Protein AF-0000000079452316 (afdb_homodimer)

Organism: NCBI:txid69355

Solvent-accessible surface area (backbone atoms only — not comparable to full-atom values): 29568 Å² total; per-residue (Å²): 126,94,66,82,71,74,74,91,50,66,74,77,73,22,55,52,73,37,62,80,67,64,16,23,42,30,39,33,41,34,32,38,56,53,39,75,91,68,74,59,81,66,35,79,22,39,64,39,35,49,53,47,48,47,53,54,40,43,54,32,42,26,52,72,47,76,44,72,44,46,38,52,70,55,47,54,50,49,49,49,49,54,42,66,35,76,68,41,56,58,28,47,27,40,34,41,35,41,39,36,41,26,47,84,76,58,22,33,42,38,21,73,44,71,44,58,52,52,69,75,52,55,49,57,34,52,89,62,9,63,58,45,52,95,29,45,34,38,35,44,34,43,21,38,27,62,58,72,70,74,64,78,84,73,75,81,80,71,79,70,88,82,73,91,75,86,72,71,76,76,65,77,72,74,67,49,71,68,56,76,78,46,74,22,32,33,40,38,39,34,47,15,48,64,29,72,64,60,62,36,64,85,59,4,38,54,65,57,39,42,47,44,50,49,46,72,75,37,17,77,81,36,34,54,70,60,48,50,24,48,40,30,26,38,49,53,51,53,51,59,73,64,49,84,49,74,77,65,54,80,32,60,52,53,44,34,37,36,34,23,34,41,42,48,44,38,63,37,58,55,79,86,121,127,95,67,81,72,74,73,92,51,66,70,77,75,22,55,52,73,39,65,83,63,68,16,24,42,30,41,35,42,34,35,38,57,55,39,74,92,68,74,60,81,66,36,80,21,39,64,38,35,49,52,48,49,46,53,54,41,43,56,33,41,26,51,71,48,75,44,73,44,46,38,53,69,55,48,54,50,49,50,50,50,52,40,66,34,78,69,43,54,59,29,48,29,41,35,41,35,41,38,35,41,25,46,84,75,58,24,34,41,38,20,73,44,70,44,58,53,52,68,75,50,56,49,56,33,52,90,62,9,62,57,46,50,92,28,46,34,40,35,43,34,42,22,40,28,62,59,72,72,74,65,79,81,74,74,79,81,70,80,70,87,81,73,90,77,87,76,70,79,77,66,77,72,74,67,50,70,67,58,78,77,46,76,22,32,35,39,40,37,33,47,14,48,66,27,71,64,60,62,36,62,86,57,5,37,53,64,58,40,43,46,42,51,48,46,72,73,38,18,78,80,38,34,54,71,59,49,50,24,48,37,29,26,39,49,53,52,53,51,58,73,62,48,83,49,75,78,67,53,79,34,61,52,51,44,33,36,36,33,22,35,41,43,49,44,39,62,37,58,54,77,84,119

pLDDT: mean 75.3, std 23.92, range [20.75, 98.69]

Sequence (546 aa):
PWEPKIPEKLESYFTTEVGTKARGWAIVFYHEQFDANLHLPPRKEAQKDVENLTRVLKDRGFLVKAFKDFKYERIKEKLHEIAHSPELADHDCLIVCFLSHGREGGRLYAQDDYFEESRLWVPFYGDECRDLAGKPKLFFIQACRGACFDEGVIGKIFIDGDDSPDHHGKKADDDEYHLPTHANILVAHTTYEGHVAFKNVDMGSYFIYTLCQVLEKHSETLDVMRMLTIVAGVMAEGFKSRSLDPRKHKKKQMPTIRSTLIREVYLKPKPQTPWEPKIPEKLESYFTTEVGTKARGWAIVFYHEQFDANLHLPPRKEAQKDVENLTRVLKDRGFLVKAFKDFKYERIKEKLHEIAHSPELADHDCLIVCFLSHGREGGRLYAQDDYFEESRLWVPFYGDECRDLAGKPKLFFIQACRGACFDEGVIGKIFIDGDDSPDHHGKKADDDEYHLPTHANILVAHTTYEGHVAFKNVDMGSYFIYTLCQVLEKHSETLDVMRMLTIVAGVMAEGFKSRSLDPRKHKKKQMPTIRSTLIREVYLKPKPQT

Nearest PDB structures (foldseek):
  3r7b-assembly1_A  TM=7.936E-01  e=2.598E-10  Homo sapiens
  2p2c-assembly1_A  TM=7.998E-01  e=3.545E-10  Homo sapiens
  3r6g-assembly2_C  TM=8.153E-01  e=6.203E-10  Homo sapiens
  3r5j-assembly1_A  TM=7.921E-01  e=4.014E-10  Homo sapiens
  3r6g-assembly3_A  TM=8.075E-01  e=5.463E-09  Homo sapiens

Radius of gyration: 23.69 Å; Cα contacts (8 Å, |Δi|>4): 1081; chains: 2; bounding box: 62×62×72 Å

Structure (mmCIF, N/CA/C/O backbone):
data_AF-0000000079452316-model_v1
#
loop_
_entity.id
_entity.type
_entity.pdbx_description
1 polymer Caspase
#
loop_
_atom_site.group_PDB
_atom_site.id
_atom_site.type_symbol
_atom_site.label_atom_id
_atom_site.label_alt_id
_atom_site.label_comp_id
_atom_site.label_asym_id
_atom_site.label_entity_id
_atom_site.label_seq_id
_atom_site.pdbx_PDB_ins_code
_atom_site.Cartn_x
_atom_site.Cartn_y
_atom_site.Cartn_z
_atom_site.occupancy
_atom_site.B_iso_or_equiv
_atom_site.auth_seq_id
_atom_site.auth_comp_id
_atom_site.auth_asym_id
_atom_site.auth_atom_id
_atom_site.pdbx_PDB_model_num
ATOM 1 N N . PRO A 1 1 ? 27.281 -14.992 -9.078 1 43.88 1 PRO A N 1
ATOM 2 C CA . PRO A 1 1 ? 25.891 -14.602 -9.297 1 43.88 1 PRO A CA 1
ATOM 3 C C . PRO A 1 1 ? 25.297 -13.836 -8.117 1 43.88 1 PRO A C 1
ATOM 5 O O . PRO A 1 1 ? 25.625 -14.125 -6.961 1 43.88 1 PRO A O 1
ATOM 8 N N . TRP A 1 2 ? 24.969 -12.711 -8.383 1 52.75 2 TRP A N 1
ATOM 9 C CA . TRP A 1 2 ? 24.484 -11.883 -7.277 1 52.75 2 TRP A CA 1
ATOM 10 C C . TRP A 1 2 ? 23.266 -12.508 -6.621 1 52.75 2 TRP A C 1
ATOM 12 O O . TRP A 1 2 ? 22.391 -13.055 -7.305 1 52.75 2 TRP A O 1
ATOM 22 N N . GLU A 1 3 ? 23.453 -12.891 -5.332 1 67.62 3 GLU A N 1
ATOM 23 C CA . GLU A 1 3 ? 22.328 -13.367 -4.527 1 67.62 3 GLU A CA 1
ATOM 24 C C . GLU A 1 3 ? 21.891 -12.305 -3.523 1 67.62 3 GLU A C 1
ATOM 26 O O . GLU A 1 3 ? 22.719 -11.633 -2.912 1 67.62 3 GLU A O 1
ATOM 31 N N . PRO A 1 4 ? 20.609 -12.094 -3.523 1 72.12 4 PRO A N 1
ATOM 32 C CA . PRO A 1 4 ? 20.141 -11.156 -2.504 1 72.12 4 PRO A CA 1
ATOM 33 C C . PRO A 1 4 ? 20.516 -11.586 -1.086 1 72.12 4 PRO A C 1
ATOM 35 O O . PRO A 1 4 ? 20.484 -12.781 -0.775 1 72.12 4 PRO A O 1
ATOM 38 N N . LYS A 1 5 ? 21.062 -10.617 -0.395 1 70.75 5 LYS A N 1
ATOM 39 C CA . LYS A 1 5 ? 21.344 -10.875 1.014 1 70.75 5 LYS A CA 1
ATOM 40 C C . LYS A 1 5 ? 20.109 -10.633 1.88 1 70.75 5 LYS A C 1
ATOM 42 O O . LYS A 1 5 ? 19.688 -9.492 2.07 1 70.75 5 LYS A O 1
ATOM 47 N N . ILE A 1 6 ? 19.578 -11.781 2.285 1 75.06 6 ILE A N 1
ATOM 48 C CA . ILE A 1 6 ? 18.391 -11.672 3.141 1 75.06 6 ILE A CA 1
ATOM 49 C C . ILE A 1 6 ? 18.828 -11.547 4.598 1 75.06 6 ILE A C 1
ATOM 51 O O . ILE A 1 6 ? 19.547 -12.406 5.117 1 75.06 6 ILE A O 1
ATOM 55 N N . PRO A 1 7 ? 18.5 -10.43 5.23 1 70.19 7 PRO A N 1
ATOM 56 C CA . PRO A 1 7 ? 18.922 -10.258 6.621 1 70.19 7 PRO A CA 1
ATOM 57 C C . PRO A 1 7 ? 18.359 -11.336 7.547 1 70.19 7 PRO A C 1
ATOM 59 O O . PRO A 1 7 ? 17.234 -11.812 7.348 1 70.19 7 PRO A O 1
ATOM 62 N N . GLU A 1 8 ? 19.266 -11.875 8.422 1 67.88 8 GLU A N 1
ATOM 63 C CA . GLU A 1 8 ? 18.828 -12.867 9.406 1 67.88 8 GLU A CA 1
ATOM 64 C C . GLU A 1 8 ? 17.844 -12.258 10.406 1 67.88 8 GLU A C 1
ATOM 66 O O . GLU A 1 8 ? 16.844 -12.898 10.766 1 67.88 8 GLU A O 1
ATOM 71 N N . LYS A 1 9 ? 18.297 -10.953 10.938 1 60.81 9 LYS A N 1
ATOM 72 C CA . LYS A 1 9 ? 17.422 -10.25 11.867 1 60.81 9 LYS A CA 1
ATOM 73 C C . LYS A 1 9 ? 16.922 -8.938 11.266 1 60.81 9 LYS A C 1
ATOM 75 O O . LYS A 1 9 ? 17.672 -8.211 10.625 1 60.81 9 LYS A O 1
ATOM 80 N N . LEU A 1 10 ? 15.602 -8.82 11.406 1 57.06 10 LEU A N 1
ATOM 81 C CA . LEU A 1 10 ? 14.961 -7.613 10.906 1 57.06 10 LEU A CA 1
ATOM 82 C C . LEU A 1 10 ? 15.641 -6.363 11.461 1 57.06 10 LEU A C 1
ATOM 84 O O . LEU A 1 10 ? 15.758 -5.355 10.758 1 57.06 10 LEU A O 1
ATOM 88 N N . GLU A 1 11 ? 15.922 -6.398 12.805 1 53.91 11 GLU A N 1
ATOM 89 C CA . GLU A 1 11 ? 16.453 -5.25 13.531 1 53.91 11 GLU A CA 1
ATOM 90 C C . GLU A 1 11 ? 17.719 -4.715 12.875 1 53.91 11 GLU A C 1
ATOM 92 O O . GLU A 1 11 ? 18 -3.52 12.953 1 53.91 11 GLU A O 1
ATOM 97 N N . SER A 1 12 ? 18.469 -5.543 12.438 1 47.66 12 SER A N 1
ATOM 98 C CA . SER A 1 12 ? 19.766 -5.105 11.906 1 47.66 12 SER A CA 1
ATOM 99 C C . SER A 1 12 ? 19.578 -4.289 10.633 1 47.66 12 SER A C 1
ATOM 101 O O . SER A 1 12 ? 20.438 -3.469 10.289 1 47.66 12 SER A O 1
ATOM 103 N N . TYR A 1 13 ? 18.75 -4.434 9.914 1 48.81 13 TYR A N 1
ATOM 104 C CA . TYR A 1 13 ? 18.719 -3.787 8.609 1 48.81 13 TYR A CA 1
ATOM 105 C C . TYR A 1 13 ? 17.625 -2.734 8.547 1 48.81 13 TYR A C 1
ATOM 107 O O . TYR A 1 13 ? 17.797 -1.675 7.941 1 48.81 13 TYR A O 1
ATOM 115 N N . PHE A 1 14 ? 16.5 -2.971 9.203 1 51.28 14 PHE A N 1
ATOM 116 C CA . PHE A 1 14 ? 15.344 -2.287 8.641 1 51.28 14 PHE A CA 1
ATOM 117 C C . PHE A 1 14 ? 14.742 -1.315 9.648 1 51.28 14 PHE A C 1
ATOM 119 O O . PHE A 1 14 ? 13.695 -0.716 9.391 1 51.28 14 PHE A O 1
ATOM 126 N N . THR A 1 15 ? 15.398 -1.241 10.828 1 47.91 15 THR A N 1
ATOM 127 C CA . THR A 1 15 ? 14.664 -0.358 11.719 1 47.91 15 THR A CA 1
ATOM 128 C C . THR A 1 15 ? 15.234 1.055 11.688 1 47.91 15 THR A C 1
ATOM 130 O O . THR A 1 15 ? 16.438 1.244 11.875 1 47.91 15 THR A O 1
ATOM 133 N N . THR A 1 16 ? 14.906 1.905 10.766 1 46.06 16 THR A N 1
ATOM 134 C CA . THR A 1 16 ? 15.289 3.299 10.961 1 46.06 16 THR A CA 1
ATOM 135 C C . THR A 1 16 ? 14.648 3.863 12.234 1 46.06 16 THR A C 1
ATOM 137 O O . THR A 1 16 ? 13.422 3.877 12.359 1 46.06 16 THR A O 1
ATOM 140 N N . GLU A 1 17 ? 15.445 3.82 13.367 1 46.16 17 GLU A N 1
ATOM 141 C CA . GLU A 1 17 ? 14.977 4.547 14.547 1 46.16 17 GLU A CA 1
ATOM 142 C C . GLU A 1 17 ? 14.938 6.051 14.289 1 46.16 17 GLU A C 1
ATOM 144 O O . GLU A 1 17 ? 15.953 6.656 13.945 1 46.16 17 GLU A O 1
ATOM 149 N N . VAL A 1 18 ? 13.898 6.676 13.852 1 45.03 18 VAL A N 1
ATOM 150 C CA . VAL A 1 18 ? 13.766 8.117 13.664 1 45.03 18 VAL A CA 1
ATOM 151 C C . VAL A 1 18 ? 14.18 8.844 14.938 1 45.03 18 VAL A C 1
ATOM 153 O O . VAL A 1 18 ? 14.422 10.055 14.922 1 45.03 18 VAL A O 1
ATOM 156 N N . GLY A 1 19 ? 14.586 8.391 16.094 1 43.94 19 GLY A N 1
ATOM 157 C CA . GLY A 1 19 ? 14.539 9.109 17.359 1 43.94 19 GLY A CA 1
ATOM 158 C C . GLY A 1 19 ? 15.828 9.859 17.656 1 43.94 19 GLY A C 1
ATOM 159 O O . GLY A 1 19 ? 15.977 10.438 18.734 1 43.94 19 GLY A O 1
ATOM 160 N N . THR A 1 20 ? 16.906 9.703 17.078 1 45.47 20 THR A N 1
ATOM 161 C CA . THR A 1 20 ? 17.969 10.289 17.891 1 45.47 20 THR A CA 1
ATOM 162 C C . THR A 1 20 ? 17.844 11.812 17.938 1 45.47 20 THR A C 1
ATOM 164 O O . THR A 1 20 ? 18 12.422 19 1 45.47 20 THR A O 1
ATOM 167 N N . LYS A 1 21 ? 18.203 12.672 16.891 1 49.66 21 LYS A N 1
ATOM 168 C CA . LYS A 1 21 ? 18.172 14.133 16.953 1 49.66 21 LYS A CA 1
ATOM 169 C C . LYS A 1 21 ? 16.766 14.656 16.625 1 49.66 21 LYS A C 1
ATOM 171 O O . LYS A 1 21 ? 15.812 13.883 16.562 1 49.66 21 LYS A O 1
ATOM 176 N N . ALA A 1 22 ? 16.578 15.883 15.969 1 53.03 22 ALA A N 1
ATOM 177 C CA . ALA A 1 22 ? 15.266 16.406 15.602 1 53.03 22 ALA A CA 1
ATOM 178 C C . ALA A 1 22 ? 14.5 15.398 14.75 1 53.03 22 ALA A C 1
ATOM 180 O O . ALA A 1 22 ? 14.984 14.969 13.703 1 53.03 22 ALA A O 1
ATOM 181 N N . ARG A 1 23 ? 13.508 14.469 15.289 1 69.25 23 ARG A N 1
ATOM 182 C CA . ARG A 1 23 ? 12.898 13.258 14.758 1 69.25 23 ARG A CA 1
ATOM 183 C C . ARG A 1 23 ? 12.281 13.508 13.383 1 69.25 23 ARG A C 1
ATOM 185 O O . ARG A 1 23 ? 12.602 12.82 12.414 1 69.25 23 ARG A O 1
ATOM 192 N N . GLY A 1 24 ? 11.258 14.328 13.273 1 85.88 24 GLY A N 1
ATOM 193 C CA . GLY A 1 24 ? 10.602 14.477 11.984 1 85.88 24 GLY A CA 1
ATOM 194 C C . GLY A 1 24 ? 9.828 15.773 11.859 1 85.88 24 GLY A C 1
ATOM 195 O O . GLY A 1 24 ? 9.75 16.547 12.812 1 85.88 24 GLY A O 1
ATOM 196 N N . TRP A 1 25 ? 9.672 16.281 10.742 1 93 25 TRP A N 1
ATOM 197 C CA . TRP A 1 25 ? 8.828 17.422 10.391 1 93 25 TRP A CA 1
ATOM 198 C C . TRP A 1 25 ? 7.449 16.953 9.922 1 93 25 TRP A C 1
ATOM 200 O O . TRP A 1 25 ? 7.34 16.078 9.078 1 93 25 TRP A O 1
ATOM 210 N N . ALA A 1 26 ? 6.379 17.484 10.672 1 96.81 26 ALA A N 1
ATOM 211 C CA . ALA A 1 26 ? 5.008 17.141 10.312 1 96.81 26 ALA A CA 1
ATOM 212 C C . ALA A 1 26 ? 4.242 18.375 9.828 1 96.81 26 ALA A C 1
ATOM 214 O O . ALA A 1 26 ? 4.129 19.359 10.547 1 96.81 26 ALA A O 1
ATOM 215 N N . ILE A 1 27 ? 3.73 18.281 8.594 1 97.88 27 ILE A N 1
ATOM 216 C CA . ILE A 1 27 ? 2.961 19.359 7.977 1 97.88 27 ILE A CA 1
ATOM 217 C C . ILE A 1 27 ? 1.497 18.938 7.855 1 97.88 27 ILE A C 1
ATOM 219 O O . ILE A 1 27 ? 1.189 17.891 7.273 1 97.88 27 ILE A O 1
ATOM 223 N N . VAL A 1 28 ? 0.598 19.781 8.438 1 98.56 28 VAL A N 1
ATOM 224 C CA . VAL A 1 28 ? -0.824 19.469 8.375 1 98.56 28 VAL A CA 1
ATOM 225 C C . VAL A 1 28 ? -1.569 20.547 7.598 1 98.56 28 VAL A C 1
ATOM 227 O O . VAL A 1 28 ? -1.646 21.688 8.031 1 98.56 28 VAL A O 1
ATOM 230 N N . PHE A 1 29 ? -2.043 20.172 6.398 1 98.62 29 PHE A N 1
ATOM 231 C CA . PHE A 1 29 ? -3.023 21 5.711 1 98.62 29 PHE A CA 1
ATOM 232 C C . PHE A 1 29 ? -4.441 20.578 6.074 1 98.62 29 PHE A C 1
ATOM 234 O O . PHE A 1 29 ? -4.805 19.422 5.934 1 98.62 29 PHE A O 1
ATOM 241 N N . TYR A 1 30 ? -5.219 21.516 6.582 1 97.62 30 TYR A N 1
ATOM 242 C CA . TYR A 1 30 ? -6.594 21.156 6.918 1 97.62 30 TYR A CA 1
ATOM 243 C C . TYR A 1 30 ? -7.566 22.234 6.457 1 97.62 30 TYR A C 1
ATOM 245 O O . TYR A 1 30 ? -7.273 23.438 6.562 1 97.62 30 TYR A O 1
ATOM 253 N N . HIS A 1 31 ? -8.609 21.781 5.879 1 97 31 HIS A N 1
ATOM 254 C CA . HIS A 1 31 ? -9.586 22.688 5.285 1 97 31 HIS A CA 1
ATOM 255 C C . HIS A 1 31 ? -10.938 22.578 5.977 1 97 31 HIS A C 1
ATOM 257 O O . HIS A 1 31 ? -11.492 21.469 6.086 1 97 31 HIS A O 1
ATOM 263 N N . GLU A 1 32 ? -11.398 23.609 6.492 1 95.31 32 GLU A N 1
ATOM 264 C CA . GLU A 1 32 ? -12.711 23.703 7.129 1 95.31 32 GLU A CA 1
ATOM 265 C C . GLU A 1 32 ? -13.703 24.438 6.238 1 95.31 32 GLU A C 1
ATOM 267 O O . GLU A 1 32 ? -14.867 24.047 6.141 1 95.31 32 GLU A O 1
ATOM 272 N N . GLN A 1 33 ? -13.25 25.469 5.656 1 96.75 33 GLN A N 1
ATOM 273 C CA . GLN A 1 33 ? -14.078 26.281 4.773 1 96.75 33 GLN A CA 1
ATOM 274 C C . GLN A 1 33 ? -13.578 26.234 3.336 1 96.75 33 GLN A C 1
ATOM 276 O O . GLN A 1 33 ? -12.375 26.109 3.098 1 96.75 33 GLN A O 1
ATOM 281 N N . PHE A 1 34 ? -14.516 26.344 2.402 1 96.5 34 PHE A N 1
ATOM 282 C CA . PHE A 1 34 ? -14.211 26.25 0.979 1 96.5 34 PHE A CA 1
ATOM 283 C C . PHE A 1 34 ? -14.859 27.406 0.217 1 96.5 34 PHE A C 1
ATOM 285 O O . PHE A 1 34 ? -15.836 28 0.681 1 96.5 34 PHE A O 1
ATOM 292 N N . ASP A 1 35 ? -14.227 27.688 -0.894 1 97.12 35 ASP A N 1
ATOM 293 C CA . ASP A 1 35 ? -14.828 28.688 -1.782 1 97.12 35 ASP A CA 1
ATOM 294 C C . ASP A 1 35 ? -16.266 28.312 -2.123 1 97.12 35 ASP A C 1
ATOM 296 O O . ASP A 1 35 ? -16.562 27.141 -2.414 1 97.12 35 ASP A O 1
ATOM 300 N N . ALA A 1 36 ? -17.141 29.297 -2.137 1 94.25 36 ALA A N 1
ATOM 301 C CA . ALA A 1 36 ? -18.578 29.094 -2.355 1 94.25 36 ALA A CA 1
ATOM 302 C C . ALA A 1 36 ? -18.828 28.438 -3.713 1 94.25 36 ALA A C 1
ATOM 304 O O . ALA A 1 36 ? -19.781 27.672 -3.867 1 94.25 36 ALA A O 1
ATOM 305 N N . ASN A 1 37 ? -18.016 28.672 -4.652 1 94.31 37 ASN A N 1
ATOM 306 C CA . ASN A 1 37 ? -18.188 28.156 -6.008 1 94.31 37 ASN A CA 1
ATOM 307 C C . ASN A 1 37 ? -18.031 26.641 -6.051 1 94.31 37 ASN A C 1
ATOM 309 O O . ASN A 1 37 ? -18.469 26 -7.012 1 94.31 37 ASN A O 1
ATOM 313 N N . LEU A 1 38 ? -17.422 26.109 -5.008 1 92.25 38 LEU A N 1
ATOM 314 C CA . LEU A 1 38 ? -17.172 24.672 -4.996 1 92.25 38 LEU A CA 1
ATOM 315 C C . LEU A 1 38 ? -18.375 23.906 -4.426 1 92.25 38 LEU A C 1
ATOM 317 O O . LEU A 1 38 ? -18.469 22.688 -4.57 1 92.25 38 LEU A O 1
ATOM 321 N N . HIS A 1 39 ? -19.266 24.578 -3.729 1 91.44 39 HIS A N 1
ATOM 322 C CA . HIS A 1 39 ? -20.484 24 -3.16 1 91.44 39 HIS A CA 1
ATOM 323 C C . HIS A 1 39 ? -20.156 22.797 -2.271 1 91.44 39 HIS A C 1
ATOM 325 O O . HIS A 1 39 ? -20.812 21.766 -2.355 1 91.44 39 HIS A O 1
ATOM 331 N N . LEU A 1 40 ? -19.094 22.938 -1.512 1 89.69 40 LEU A N 1
ATOM 332 C CA . LEU A 1 40 ? -18.703 21.891 -0.573 1 89.69 40 LEU A CA 1
ATOM 333 C C . LEU A 1 40 ? -19.125 22.25 0.848 1 89.69 40 LEU A C 1
ATOM 335 O O . LEU A 1 40 ? -19.031 23.406 1.248 1 89.69 40 LEU A O 1
ATOM 339 N N . PRO A 1 41 ? -19.625 21.266 1.549 1 88.06 41 PRO A N 1
ATOM 340 C CA . PRO A 1 41 ? -19.938 21.531 2.951 1 88.06 41 PRO A CA 1
ATOM 341 C C . PRO A 1 41 ? -18.703 21.797 3.799 1 88.06 41 PRO A C 1
ATOM 343 O O . PRO A 1 41 ? -17.625 21.266 3.518 1 88.06 41 PRO A O 1
ATOM 346 N N . PRO A 1 42 ? -18.875 22.688 4.828 1 91.56 42 PRO A N 1
ATOM 347 C CA . PRO A 1 42 ? -17.75 22.891 5.75 1 91.56 42 PRO A CA 1
ATOM 348 C C . PRO A 1 42 ? -17.406 21.625 6.539 1 91.56 42 PRO A C 1
ATOM 350 O O . PRO A 1 42 ? -18.281 20.781 6.758 1 91.56 42 PRO A O 1
ATOM 353 N N . ARG A 1 43 ? -16.188 21.484 6.875 1 90.12 43 ARG A N 1
ATOM 3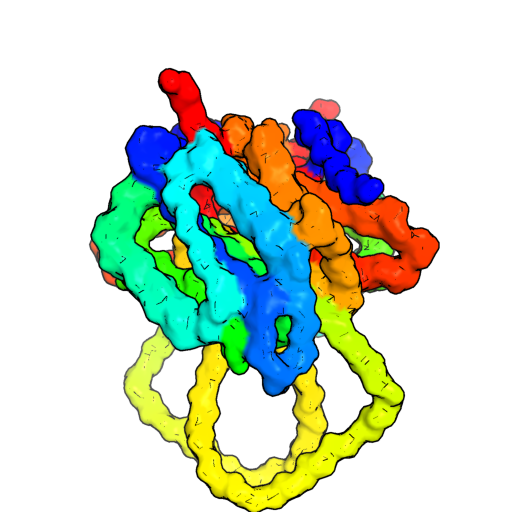54 C CA . ARG A 1 43 ? -15.711 20.375 7.707 1 90.12 43 ARG A CA 1
ATOM 355 C C . ARG A 1 43 ? -15.508 20.828 9.148 1 90.12 43 ARG A C 1
ATOM 357 O O . ARG A 1 43 ? -14.398 21.203 9.539 1 90.12 43 ARG A O 1
ATOM 364 N N . LYS A 1 44 ? -16.484 20.703 9.945 1 87.62 44 LYS A N 1
ATOM 365 C CA . LYS A 1 44 ? -16.469 21.219 11.312 1 87.62 44 LYS A CA 1
ATOM 366 C C . LYS A 1 44 ? -15.547 20.422 12.211 1 87.62 44 LYS A C 1
ATOM 368 O O . LYS A 1 44 ? -15.133 20.891 13.273 1 87.62 44 LYS A O 1
ATOM 373 N N . GLU A 1 45 ? -15.211 19.203 11.789 1 87.06 45 GLU A N 1
ATOM 374 C CA . GLU A 1 45 ? -14.367 18.312 12.578 1 87.06 45 GLU A CA 1
ATOM 375 C C . GLU A 1 45 ? -12.891 18.594 12.336 1 87.06 45 GLU A C 1
ATOM 377 O O . GLU A 1 45 ? -12.023 18.078 13.047 1 87.06 45 GLU A O 1
ATOM 382 N N . ALA A 1 46 ? -12.531 19.484 11.391 1 91.06 46 ALA A N 1
ATOM 383 C CA . ALA A 1 46 ? -11.156 19.672 10.922 1 91.06 46 ALA A CA 1
ATOM 384 C C . ALA A 1 46 ? -10.258 20.141 12.062 1 91.06 46 ALA A C 1
ATOM 386 O O . ALA A 1 46 ? -9.117 19.688 12.188 1 91.06 46 ALA A O 1
ATOM 387 N N . GLN A 1 47 ? -10.805 21.031 12.844 1 94.06 47 GLN A N 1
ATOM 388 C CA . GLN A 1 47 ? -10.008 21.562 13.938 1 94.06 47 GLN A CA 1
ATOM 389 C C . GLN A 1 47 ? -9.648 20.484 14.945 1 94.06 47 GLN A C 1
ATOM 391 O O . GLN A 1 47 ? -8.531 20.453 15.469 1 94.06 47 GLN A O 1
ATOM 396 N N . LYS A 1 48 ? -10.586 19.672 15.25 1 94.06 48 LYS A N 1
ATOM 397 C CA . LYS A 1 48 ? -10.328 18.578 16.188 1 94.06 48 LYS A CA 1
ATOM 398 C C . LYS A 1 48 ? -9.297 17.594 15.625 1 94.06 48 LYS A C 1
ATOM 400 O O . LYS A 1 48 ? -8.461 17.078 16.359 1 94.06 48 LYS A O 1
ATOM 405 N N . ASP A 1 49 ? -9.32 17.344 14.352 1 94.5 49 ASP A N 1
ATOM 406 C CA . ASP A 1 49 ? -8.328 16.5 13.695 1 94.5 49 ASP A CA 1
ATOM 407 C C . ASP A 1 49 ? -6.918 17.047 13.891 1 94.5 49 ASP A C 1
ATOM 409 O O . ASP A 1 49 ? -5.996 16.312 14.234 1 94.5 49 ASP A O 1
ATOM 413 N N . VAL A 1 50 ? -6.805 18.328 13.734 1 97.06 50 VAL A N 1
ATOM 414 C CA . VAL A 1 50 ? -5.496 18.953 13.852 1 97.06 50 VAL A CA 1
ATOM 415 C C . VAL A 1 50 ? -5.012 18.875 15.297 1 97.06 50 VAL A C 1
ATOM 417 O O . VAL A 1 50 ? -3.828 18.641 15.547 1 97.06 50 VAL A O 1
ATOM 420 N N . GLU A 1 51 ? -5.883 19.109 16.156 1 97.12 51 GLU A N 1
ATOM 421 C CA . GLU A 1 51 ? -5.531 19.016 17.578 1 97.12 51 GLU A CA 1
ATOM 422 C C . GLU A 1 51 ? -5.031 17.625 17.938 1 97.12 51 GLU A C 1
ATOM 424 O O . GLU A 1 51 ? -4.008 17.469 18.609 1 97.12 51 GLU A O 1
ATOM 429 N N . ASN A 1 52 ? -5.727 16.672 17.469 1 96.12 52 ASN A N 1
ATOM 430 C CA . ASN A 1 52 ? -5.336 15.289 17.719 1 96.12 52 ASN A CA 1
ATOM 431 C C . ASN A 1 52 ? -3.963 14.984 17.125 1 96.12 52 ASN A C 1
ATOM 433 O O . ASN A 1 52 ? -3.092 14.445 17.812 1 96.12 52 ASN A O 1
ATOM 437 N N . LEU A 1 53 ? -3.777 15.352 15.914 1 97.81 53 LEU A N 1
ATOM 438 C CA . LEU A 1 53 ? -2.521 15.086 15.227 1 97.81 53 LEU A CA 1
ATOM 439 C C . LEU A 1 53 ? -1.365 15.82 15.898 1 97.81 53 LEU A C 1
ATOM 441 O O . LEU A 1 53 ? -0.298 15.242 16.109 1 97.81 53 LEU A O 1
ATOM 445 N N . THR A 1 54 ? -1.633 17.062 16.203 1 97.5 54 THR A N 1
ATOM 446 C CA . THR A 1 54 ? -0.591 17.875 16.828 1 97.5 54 THR A CA 1
ATOM 447 C C . THR A 1 54 ? -0.149 17.266 18.156 1 97.5 54 THR A C 1
ATOM 449 O O . THR A 1 54 ? 1.049 17.125 18.406 1 97.5 54 THR A O 1
ATOM 452 N N . ARG A 1 55 ? -1.057 16.859 18.906 1 96.19 55 ARG A N 1
ATOM 453 C CA . ARG A 1 55 ? -0.757 16.266 20.203 1 96.19 55 ARG A CA 1
ATOM 454 C C . ARG A 1 55 ? 0.08 15 20.047 1 96.19 55 ARG A C 1
ATOM 456 O O . ARG A 1 55 ? 1.153 14.883 20.641 1 96.19 55 ARG A O 1
ATOM 463 N N . VAL A 1 56 ? -0.323 14.141 19.25 1 95.69 56 VAL A N 1
ATOM 464 C CA . VAL A 1 56 ? 0.292 12.82 19.141 1 95.69 56 VAL A CA 1
ATOM 465 C C . VAL A 1 56 ? 1.662 12.938 18.484 1 95.69 56 VAL A C 1
ATOM 467 O O . VAL A 1 56 ? 2.621 12.281 18.906 1 95.69 56 VAL A O 1
ATOM 470 N N . LEU A 1 57 ? 1.812 13.742 17.469 1 95.62 57 LEU A N 1
ATOM 471 C CA . LEU A 1 57 ? 3.062 13.844 16.734 1 95.62 57 LEU A CA 1
ATOM 472 C C . LEU A 1 57 ? 4.102 14.633 17.516 1 95.62 57 LEU A C 1
ATOM 474 O O . LEU A 1 57 ? 5.293 14.32 17.469 1 95.62 57 LEU A O 1
ATOM 478 N N . LYS A 1 58 ? 3.658 15.664 18.25 1 94.75 58 LYS A N 1
ATOM 479 C CA . LYS A 1 58 ? 4.594 16.375 19.125 1 94.75 58 LYS A CA 1
ATOM 480 C C . LYS A 1 58 ? 5.148 15.453 20.203 1 94.75 58 LYS A C 1
ATOM 482 O O . LYS A 1 58 ? 6.344 15.5 20.516 1 94.75 58 LYS A O 1
ATOM 487 N N . ASP A 1 59 ? 4.27 14.641 20.688 1 91.94 59 ASP A N 1
ATOM 488 C CA . ASP A 1 59 ? 4.684 13.664 21.703 1 91.94 59 ASP A CA 1
ATOM 489 C C . ASP A 1 59 ? 5.75 12.727 21.156 1 91.94 59 ASP A C 1
ATOM 491 O O . ASP A 1 59 ? 6.5 12.117 21.922 1 91.94 59 ASP A O 1
ATOM 495 N N . ARG A 1 60 ? 5.855 12.664 19.891 1 91.19 60 ARG A N 1
ATOM 496 C CA . ARG A 1 60 ? 6.801 11.758 19.25 1 91.19 60 ARG A CA 1
ATOM 497 C C . ARG A 1 60 ? 7.969 12.531 18.641 1 91.19 60 ARG A C 1
ATOM 499 O O . ARG A 1 60 ? 8.719 11.992 17.828 1 91.19 60 ARG A O 1
ATOM 506 N N . GLY A 1 61 ? 8.047 13.781 18.953 1 89.81 61 GLY A N 1
ATOM 507 C CA . GLY A 1 61 ? 9.234 14.555 18.641 1 89.81 61 GLY A CA 1
ATOM 508 C C . GLY A 1 61 ? 9.148 15.273 17.297 1 89.81 61 GLY A C 1
ATOM 509 O O . GLY A 1 61 ? 10.148 15.797 16.812 1 89.81 61 GLY A O 1
ATOM 510 N N . PHE A 1 62 ? 7.953 15.336 16.719 1 93.56 62 PHE A N 1
ATOM 511 C CA . PHE A 1 62 ? 7.82 16.031 15.445 1 93.56 62 PHE A CA 1
ATOM 512 C C . PHE A 1 62 ? 7.609 17.531 15.664 1 93.56 62 PHE A C 1
ATOM 514 O O . PHE A 1 62 ? 6.922 17.938 16.594 1 93.56 62 PHE A O 1
ATOM 521 N N . LEU A 1 63 ? 8.305 18.281 14.82 1 93.94 63 LEU A N 1
ATOM 522 C CA . LEU A 1 63 ? 7.895 19.672 14.648 1 93.94 63 LEU A CA 1
ATOM 523 C C . LEU A 1 63 ? 6.637 19.766 13.789 1 93.94 63 LEU A C 1
ATOM 525 O O . LEU A 1 63 ? 6.672 19.453 12.594 1 93.94 63 LEU A O 1
ATOM 529 N N . VAL A 1 64 ? 5.512 20.219 14.445 1 96.75 64 VAL A N 1
ATOM 530 C CA . VAL A 1 64 ? 4.23 20.203 13.758 1 96.75 64 VAL A CA 1
ATOM 531 C C . VAL A 1 64 ? 3.844 21.609 13.32 1 96.75 64 VAL A C 1
ATOM 533 O O . VAL A 1 64 ? 3.859 22.531 14.133 1 96.75 64 VAL A O 1
ATOM 536 N N . LYS A 1 65 ? 3.574 21.797 12.047 1 97.19 65 LYS A N 1
ATOM 537 C CA . LYS A 1 65 ? 3.021 23.031 11.5 1 97.19 65 LYS A CA 1
ATOM 538 C C . LYS A 1 65 ? 1.7 22.766 10.781 1 97.19 65 LYS A C 1
ATOM 540 O O . LYS A 1 65 ? 1.608 21.875 9.945 1 97.19 65 LYS A O 1
ATOM 545 N N . ALA A 1 66 ? 0.724 23.547 11.164 1 98.38 66 ALA A N 1
ATOM 546 C CA . ALA A 1 66 ? -0.603 23.375 10.578 1 98.38 66 ALA A CA 1
ATOM 547 C C . ALA A 1 66 ? -0.999 24.609 9.758 1 98.38 66 ALA A C 1
ATOM 549 O O . ALA A 1 66 ? -0.714 25.734 10.148 1 98.38 66 ALA A O 1
ATOM 550 N N . PHE A 1 67 ? -1.635 24.375 8.641 1 98.62 67 PHE A N 1
ATOM 551 C CA . PHE A 1 67 ? -2.057 25.438 7.738 1 98.62 67 PHE A CA 1
ATOM 552 C C . PHE A 1 67 ? -3.539 25.297 7.402 1 98.62 67 PHE A C 1
ATOM 554 O O . PHE A 1 67 ? -3.961 24.312 6.809 1 98.62 67 PHE A O 1
ATOM 561 N N . LYS A 1 68 ? -4.289 26.266 7.766 1 98.44 68 LYS A N 1
ATOM 562 C CA . LYS A 1 68 ? -5.746 26.234 7.66 1 98.44 68 LYS A CA 1
ATOM 563 C C . LYS A 1 68 ? -6.215 26.859 6.344 1 98.44 68 LYS A C 1
ATOM 565 O O . LYS A 1 68 ? -5.812 27.969 5.996 1 98.44 68 LYS A O 1
ATOM 570 N N . ASP A 1 69 ? -7.004 26.188 5.574 1 98.44 69 ASP A N 1
ATOM 571 C CA . ASP A 1 69 ? -7.793 26.688 4.453 1 98.44 69 ASP A CA 1
ATOM 572 C C . ASP A 1 69 ? -6.902 27.344 3.41 1 98.44 69 ASP A C 1
ATOM 574 O O . ASP A 1 69 ? -7.195 28.453 2.953 1 98.44 69 ASP A O 1
ATOM 578 N N . PHE A 1 70 ? -5.758 26.688 3.102 1 98.69 70 PHE A N 1
ATOM 579 C CA . PHE A 1 70 ? -4.867 27.188 2.062 1 98.69 70 PHE A CA 1
ATOM 580 C C . PHE A 1 70 ? -5.477 26.969 0.681 1 98.69 70 PHE A C 1
ATOM 582 O O . PHE A 1 70 ? -6.062 25.922 0.409 1 98.69 70 PHE A O 1
ATOM 589 N N . LYS A 1 71 ? -5.371 28.031 -0.15 1 98.56 71 LYS A N 1
ATOM 590 C CA . LYS A 1 71 ? -5.648 27.859 -1.573 1 98.56 71 LYS A CA 1
ATOM 591 C C . LYS A 1 71 ? -4.598 26.969 -2.236 1 98.56 71 LYS A C 1
ATOM 593 O O . LYS A 1 71 ? -3.527 26.734 -1.67 1 98.56 71 LYS A O 1
ATOM 598 N N . TYR A 1 72 ? -4.934 26.484 -3.385 1 98.12 72 TYR A N 1
ATOM 599 C CA . TYR A 1 72 ? -4.059 25.5 -4.031 1 98.12 72 TYR A CA 1
ATOM 600 C C . TYR A 1 72 ? -2.674 26.094 -4.273 1 98.12 72 TYR A C 1
ATOM 602 O O . TYR A 1 72 ? -1.662 25.438 -3.998 1 98.12 72 TYR A O 1
ATOM 610 N N . GLU A 1 73 ? -2.602 27.312 -4.762 1 98.19 73 GLU A N 1
ATOM 611 C CA . GLU A 1 73 ? -1.311 27.922 -5.059 1 98.19 73 GLU A CA 1
ATOM 612 C C . GLU A 1 73 ? -0.454 28.047 -3.801 1 98.19 73 GLU A C 1
ATOM 614 O O . GLU A 1 73 ? 0.764 27.859 -3.854 1 98.19 73 GLU A O 1
ATOM 619 N N . ARG A 1 74 ? -1.023 28.328 -2.711 1 98.5 74 ARG A N 1
ATOM 620 C CA . ARG A 1 74 ? -0.286 28.469 -1.457 1 98.5 74 ARG A CA 1
ATOM 621 C C . ARG A 1 74 ? 0.204 27.109 -0.97 1 98.5 74 ARG A C 1
ATOM 623 O O . ARG A 1 74 ? 1.289 27 -0.394 1 98.5 74 ARG A O 1
ATOM 630 N N . ILE A 1 75 ? -0.614 26.047 -1.146 1 98.5 75 ILE A N 1
ATOM 631 C CA . ILE A 1 75 ? -0.188 24.688 -0.821 1 98.5 75 ILE A CA 1
ATOM 632 C C . ILE A 1 75 ? 1.061 24.328 -1.626 1 98.5 75 ILE A C 1
ATOM 634 O O . ILE A 1 75 ? 2.053 23.859 -1.067 1 98.5 75 ILE A O 1
ATOM 638 N N . LYS A 1 76 ? 0.963 24.625 -2.896 1 97.44 76 LYS A N 1
ATOM 639 C CA . LYS A 1 76 ? 2.082 24.328 -3.789 1 97.44 76 LYS A CA 1
ATOM 640 C C . LYS A 1 76 ? 3.346 25.062 -3.336 1 97.44 76 LYS A C 1
ATOM 642 O O . LYS A 1 76 ? 4.422 24.469 -3.268 1 97.44 76 LYS A O 1
ATOM 647 N N . GLU A 1 77 ? 3.186 26.297 -3.031 1 97.75 77 GLU A N 1
ATOM 648 C CA . GLU A 1 77 ? 4.309 27.125 -2.582 1 97.75 77 GLU A CA 1
ATOM 649 C C . GLU A 1 77 ? 4.895 26.578 -1.28 1 97.75 77 GLU A C 1
ATOM 651 O O . GLU A 1 77 ? 6.117 26.5 -1.133 1 97.75 77 GLU A O 1
ATOM 656 N N . LYS A 1 78 ? 4.023 26.25 -0.398 1 97.75 78 LYS A N 1
ATOM 657 C CA . LYS A 1 78 ? 4.477 25.781 0.908 1 97.75 78 LYS A CA 1
ATOM 658 C C . LYS A 1 78 ? 5.211 24.453 0.787 1 97.75 78 LYS A C 1
ATOM 660 O O . LYS A 1 78 ? 6.25 24.25 1.418 1 97.75 78 LYS A O 1
ATOM 665 N N . LEU A 1 79 ? 4.703 23.547 0.003 1 96.75 79 LEU A N 1
ATOM 666 C CA . LEU A 1 79 ? 5.367 22.266 -0.229 1 96.75 79 LEU A CA 1
ATOM 667 C C . LEU A 1 79 ? 6.742 22.484 -0.851 1 96.75 79 LEU A C 1
ATOM 669 O O . LEU A 1 79 ? 7.707 21.812 -0.469 1 96.75 79 LEU A O 1
ATOM 673 N N . HIS A 1 80 ? 6.809 23.391 -1.751 1 94.69 80 HIS A N 1
ATOM 674 C CA . HIS A 1 80 ? 8.086 23.719 -2.375 1 94.69 80 HIS A CA 1
ATOM 675 C C . HIS A 1 80 ? 9.07 24.297 -1.357 1 94.69 80 HIS A C 1
ATOM 677 O O . HIS A 1 80 ? 10.242 23.922 -1.345 1 94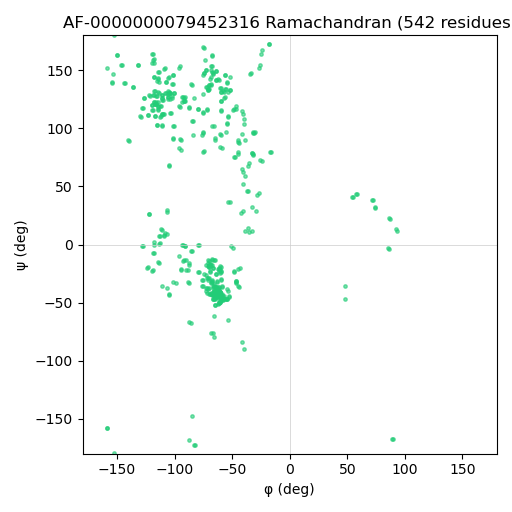.69 80 HIS A O 1
ATOM 683 N N . GLU A 1 81 ? 8.547 25.188 -0.564 1 95.19 81 GLU A N 1
ATOM 684 C CA . GLU A 1 81 ? 9.367 25.766 0.495 1 95.19 81 GLU A CA 1
ATOM 685 C C . GLU A 1 81 ? 9.922 24.703 1.424 1 95.19 81 GLU A C 1
ATOM 687 O O . GLU A 1 81 ? 11.102 24.719 1.77 1 95.19 81 GLU A O 1
ATOM 692 N N . ILE A 1 82 ? 9.117 23.797 1.791 1 93.94 82 ILE A N 1
ATOM 693 C CA . ILE A 1 82 ? 9.516 22.734 2.713 1 93.94 82 ILE A CA 1
ATOM 694 C C . ILE A 1 82 ? 10.555 21.828 2.047 1 93.94 82 ILE A C 1
ATOM 696 O O . ILE A 1 82 ? 11.594 21.516 2.641 1 93.94 82 ILE A O 1
ATOM 700 N N . ALA A 1 83 ? 10.281 21.422 0.811 1 92.56 83 ALA A N 1
ATOM 701 C CA . ALA A 1 83 ? 11.156 20.516 0.081 1 92.56 83 ALA A CA 1
ATOM 702 C C . ALA A 1 83 ? 12.555 21.109 -0.079 1 92.56 83 ALA A C 1
ATOM 704 O O . ALA A 1 83 ? 13.539 20.375 -0.218 1 92.56 83 ALA A O 1
ATOM 705 N N . HIS A 1 84 ? 12.633 22.438 0.013 1 91.69 84 HIS A N 1
ATOM 706 C CA . HIS A 1 84 ? 13.906 23.094 -0.218 1 91.69 84 HIS A CA 1
ATOM 707 C C . HIS A 1 84 ? 14.43 23.75 1.06 1 91.69 84 HIS A C 1
ATOM 709 O O . HIS A 1 84 ? 15.406 24.5 1.025 1 91.69 84 HIS A O 1
ATOM 715 N N . SER A 1 85 ? 13.75 23.484 2.1 1 91.19 85 SER A N 1
ATOM 716 C CA . SER A 1 85 ? 14.188 24.047 3.373 1 91.19 85 SER A CA 1
ATOM 717 C C . SER A 1 85 ? 15.469 23.375 3.857 1 91.19 85 SER A C 1
ATOM 719 O O . SER A 1 85 ? 15.562 22.141 3.9 1 91.19 85 SER A O 1
ATOM 721 N N . PRO A 1 86 ? 16.406 24.125 4.277 1 86.38 86 PRO A N 1
ATOM 722 C CA . PRO A 1 86 ? 17.641 23.547 4.824 1 86.38 86 PRO A CA 1
ATOM 723 C C . PRO A 1 86 ? 17.406 22.797 6.137 1 86.38 86 PRO A C 1
ATOM 725 O O . PRO A 1 86 ? 18.188 21.922 6.504 1 86.38 86 PRO A O 1
ATOM 728 N N . GLU A 1 87 ? 16.297 23.125 6.758 1 85.44 87 GLU A N 1
ATOM 729 C CA . GLU A 1 87 ? 15.969 22.484 8.023 1 85.44 87 GLU A CA 1
ATOM 730 C C . GLU A 1 87 ? 15.602 21.016 7.82 1 85.44 87 GLU A C 1
ATOM 732 O O . GLU A 1 87 ? 15.664 20.219 8.758 1 85.44 87 GLU A O 1
ATOM 737 N N . LEU A 1 88 ? 15.273 20.688 6.641 1 87.12 88 LEU A N 1
ATOM 738 C CA . LEU A 1 88 ? 14.773 19.344 6.344 1 87.12 88 LEU A CA 1
ATOM 739 C C . LEU A 1 88 ? 15.867 18.297 6.523 1 87.12 88 LEU A C 1
ATOM 741 O O . LEU A 1 88 ? 15.586 17.156 6.906 1 87.12 88 LEU A O 1
ATOM 745 N N . ALA A 1 89 ? 17.062 18.75 6.25 1 83.69 89 ALA A N 1
ATOM 746 C CA . ALA A 1 89 ? 18.188 17.844 6.328 1 83.69 89 ALA A CA 1
ATOM 747 C C . ALA A 1 89 ? 18.359 17.297 7.742 1 83.69 89 ALA A C 1
ATOM 749 O O . ALA A 1 89 ? 18.828 16.172 7.926 1 83.69 89 ALA A O 1
ATOM 750 N N . ASP A 1 90 ? 17.844 18.031 8.664 1 84.88 90 ASP A N 1
ATOM 751 C CA . ASP A 1 90 ? 18.031 17.656 10.062 1 84.88 90 ASP A CA 1
ATOM 752 C C . ASP A 1 90 ? 16.891 16.766 10.547 1 84.88 90 ASP A C 1
ATOM 754 O O . ASP A 1 90 ? 16.875 16.328 11.695 1 84.88 90 ASP A O 1
ATOM 758 N N . HIS A 1 91 ? 15.992 16.531 9.688 1 87.06 91 HIS A N 1
ATOM 759 C CA . HIS A 1 91 ? 14.852 15.719 10.07 1 87.06 91 HIS A CA 1
ATOM 760 C C . HIS A 1 91 ? 14.922 14.336 9.43 1 87.06 91 HIS A C 1
ATOM 762 O O . HIS A 1 91 ? 15.266 14.211 8.25 1 87.06 91 HIS A O 1
ATOM 768 N N . ASP A 1 92 ? 14.555 13.312 10.188 1 87.5 92 ASP A N 1
ATOM 769 C CA . ASP A 1 92 ? 14.711 11.922 9.766 1 87.5 92 ASP A CA 1
ATOM 770 C C . ASP A 1 92 ? 13.461 11.422 9.055 1 87.5 92 ASP A C 1
ATOM 772 O O . ASP A 1 92 ? 13.484 10.375 8.406 1 87.5 92 ASP A O 1
ATOM 776 N N . CYS A 1 93 ? 12.43 12.188 9.188 1 92.31 93 CYS A N 1
ATOM 777 C CA . CYS A 1 93 ? 11.148 11.758 8.633 1 92.31 93 CYS A CA 1
ATOM 778 C C . CYS A 1 93 ? 10.266 12.961 8.32 1 92.31 93 CYS A C 1
ATOM 780 O O . CYS A 1 93 ? 10.266 13.945 9.055 1 92.31 93 CYS A O 1
ATOM 782 N N . LEU A 1 94 ? 9.609 12.883 7.223 1 94.88 94 LEU A N 1
ATOM 783 C CA . LEU A 1 94 ? 8.602 13.867 6.875 1 94.88 94 LEU A CA 1
ATOM 784 C C . LEU A 1 94 ? 7.203 13.258 6.914 1 94.88 94 LEU A C 1
ATOM 786 O O . LEU A 1 94 ? 6.977 12.18 6.367 1 94.88 94 LEU A O 1
ATOM 790 N N . ILE A 1 95 ? 6.32 13.93 7.633 1 97 95 ILE A N 1
ATOM 791 C CA . ILE A 1 95 ? 4.906 13.57 7.602 1 97 95 ILE A CA 1
ATOM 792 C C . ILE A 1 95 ? 4.094 14.719 7.008 1 97 95 ILE A C 1
ATOM 794 O O . ILE A 1 95 ? 4.281 15.875 7.383 1 97 95 ILE A O 1
ATOM 798 N N . VAL A 1 96 ? 3.273 14.445 6.012 1 97.88 96 VAL A N 1
ATOM 799 C CA . VAL A 1 96 ? 2.312 15.414 5.492 1 97.88 96 VAL A CA 1
ATOM 800 C C . VAL A 1 96 ? 0.894 14.867 5.652 1 97.88 96 VAL A C 1
ATOM 802 O O . VAL A 1 96 ? 0.577 13.781 5.156 1 97.88 96 VAL A O 1
ATOM 805 N N . CYS A 1 97 ? 0.065 15.594 6.41 1 98.06 97 CYS A N 1
ATOM 806 C CA . CYS A 1 97 ? -1.356 15.289 6.531 1 98.06 97 CYS A CA 1
ATOM 807 C C . CYS A 1 97 ? -2.193 16.266 5.715 1 98.06 97 CYS A C 1
ATOM 809 O O . CYS A 1 97 ? -1.968 17.484 5.762 1 98.06 97 CYS A O 1
ATOM 811 N N . PHE A 1 98 ? -3.072 15.703 4.934 1 97.25 98 PHE A N 1
ATOM 812 C CA . PHE A 1 98 ? -3.99 16.531 4.148 1 97.25 98 PHE A CA 1
ATOM 813 C C . PHE A 1 98 ? -5.438 16.172 4.461 1 97.25 98 PHE A C 1
ATOM 815 O O . PHE A 1 98 ? -5.898 15.078 4.117 1 97.25 98 PHE A O 1
ATOM 822 N N . LEU A 1 99 ? -6.129 17.109 5.102 1 95.56 99 LEU A N 1
ATOM 823 C CA . LEU A 1 99 ? -7.484 16.891 5.598 1 95.56 99 LEU A CA 1
ATOM 824 C C . LEU A 1 99 ? -8.484 17.781 4.883 1 95.56 99 LEU A C 1
ATOM 826 O O . LEU A 1 99 ? -8.547 18.984 5.156 1 95.56 99 LEU A O 1
ATOM 830 N N . SER A 1 100 ? -9.234 17.188 3.934 1 94.12 100 SER A N 1
ATOM 831 C CA . SER A 1 100 ? -10.156 17.984 3.119 1 94.12 100 SER A CA 1
ATOM 832 C C . SER A 1 100 ? -11.234 17.094 2.506 1 94.12 100 SER A C 1
ATOM 834 O O . SER A 1 100 ? -11.672 16.125 3.119 1 94.12 100 SER A O 1
ATOM 836 N N . HIS A 1 101 ? -11.852 17.578 1.403 1 89.88 101 HIS A N 1
ATOM 837 C CA . HIS A 1 101 ? -12.727 16.797 0.542 1 89.88 101 HIS A CA 1
ATOM 838 C C . HIS A 1 101 ? -11.969 16.234 -0.656 1 89.88 101 HIS A C 1
ATOM 840 O O . HIS A 1 101 ? -10.914 16.734 -1.021 1 89.88 101 HIS A O 1
ATOM 846 N N . GLY A 1 102 ? -12.523 15.172 -1.09 1 87.25 102 GLY A N 1
ATOM 847 C CA . GLY A 1 102 ? -11.945 14.547 -2.27 1 87.25 102 GLY A CA 1
ATOM 848 C C . GLY A 1 102 ? -12.914 14.469 -3.436 1 87.25 102 GLY A C 1
ATOM 849 O O . GLY A 1 102 ? -14.125 14.617 -3.254 1 87.25 102 GLY A O 1
ATOM 850 N N . ARG A 1 103 ? -12.312 14.383 -4.574 1 78.88 103 ARG A N 1
ATOM 851 C CA . ARG A 1 103 ? -13.055 14.172 -5.816 1 78.88 103 ARG A CA 1
ATOM 852 C C . ARG A 1 103 ? -12.625 12.875 -6.496 1 78.88 103 ARG A C 1
ATOM 854 O O . ARG A 1 103 ? -11.641 12.25 -6.094 1 78.88 103 ARG A O 1
ATOM 861 N N . GLU A 1 104 ? -13.43 12.469 -7.383 1 72.38 104 GLU A N 1
ATOM 862 C CA . GLU A 1 104 ? -13.094 11.266 -8.133 1 72.38 104 GLU A CA 1
ATOM 863 C C . GLU A 1 104 ? -11.742 11.398 -8.82 1 72.38 104 GLU A C 1
ATOM 865 O O . GLU A 1 104 ? -11.336 12.508 -9.195 1 72.38 104 GLU A O 1
ATOM 870 N N . GLY A 1 105 ? -11.031 10.305 -8.914 1 69.19 105 GLY A N 1
ATOM 871 C CA . GLY A 1 105 ? -9.781 10.289 -9.656 1 69.19 105 GLY A CA 1
ATOM 872 C C . GLY A 1 105 ? -8.586 10.711 -8.82 1 69.19 105 GLY A C 1
ATOM 873 O O . GLY A 1 105 ? -7.637 11.305 -9.344 1 69.19 105 GLY A O 1
ATOM 874 N N . GLY A 1 106 ? -8.68 10.609 -7.5 1 77.44 106 GLY A N 1
ATOM 875 C CA . GLY A 1 106 ? -7.539 10.93 -6.664 1 77.44 106 GLY A CA 1
ATOM 876 C C . GLY A 1 106 ? -7.273 12.422 -6.559 1 77.44 106 GLY A C 1
ATOM 877 O O . GLY A 1 106 ? -6.121 12.852 -6.527 1 77.44 106 GLY A O 1
ATOM 878 N N . ARG A 1 107 ? -8.328 13.133 -6.617 1 87.69 107 ARG A N 1
ATOM 879 C CA . ARG A 1 107 ? -8.188 14.578 -6.512 1 87.69 107 ARG A CA 1
ATOM 880 C C . ARG A 1 107 ? -8.648 15.078 -5.145 1 87.69 107 ARG A C 1
ATOM 882 O O . ARG A 1 107 ? -9.602 14.539 -4.57 1 87.69 107 ARG A O 1
ATOM 889 N N . LEU A 1 108 ? -7.93 16.078 -4.68 1 93.31 108 LEU A N 1
ATOM 890 C CA . LEU A 1 108 ? -8.18 16.688 -3.373 1 93.31 108 LEU A CA 1
ATOM 891 C C . LEU A 1 108 ? -8.57 18.156 -3.514 1 93.31 108 LEU A C 1
ATOM 893 O O . LEU A 1 108 ? -8.047 18.859 -4.379 1 93.31 108 LEU A O 1
ATOM 897 N N . TYR A 1 109 ? -9.445 18.547 -2.664 1 94 109 TYR A N 1
ATOM 898 C CA . TYR A 1 109 ? -9.867 19.938 -2.719 1 94 109 TYR A CA 1
ATOM 899 C C . TYR A 1 109 ? -9.008 20.797 -1.803 1 94 109 TYR A C 1
ATOM 901 O O . TYR A 1 109 ? -8.828 20.484 -0.626 1 94 109 TYR A O 1
ATOM 909 N N . ALA A 1 110 ? -8.461 21.844 -2.412 1 97.75 110 ALA A N 1
ATOM 910 C CA . ALA A 1 110 ? -8.008 22.984 -1.627 1 97.75 110 ALA A CA 1
ATOM 911 C C . ALA A 1 110 ? -9.164 23.922 -1.312 1 97.75 110 ALA A C 1
ATOM 913 O O . ALA A 1 110 ? -10.328 23.547 -1.462 1 97.75 110 ALA A O 1
ATOM 914 N N . GLN A 1 111 ? -8.875 25 -0.772 1 98 111 GLN A N 1
ATOM 915 C CA . GLN A 1 111 ? -9.938 25.938 -0.417 1 98 111 GLN A CA 1
ATOM 916 C C . GLN A 1 111 ? -10.672 26.438 -1.659 1 98 111 GLN A C 1
ATOM 918 O O . GLN A 1 111 ? -11.883 26.656 -1.623 1 98 111 GLN A O 1
ATOM 923 N N . ASP A 1 112 ? -9.992 26.547 -2.812 1 97.81 112 ASP A N 1
ATOM 924 C CA . ASP A 1 112 ? -10.547 27.25 -3.969 1 97.81 112 ASP A CA 1
ATOM 925 C C . ASP A 1 112 ? -10.672 26.312 -5.168 1 97.81 112 ASP A C 1
ATOM 927 O O . ASP A 1 112 ? -11.367 26.641 -6.137 1 97.81 112 ASP A O 1
ATOM 931 N N . ASP A 1 113 ? -9.914 25.266 -5.172 1 96.38 113 ASP A N 1
ATOM 932 C CA . ASP A 1 113 ? -9.82 24.391 -6.34 1 96.38 113 ASP A CA 1
ATOM 933 C C . ASP A 1 113 ? -9.469 22.969 -5.93 1 96.38 113 ASP A C 1
ATOM 935 O O . ASP A 1 113 ? -9.422 22.656 -4.738 1 96.38 113 ASP A O 1
ATOM 939 N N . TYR A 1 114 ? -9.375 22.141 -6.969 1 93.88 114 TYR A N 1
ATOM 940 C CA . TYR A 1 114 ? -8.914 20.781 -6.703 1 93.88 114 TYR A CA 1
ATOM 941 C C . TYR A 1 114 ? -7.613 20.5 -7.438 1 93.88 114 TYR A C 1
ATOM 943 O O . TYR A 1 114 ? -7.207 21.25 -8.32 1 93.88 114 TYR A O 1
ATOM 951 N N . PHE A 1 115 ? -6.879 19.516 -6.996 1 93.75 115 PHE A N 1
ATOM 952 C CA . PHE A 1 115 ? -5.609 19.125 -7.586 1 93.75 115 PHE A CA 1
ATOM 953 C C . PHE A 1 115 ? -5.363 17.625 -7.398 1 93.75 115 PHE A C 1
ATOM 955 O O . PHE A 1 115 ? -6.02 16.984 -6.578 1 93.75 115 PHE A O 1
ATOM 962 N N . GLU A 1 116 ? -4.453 17.078 -8.156 1 90.19 116 GLU A N 1
ATOM 963 C CA . GLU A 1 116 ? -4.086 15.672 -8.031 1 90.19 116 GLU A CA 1
ATOM 964 C C . GLU A 1 116 ? -3.324 15.414 -6.734 1 90.19 116 GLU A C 1
ATOM 966 O O . GLU A 1 116 ? -2.387 16.141 -6.402 1 90.19 116 GLU A O 1
ATOM 971 N N . GLU A 1 117 ? -3.656 14.344 -6.086 1 91.38 117 GLU A N 1
ATOM 972 C CA . GLU A 1 117 ? -3.057 14.07 -4.781 1 91.38 117 GLU A CA 1
ATOM 973 C C . GLU A 1 117 ? -1.551 13.859 -4.902 1 91.38 117 GLU A C 1
ATOM 975 O O . GLU A 1 117 ? -0.806 14.102 -3.951 1 91.38 117 GLU A O 1
ATOM 980 N N . SER A 1 118 ? -1.085 13.43 -6.086 1 89.19 118 SER A N 1
ATOM 981 C CA . SER A 1 118 ? 0.339 13.188 -6.289 1 89.19 118 SER A CA 1
ATOM 982 C C . SER A 1 118 ? 1.155 14.453 -6.086 1 89.19 118 SER A C 1
ATOM 984 O O . SER A 1 118 ? 2.355 14.391 -5.812 1 89.19 118 SER A O 1
ATOM 986 N N . ARG A 1 119 ? 0.542 15.602 -6.18 1 92.88 119 ARG A N 1
ATOM 987 C CA . ARG A 1 119 ? 1.229 16.875 -6 1 92.88 119 ARG A CA 1
ATOM 988 C C . ARG A 1 119 ? 1.688 17.047 -4.555 1 92.88 119 ARG A C 1
ATOM 990 O O . ARG A 1 119 ? 2.531 17.906 -4.266 1 92.88 119 ARG A O 1
ATOM 997 N N . LEU A 1 120 ? 1.202 16.234 -3.703 1 94.69 120 LEU A N 1
ATOM 998 C CA . LEU A 1 120 ? 1.61 16.297 -2.303 1 94.69 120 LEU A CA 1
ATOM 999 C C . LEU A 1 120 ? 3.002 15.703 -2.113 1 94.69 120 LEU A C 1
ATOM 1001 O O . LEU A 1 120 ? 3.738 16.109 -1.214 1 94.69 120 LEU A O 1
ATOM 1005 N N . TRP A 1 121 ? 3.348 14.711 -2.963 1 92.94 121 TRP A N 1
ATOM 1006 C CA . TRP A 1 121 ? 4.605 14.031 -2.66 1 92.94 121 TRP A CA 1
ATOM 1007 C C . TRP A 1 121 ? 5.605 14.211 -3.799 1 92.94 121 TRP A C 1
ATOM 1009 O O . TRP A 1 121 ? 6.801 13.953 -3.629 1 92.94 121 TRP A O 1
ATOM 1019 N N . VAL A 1 122 ? 5.223 14.773 -4.895 1 89.12 122 VAL A N 1
ATOM 1020 C CA . VAL A 1 122 ? 6.109 14.953 -6.039 1 89.12 122 VAL A CA 1
ATOM 1021 C C . VAL A 1 122 ? 7.273 15.867 -5.656 1 89.12 122 VAL A C 1
ATOM 1023 O O . VAL A 1 122 ? 8.422 15.602 -6.016 1 89.12 122 VAL A O 1
ATOM 1026 N N . PRO A 1 123 ? 7.098 16.906 -4.887 1 91.19 123 PRO A N 1
ATOM 1027 C CA . PRO A 1 123 ? 8.211 17.781 -4.508 1 91.19 123 PRO A CA 1
ATOM 1028 C C . PRO A 1 123 ? 9.258 17.078 -3.648 1 91.19 123 PRO A C 1
ATOM 1030 O O . PRO A 1 123 ? 10.359 17.594 -3.465 1 91.19 123 PRO A O 1
ATOM 1033 N N . PHE A 1 124 ? 8.938 15.922 -3.135 1 90.56 124 PHE A N 1
ATOM 1034 C CA . PHE A 1 124 ? 9.828 15.273 -2.178 1 90.56 124 PHE A CA 1
ATOM 1035 C C . PHE A 1 124 ? 10.484 14.047 -2.799 1 90.56 124 PHE A C 1
ATOM 1037 O O . PHE A 1 124 ? 11.078 13.227 -2.092 1 90.56 124 PHE A O 1
ATOM 1044 N N . TYR A 1 125 ? 10.242 13.922 -4.105 1 81.75 125 TYR A N 1
ATOM 1045 C CA . TYR A 1 125 ? 10.969 12.859 -4.785 1 81.75 125 TYR A CA 1
ATOM 1046 C C . TYR A 1 125 ? 12.477 13.094 -4.711 1 81.75 125 TYR A C 1
ATOM 1048 O O . TYR A 1 125 ? 12.93 14.234 -4.605 1 81.75 125 TYR A O 1
ATOM 1056 N N . GLY A 1 126 ? 13.312 12.062 -4.543 1 67.62 126 GLY A N 1
ATOM 1057 C CA . GLY A 1 126 ? 14.742 12.078 -4.289 1 67.62 126 GLY A CA 1
ATOM 1058 C C . GLY A 1 126 ? 15.492 13.062 -5.172 1 67.62 126 GLY A C 1
ATOM 1059 O O . GLY A 1 126 ? 16.359 13.805 -4.691 1 67.62 126 GLY A O 1
ATOM 1060 N N . ASP A 1 127 ? 15.055 13.188 -6.344 1 66.12 127 ASP A N 1
ATOM 1061 C CA . ASP A 1 127 ? 15.773 14.102 -7.219 1 66.12 127 ASP A CA 1
ATOM 1062 C C . ASP A 1 127 ? 15.383 15.555 -6.934 1 66.12 127 ASP A C 1
ATOM 1064 O O . ASP A 1 127 ? 16.188 16.469 -7.129 1 66.12 127 ASP A O 1
ATOM 1068 N N . GLU A 1 128 ? 14.234 15.695 -6.391 1 72.88 128 GLU A N 1
ATOM 1069 C CA . GLU A 1 128 ? 13.719 17.047 -6.125 1 72.88 128 GLU A CA 1
ATOM 1070 C C . GLU A 1 128 ? 14.031 17.484 -4.699 1 72.88 128 GLU A C 1
ATOM 1072 O O . GLU A 1 128 ? 13.992 18.672 -4.387 1 72.88 128 GLU A O 1
ATOM 1077 N N . CYS A 1 129 ? 14.273 16.438 -3.891 1 79.5 129 CYS A N 1
ATOM 1078 C CA . CYS A 1 129 ? 14.539 16.734 -2.484 1 79.5 129 CYS A CA 1
ATOM 1079 C C . CYS A 1 129 ? 15.648 15.836 -1.942 1 79.5 129 CYS A C 1
ATOM 1081 O O . CYS A 1 129 ? 15.375 14.805 -1.324 1 79.5 129 CYS A O 1
ATOM 1083 N N . ARG A 1 130 ? 16.844 16.219 -2.031 1 78.81 130 ARG A N 1
ATOM 1084 C CA . ARG A 1 130 ? 18.031 15.43 -1.705 1 78.81 130 ARG A CA 1
ATOM 1085 C C . ARG A 1 130 ? 18.156 15.227 -0.199 1 78.81 130 ARG A C 1
ATOM 1087 O O . ARG A 1 130 ? 18.641 14.188 0.255 1 78.81 130 ARG A O 1
ATOM 1094 N N . ASP A 1 131 ? 17.625 16.203 0.475 1 82.19 131 ASP A N 1
ATOM 1095 C CA . ASP A 1 131 ? 17.781 16.172 1.926 1 82.19 131 ASP A CA 1
ATOM 1096 C C . ASP A 1 131 ? 16.969 15.039 2.541 1 82.19 131 ASP A C 1
ATOM 1098 O O . ASP A 1 131 ? 17.234 14.609 3.666 1 82.19 131 ASP A O 1
ATOM 1102 N N . LEU A 1 132 ? 16.016 14.531 1.775 1 84 132 LEU A N 1
ATOM 1103 C CA . LEU A 1 132 ? 15.18 13.453 2.293 1 84 132 LEU A CA 1
ATOM 1104 C C . LEU A 1 132 ? 15.469 12.141 1.559 1 84 132 LEU A C 1
ATOM 1106 O O . LEU A 1 132 ? 14.742 11.164 1.724 1 84 132 LEU A O 1
ATOM 1110 N N . ALA A 1 133 ? 16.547 12.195 0.843 1 79 133 ALA A N 1
ATOM 1111 C CA . ALA A 1 133 ? 16.922 10.953 0.166 1 79 133 ALA A CA 1
ATOM 1112 C C . ALA A 1 133 ? 17.156 9.828 1.172 1 79 133 ALA A C 1
ATOM 1114 O O . ALA A 1 133 ? 17.891 10.016 2.154 1 79 133 ALA A O 1
ATOM 1115 N N . GLY A 1 134 ? 16.453 8.781 0.998 1 81.38 134 GLY A N 1
ATOM 1116 C CA . GLY A 1 134 ? 16.609 7.617 1.856 1 81.38 134 GLY A CA 1
ATOM 1117 C C . GLY A 1 134 ? 15.797 7.699 3.131 1 81.38 134 GLY A C 1
ATOM 1118 O O . GLY A 1 134 ? 15.773 6.754 3.922 1 81.38 134 GLY A O 1
ATOM 1119 N N . LYS A 1 135 ? 15.156 8.844 3.254 1 88.62 135 LYS A N 1
ATOM 1120 C CA . LYS A 1 135 ? 14.359 9.047 4.465 1 88.62 135 LYS A CA 1
ATOM 1121 C C . LYS A 1 135 ? 12.875 8.836 4.188 1 88.62 135 LYS A C 1
ATOM 1123 O O . LYS A 1 135 ? 12.391 9.156 3.1 1 88.62 135 LYS A O 1
ATOM 1128 N N . PRO A 1 136 ? 12.148 8.297 5.215 1 92.75 136 PRO A N 1
ATOM 1129 C CA . PRO A 1 136 ? 10.727 8.023 4.992 1 92.75 136 PRO A CA 1
ATOM 1130 C C . PRO A 1 136 ? 9.891 9.297 4.906 1 92.75 136 PRO A C 1
ATOM 1132 O O . PRO A 1 136 ? 10.125 10.25 5.66 1 92.75 136 PRO A O 1
ATOM 1135 N N . LYS A 1 137 ? 9.078 9.359 3.959 1 94.31 137 LYS A N 1
ATOM 1136 C CA . LYS A 1 137 ? 8.039 10.367 3.791 1 94.31 137 LYS A CA 1
ATOM 1137 C C . LYS A 1 137 ? 6.652 9.75 3.883 1 94.31 137 LYS A C 1
ATOM 1139 O O . LYS A 1 137 ? 6.277 8.922 3.049 1 94.31 137 LYS A O 1
ATOM 1144 N N . LEU A 1 138 ? 5.879 10.141 4.895 1 96.38 138 LEU A N 1
ATOM 1145 C CA . LEU A 1 138 ? 4.574 9.555 5.184 1 96.38 138 LEU A CA 1
ATOM 1146 C C . LEU A 1 138 ? 3.455 10.555 4.898 1 96.38 138 LEU A C 1
ATOM 1148 O O . LEU A 1 138 ? 3.484 11.688 5.391 1 96.38 138 LEU A O 1
ATOM 1152 N N . PHE A 1 139 ? 2.492 10.133 4.078 1 96.56 139 PHE A N 1
ATOM 1153 C CA . PHE A 1 139 ? 1.359 10.977 3.729 1 96.56 139 PHE A CA 1
ATOM 1154 C C . PHE A 1 139 ? 0.054 10.383 4.234 1 96.56 139 PHE A C 1
ATOM 1156 O O . PHE A 1 139 ? -0.281 9.242 3.902 1 96.56 139 PHE A O 1
ATOM 1163 N N . PHE A 1 140 ? -0.656 11.094 5.059 1 96.56 140 PHE A N 1
ATOM 1164 C CA . PHE A 1 140 ? -1.972 10.703 5.551 1 96.56 140 PHE A CA 1
ATOM 1165 C C . PHE A 1 140 ? -3.055 11.617 4.984 1 96.56 140 PHE A C 1
ATOM 1167 O O . PHE A 1 140 ? -3.102 12.805 5.301 1 96.56 140 PHE A O 1
ATOM 1174 N N . ILE A 1 141 ? -3.867 11.008 4.156 1 93.88 141 ILE A N 1
ATOM 1175 C CA . ILE A 1 141 ? -4.863 11.789 3.438 1 93.88 141 ILE A CA 1
ATOM 1176 C C . ILE A 1 141 ? -6.266 11.391 3.896 1 93.88 141 ILE A C 1
ATOM 1178 O O . ILE A 1 141 ? -6.629 10.211 3.838 1 93.88 141 ILE A O 1
ATOM 1182 N N . GLN A 1 142 ? -6.93 12.312 4.418 1 89.31 142 GLN A N 1
ATOM 1183 C CA . GLN A 1 142 ? -8.352 12.172 4.73 1 89.31 142 GLN A CA 1
ATOM 1184 C C . GLN A 1 142 ? -9.203 13.062 3.824 1 89.31 142 GLN A C 1
ATOM 1186 O O . GLN A 1 142 ? -9.18 14.289 3.947 1 89.31 142 GLN A O 1
ATOM 1191 N N . ALA A 1 143 ? -9.805 12.43 2.848 1 84.62 143 ALA A N 1
ATOM 1192 C CA . ALA A 1 143 ? -10.625 13.195 1.914 1 84.62 143 ALA A CA 1
ATOM 1193 C C . ALA A 1 143 ? -12.008 12.555 1.758 1 84.62 143 ALA A C 1
ATOM 1195 O O . ALA A 1 143 ? -12.117 11.391 1.377 1 84.62 143 ALA A O 1
ATOM 1196 N N . CYS A 1 144 ? -12.969 13.148 2.229 1 66.75 144 CYS A N 1
ATOM 1197 C CA . CYS A 1 144 ? -14.344 12.68 2.107 1 66.75 144 CYS A CA 1
ATOM 1198 C C . CYS A 1 144 ? -14.922 13.023 0.739 1 66.75 144 CYS A C 1
ATOM 1200 O O . CYS A 1 144 ? -14.781 14.156 0.268 1 66.75 144 CYS A O 1
ATOM 1202 N N . ARG A 1 145 ? -15.297 12.016 -0.152 1 58.19 145 ARG A N 1
ATOM 1203 C CA . ARG A 1 145 ? -15.938 12.297 -1.436 1 58.19 145 ARG A CA 1
ATOM 1204 C C . ARG A 1 145 ? -17.406 12.68 -1.249 1 58.19 145 ARG A C 1
ATOM 1206 O O . ARG A 1 145 ? -18.094 12.094 -0.42 1 58.19 145 ARG A O 1
ATOM 1213 N N . GLY A 1 146 ? -17.688 13.969 -1.226 1 47 146 GLY A N 1
ATOM 1214 C CA . GLY A 1 146 ? -19.047 14.43 -0.998 1 47 146 GLY A CA 1
ATOM 1215 C C . GLY A 1 146 ? -20.094 13.43 -1.438 1 47 146 GLY A C 1
ATOM 1216 O O . GLY A 1 146 ? -19.797 12.508 -2.209 1 47 146 GLY A O 1
ATOM 1217 N N . ALA A 1 147 ? -21.25 13.453 -0.806 1 38.62 147 ALA A N 1
ATOM 1218 C CA . ALA A 1 147 ? -22.5 12.82 -1.2 1 38.62 147 ALA A CA 1
ATOM 1219 C C . ALA A 1 147 ? -22.734 12.945 -2.705 1 38.62 147 ALA A C 1
ATOM 1221 O O . ALA A 1 147 ? -22.453 13.984 -3.297 1 38.62 147 ALA A O 1
ATOM 1222 N N . CYS A 1 148 ? -22.719 11.969 -3.506 1 34.66 148 CYS A N 1
ATOM 1223 C CA . CYS A 1 148 ? -23.641 12.164 -4.621 1 34.66 148 CYS A CA 1
ATOM 1224 C C . CYS A 1 148 ? -24.859 12.969 -4.188 1 34.66 148 CYS A C 1
ATOM 1226 O O . CYS A 1 148 ? -25.656 12.516 -3.355 1 34.66 148 CYS A O 1
ATOM 1228 N N . PHE A 1 149 ? -24.891 14.219 -4.023 1 31.64 149 PHE A N 1
ATOM 1229 C CA . PHE A 1 149 ? -26.203 14.852 -4.086 1 31.64 149 PHE A CA 1
ATOM 1230 C C . PHE A 1 149 ? -27.125 14.102 -5.051 1 31.64 149 PHE A C 1
ATOM 1232 O O . PHE A 1 149 ? -26.797 13.945 -6.227 1 31.64 149 PHE A O 1
ATOM 1239 N N . ASP A 1 150 ? -27.875 13.305 -4.656 1 29.22 150 ASP A N 1
ATOM 1240 C CA . ASP A 1 150 ? -29.094 12.938 -5.379 1 29.22 150 ASP A CA 1
ATOM 1241 C C . ASP A 1 150 ? -29.75 14.164 -6.016 1 29.22 150 ASP A C 1
ATOM 1243 O O . ASP A 1 150 ? -30.422 14.938 -5.34 1 29.22 150 ASP A O 1
ATOM 1247 N N . GLU A 1 151 ? -29.438 15.078 -6.863 1 28.89 151 GLU A N 1
ATOM 1248 C CA . GLU A 1 151 ? -30.531 15.531 -7.723 1 28.89 151 GLU A CA 1
ATOM 1249 C C . GLU A 1 151 ? -31.5 14.398 -8.039 1 28.89 151 GLU A C 1
ATOM 1251 O O . GLU A 1 151 ? -31.141 13.219 -7.934 1 28.89 151 GLU A O 1
ATOM 1256 N N . GLY A 1 152 ? -33.031 14.609 -8.258 1 24.97 152 GLY A N 1
ATOM 1257 C CA . GLY A 1 152 ? -33.781 13.891 -9.273 1 24.97 152 GLY A CA 1
ATOM 1258 C C . GLY A 1 152 ? -32.875 13.289 -10.352 1 24.97 152 GLY A C 1
ATOM 1259 O O . GLY A 1 152 ? -31.719 13.648 -10.469 1 24.97 152 GLY A O 1
ATOM 1260 N N . VAL A 1 153 ? -33.531 12.445 -11.273 1 23.91 153 VAL A N 1
ATOM 1261 C CA . VAL A 1 153 ? -33.281 12.055 -12.656 1 23.91 153 VAL A CA 1
ATOM 1262 C C . VAL A 1 153 ? -32.719 13.25 -13.438 1 23.91 153 VAL A C 1
ATOM 1264 O O . VAL A 1 153 ? -33.5 14.047 -13.992 1 23.91 153 VAL A O 1
ATOM 1267 N N . ILE A 1 154 ? -32.281 14.289 -13 1 23.55 154 ILE A N 1
ATOM 1268 C CA . ILE A 1 154 ? -32.094 15.18 -14.141 1 23.55 154 ILE A CA 1
ATOM 1269 C C . ILE A 1 154 ? -31.391 14.438 -15.273 1 23.55 154 ILE A C 1
ATOM 1271 O O . ILE A 1 154 ? -30.375 13.781 -15.047 1 23.55 154 ILE A O 1
ATOM 1275 N N . GLY A 1 155 ? -32.125 14.258 -16.516 1 22.03 155 GLY A N 1
ATOM 1276 C CA . GLY A 1 155 ? -31.797 13.961 -17.891 1 22.03 155 GLY A CA 1
ATOM 1277 C C . GLY A 1 155 ? -30.375 14.367 -18.266 1 22.03 155 GLY A C 1
ATOM 1278 O O . GLY A 1 155 ? -29.75 15.164 -17.562 1 22.03 155 GLY A O 1
ATOM 1279 N N . LYS A 1 156 ? -29.938 13.797 -19.406 1 24.03 156 LYS A N 1
ATOM 1280 C CA . LYS A 1 156 ? -28.859 13.906 -20.375 1 24.03 156 LYS A CA 1
ATOM 1281 C C . LYS A 1 156 ? -28.531 15.375 -20.672 1 24.03 156 LYS A C 1
ATOM 1283 O O . LYS A 1 156 ? -29.078 15.961 -21.594 1 24.03 156 LYS A O 1
ATOM 1288 N N . ILE A 1 157 ? -28.703 16.391 -19.781 1 20.92 157 ILE A N 1
ATOM 1289 C CA . ILE A 1 157 ? -28.469 17.594 -20.578 1 20.92 157 ILE A CA 1
ATOM 1290 C C . ILE A 1 157 ? -27.078 17.562 -21.188 1 20.92 157 ILE A C 1
ATOM 1292 O O . ILE A 1 157 ? -26.078 17.578 -20.469 1 20.92 157 ILE A O 1
ATOM 1296 N N . PHE A 1 158 ? -26.953 16.812 -22.422 1 21.98 158 PHE A N 1
ATOM 1297 C CA . PHE A 1 158 ? -26.125 16.984 -23.594 1 21.98 158 PHE A CA 1
ATOM 1298 C C . PHE A 1 158 ? -25.953 18.453 -23.922 1 21.98 158 PHE A C 1
ATOM 1300 O O . PHE A 1 158 ? -26.828 19.078 -24.516 1 21.98 158 PHE A O 1
ATOM 1307 N N . ILE A 1 159 ? -25.672 19.344 -23.062 1 21.44 159 ILE A N 1
ATOM 1308 C CA . ILE A 1 159 ? -25.484 20.609 -23.766 1 21.44 159 ILE A CA 1
ATOM 1309 C C . ILE A 1 159 ? -24.438 20.453 -24.859 1 21.44 159 ILE A C 1
ATOM 1311 O O . ILE A 1 159 ? -23.297 20.062 -24.578 1 21.44 159 ILE A O 1
ATOM 1315 N N . ASP A 1 160 ? -24.891 20.359 -26.25 1 22.14 160 ASP A N 1
ATOM 1316 C CA . ASP A 1 160 ? -24.422 20.484 -27.625 1 22.14 160 ASP A CA 1
ATOM 1317 C C . ASP A 1 160 ? -23.516 21.703 -27.797 1 22.14 160 ASP A C 1
ATOM 1319 O O . ASP A 1 160 ? -23.219 22.094 -28.922 1 22.14 160 ASP A O 1
ATOM 1323 N N . GLY A 1 161 ? -23.484 22.75 -26.969 1 22.33 161 GLY A N 1
ATOM 1324 C CA . GLY A 1 161 ? -23.031 23.906 -27.719 1 22.33 161 GLY A CA 1
ATOM 1325 C C . GLY A 1 161 ? -21.734 23.656 -28.469 1 22.33 161 GLY A C 1
ATOM 1326 O O . GLY A 1 161 ? -20.922 22.812 -28.062 1 22.33 161 GLY A O 1
ATOM 1327 N N . ASP A 1 162 ? -21.688 24.078 -29.859 1 21.97 162 ASP A N 1
ATOM 1328 C CA . ASP A 1 162 ? -20.953 24.141 -31.109 1 21.97 162 ASP A CA 1
ATOM 1329 C C . ASP A 1 162 ? -19.469 24.438 -30.859 1 21.97 162 ASP A C 1
ATOM 1331 O O . ASP A 1 162 ? -18.594 23.734 -31.359 1 21.97 162 ASP A O 1
ATOM 1335 N N . ASP A 1 163 ? -19.078 25.797 -30.828 1 21.86 163 ASP A N 1
ATOM 1336 C CA . ASP A 1 163 ? -18.141 26.422 -31.766 1 21.86 163 ASP A CA 1
ATOM 1337 C C . ASP A 1 163 ? -16.703 26.266 -31.281 1 21.86 163 ASP A C 1
ATOM 1339 O O . ASP A 1 163 ? -15.758 26.344 -32.062 1 21.86 163 ASP A O 1
ATOM 1343 N N . SER A 1 164 ? -16.234 26.922 -30.094 1 22.59 164 SER A N 1
ATOM 1344 C CA . SER A 1 164 ? -14.977 27.594 -30.375 1 22.59 164 SER A CA 1
ATOM 1345 C C . SER A 1 164 ? -13.82 26.609 -30.469 1 22.59 164 SER A C 1
ATOM 1347 O O . SER A 1 164 ? -13.859 25.547 -29.844 1 22.59 164 SER A O 1
ATOM 1349 N N . PRO A 1 165 ? -12.719 26.812 -31.375 1 24.45 165 PRO A N 1
ATOM 1350 C CA . PRO A 1 165 ? -11.602 26.219 -32.125 1 24.45 165 PRO A CA 1
ATOM 1351 C C . PRO A 1 165 ? -10.562 25.594 -31.188 1 24.45 165 PRO A C 1
ATOM 1353 O O . PRO A 1 165 ? -9.922 24.609 -31.547 1 24.45 165 PRO A O 1
ATOM 1356 N N . ASP A 1 166 ? -10.055 26.328 -30.141 1 25.09 166 ASP A N 1
ATOM 1357 C CA . ASP A 1 166 ? -8.602 26.219 -30.062 1 25.09 166 ASP A CA 1
ATOM 1358 C C . ASP A 1 166 ? -8.195 24.859 -29.469 1 25.09 166 ASP A C 1
ATOM 1360 O O . ASP A 1 166 ? -8.656 24.484 -28.406 1 25.09 166 ASP A O 1
ATOM 1364 N N . HIS A 1 167 ? -7.895 23.781 -30.25 1 25.33 167 HIS A N 1
ATOM 1365 C CA . HIS A 1 167 ? -7.195 22.5 -30.266 1 25.33 167 HIS A CA 1
ATOM 1366 C C . HIS A 1 167 ? -6 22.516 -29.312 1 25.33 167 HIS A C 1
ATOM 1368 O O . HIS A 1 167 ? -4.93 22 -29.641 1 25.33 167 HIS A O 1
ATOM 1374 N N . HIS A 1 168 ? -6.035 23.297 -28.25 1 25.41 168 HIS A N 1
ATOM 1375 C CA . HIS A 1 168 ? -4.738 23.172 -27.609 1 25.41 168 HIS A CA 1
ATOM 1376 C C . HIS A 1 168 ? -4.406 21.703 -27.328 1 25.41 168 HIS A C 1
ATOM 1378 O O . HIS A 1 168 ? -5.309 20.875 -27.188 1 25.41 168 HIS A O 1
ATOM 1384 N N . GLY A 1 169 ? -3.219 21.25 -27.688 1 26.27 169 GLY A N 1
ATOM 1385 C CA . GLY A 1 169 ? -2.463 20 -27.641 1 26.27 169 GLY A CA 1
ATOM 1386 C C . GLY A 1 169 ? -2.662 19.234 -26.359 1 26.27 169 GLY A C 1
ATOM 1387 O O . GLY A 1 169 ? -2.535 19.797 -25.266 1 26.27 169 GLY A O 1
ATOM 1388 N N . LYS A 1 170 ? -3.643 18.375 -26.328 1 26.86 170 LYS A N 1
ATOM 1389 C CA . LYS A 1 170 ? -3.924 17.406 -25.281 1 26.86 170 LYS A CA 1
ATOM 1390 C C . LYS A 1 170 ? -2.641 16.75 -24.781 1 26.86 170 LYS A C 1
ATOM 1392 O O . LYS A 1 170 ? -2.021 15.953 -25.484 1 26.86 170 LYS A O 1
ATOM 1397 N N . LYS A 1 171 ? -1.812 17.562 -24.188 1 26.66 171 LYS A N 1
ATOM 1398 C CA . LYS A 1 171 ? -0.728 16.891 -23.484 1 26.66 171 LYS A CA 1
ATOM 1399 C C . LYS A 1 171 ? -1.229 15.641 -22.781 1 26.66 171 LYS A C 1
ATOM 1401 O O . LYS A 1 171 ? -2.316 15.641 -22.203 1 26.66 171 LYS A O 1
ATOM 1406 N N . ALA A 1 172 ? -0.949 14.562 -23.328 1 28.94 172 ALA A N 1
ATOM 1407 C CA . ALA A 1 172 ? -1.054 13.227 -22.75 1 28.94 172 ALA A CA 1
ATOM 1408 C C . ALA A 1 172 ? -0.983 13.289 -21.219 1 28.94 172 ALA A C 1
ATOM 1410 O O . ALA A 1 172 ? 0.035 13.695 -20.656 1 28.94 172 ALA A O 1
ATOM 1411 N N . ASP A 1 173 ? -2.008 13.781 -20.562 1 29.84 173 ASP A N 1
ATOM 1412 C CA . ASP A 1 173 ? -2.164 13.68 -19.125 1 29.84 173 ASP A CA 1
ATOM 1413 C C . ASP A 1 173 ? -1.622 12.344 -18.609 1 29.84 173 ASP A C 1
ATOM 1415 O O . ASP A 1 173 ? -2.117 11.281 -18.984 1 29.84 173 ASP A O 1
ATOM 1419 N N . ASP A 1 174 ? -0.329 12.141 -18.625 1 31.83 174 ASP A N 1
ATOM 1420 C CA . ASP A 1 174 ? 0.33 11.055 -17.922 1 31.83 174 ASP A CA 1
ATOM 1421 C C . ASP A 1 174 ? -0.484 10.617 -16.703 1 31.83 174 ASP A C 1
ATOM 1423 O O . ASP A 1 174 ? -0.38 11.219 -15.633 1 31.83 174 ASP A O 1
ATOM 1427 N N . ASP A 1 175 ? -1.668 10.484 -16.844 1 33.56 175 ASP A N 1
ATOM 1428 C CA . ASP A 1 175 ? -2.516 9.844 -15.836 1 33.56 175 ASP A CA 1
ATOM 1429 C C . ASP A 1 175 ? -1.766 8.734 -15.102 1 33.56 175 ASP A C 1
ATOM 1431 O O . ASP A 1 175 ? -2.09 7.555 -15.258 1 33.56 175 ASP A O 1
ATOM 1435 N N . GLU A 1 176 ? -0.44 8.68 -15.297 1 36.78 176 GLU A N 1
ATOM 1436 C CA . GLU A 1 176 ? 0.369 7.738 -14.523 1 36.78 176 GLU A CA 1
ATOM 1437 C C . GLU A 1 176 ? -0.223 7.516 -13.133 1 36.78 176 GLU A C 1
ATOM 1439 O O . GLU A 1 176 ? -0.461 8.477 -12.391 1 36.78 176 GLU A O 1
ATOM 1444 N N . TYR A 1 177 ? -1.196 6.77 -13.102 1 40.84 177 TYR A N 1
ATOM 1445 C CA . TYR A 1 177 ? -1.504 6.27 -11.766 1 40.84 177 TYR A CA 1
ATOM 1446 C C . TYR A 1 177 ? -0.32 6.465 -10.828 1 40.84 177 TYR A C 1
ATOM 1448 O O . TYR A 1 177 ? 0.758 5.91 -11.055 1 40.84 177 TYR A O 1
ATOM 1456 N N . HIS A 1 178 ? -0.157 7.699 -10.328 1 52.78 178 HIS A N 1
ATOM 1457 C CA . HIS A 1 178 ? 0.864 8.438 -9.594 1 52.78 178 HIS A CA 1
ATOM 1458 C C . HIS A 1 178 ? 1.305 7.668 -8.352 1 52.78 178 HIS A C 1
ATOM 1460 O O . HIS A 1 178 ? 0.826 7.938 -7.246 1 52.78 178 HIS A O 1
ATOM 1466 N N . LEU A 1 179 ? 1.35 6.359 -8.562 1 56.44 179 LEU A N 1
ATOM 1467 C CA . LEU A 1 179 ? 2.021 5.664 -7.473 1 56.44 179 LEU A CA 1
ATOM 1468 C C . LEU A 1 179 ? 3.428 6.215 -7.262 1 56.44 179 LEU A C 1
ATOM 1470 O O . LEU A 1 179 ? 4.082 6.637 -8.219 1 56.44 179 LEU A O 1
ATOM 1474 N N . PRO A 1 180 ? 3.623 6.418 -6.016 1 55.12 180 PRO A N 1
ATOM 1475 C CA . PRO A 1 180 ? 5.02 6.781 -5.766 1 55.12 180 PRO A CA 1
ATOM 1476 C C . PRO A 1 180 ? 6.004 5.828 -6.445 1 55.12 180 PRO A C 1
ATOM 1478 O O . PRO A 1 180 ? 5.816 4.609 -6.406 1 55.12 180 PRO A O 1
ATOM 1481 N N . THR A 1 181 ? 6.781 6.289 -7.344 1 62 181 THR A N 1
ATOM 1482 C CA . THR A 1 181 ? 7.785 5.5 -8.047 1 62 181 THR A CA 1
ATOM 1483 C C . THR A 1 181 ? 9.141 5.598 -7.355 1 62 181 THR A C 1
ATOM 1485 O O . THR A 1 181 ? 10.078 4.891 -7.715 1 62 181 THR A O 1
ATOM 1488 N N . HIS A 1 182 ? 9.094 6.383 -6.266 1 73.5 182 HIS A N 1
ATOM 1489 C CA . HIS A 1 182 ? 10.328 6.578 -5.523 1 73.5 182 HIS A CA 1
ATOM 1490 C C . HIS A 1 182 ? 10.289 5.852 -4.184 1 73.5 182 HIS A C 1
ATOM 1492 O O . HIS A 1 182 ? 9.219 5.629 -3.625 1 73.5 182 HIS A O 1
ATOM 1498 N N . ALA A 1 183 ? 11.43 5.504 -3.803 1 77.62 183 ALA A N 1
ATOM 1499 C CA . ALA A 1 183 ? 11.523 4.742 -2.559 1 77.62 183 ALA A CA 1
ATOM 1500 C C . ALA A 1 183 ? 11.141 5.602 -1.358 1 77.62 183 ALA A C 1
ATOM 1502 O O . ALA A 1 183 ? 11.227 6.832 -1.414 1 77.62 183 ALA A O 1
ATOM 1503 N N . ASN A 1 184 ? 10.656 4.984 -0.284 1 89.81 184 ASN A N 1
ATOM 1504 C CA . ASN A 1 184 ? 10.461 5.527 1.055 1 89.81 184 ASN A CA 1
ATOM 1505 C C . ASN A 1 184 ? 9.297 6.516 1.092 1 89.81 184 ASN A C 1
ATOM 1507 O O . ASN A 1 184 ? 9.375 7.551 1.751 1 89.81 184 ASN A O 1
ATOM 1511 N N . ILE A 1 185 ? 8.305 6.172 0.355 1 92 185 ILE A N 1
ATOM 1512 C CA . ILE A 1 185 ? 7.047 6.91 0.404 1 92 185 ILE A CA 1
ATOM 1513 C C . ILE A 1 185 ? 5.926 5.992 0.893 1 92 185 ILE A C 1
ATOM 1515 O O . ILE A 1 185 ? 5.828 4.84 0.465 1 92 185 ILE A O 1
ATOM 1519 N N . LEU A 1 186 ? 5.172 6.469 1.822 1 95.12 186 LEU A N 1
ATOM 1520 C CA . LEU A 1 186 ? 3.953 5.801 2.262 1 95.12 186 LEU A CA 1
ATOM 1521 C C . LEU A 1 186 ? 2.76 6.75 2.211 1 95.12 186 LEU A C 1
ATOM 1523 O O . LEU A 1 186 ? 2.83 7.867 2.719 1 95.12 186 LEU A O 1
ATOM 1527 N N . VAL A 1 187 ? 1.709 6.301 1.498 1 93.81 187 VAL A N 1
ATOM 1528 C CA . VAL A 1 187 ? 0.474 7.074 1.42 1 93.81 187 VAL A CA 1
ATOM 1529 C C . VAL A 1 187 ? -0.682 6.266 2 1 93.81 187 VAL A C 1
ATOM 1531 O O . VAL A 1 187 ? -0.981 5.168 1.52 1 93.81 187 VAL A O 1
ATOM 1534 N N . ALA 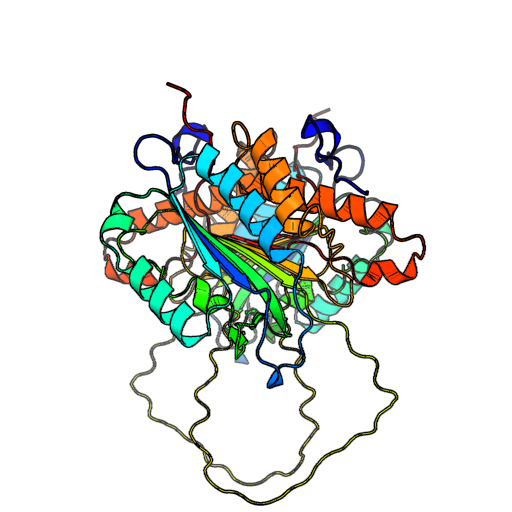A 1 188 ? -1.236 6.738 3.057 1 94.12 188 ALA A N 1
ATOM 1535 C CA . ALA A 1 188 ? -2.496 6.203 3.568 1 94.12 188 ALA A CA 1
ATOM 1536 C C . ALA A 1 188 ? -3.66 7.137 3.24 1 94.12 188 ALA A C 1
ATOM 1538 O O . ALA A 1 188 ? -3.695 8.281 3.699 1 94.12 188 ALA A O 1
ATOM 1539 N N . HIS A 1 189 ? -4.523 6.633 2.381 1 88.88 189 HIS A N 1
ATOM 1540 C CA . HIS A 1 189 ? -5.617 7.445 1.86 1 88.88 189 HIS A CA 1
ATOM 1541 C C . HIS A 1 189 ? -6.973 6.867 2.258 1 88.88 189 HIS A C 1
ATOM 1543 O O . HIS A 1 189 ? -7.254 5.699 1.987 1 88.88 189 HIS A O 1
ATOM 1549 N N . THR A 1 190 ? -7.723 7.652 2.906 1 81.56 190 THR A N 1
ATOM 1550 C CA . THR A 1 190 ? -9.086 7.234 3.223 1 81.56 190 THR A CA 1
ATOM 1551 C C . THR A 1 190 ? -10.102 8.086 2.463 1 81.56 190 THR A C 1
ATOM 1553 O O . THR A 1 190 ? -9.992 9.312 2.434 1 81.56 190 THR A O 1
ATOM 1556 N N . THR A 1 191 ? -10.758 7.355 1.463 1 61.91 191 THR A N 1
ATOM 1557 C CA . THR A 1 191 ? -11.852 8.047 0.785 1 61.91 191 THR A CA 1
ATOM 1558 C C . THR A 1 191 ? -13.203 7.559 1.304 1 61.91 191 THR A C 1
ATOM 1560 O O . THR A 1 191 ? -13.344 6.395 1.678 1 61.91 191 THR A O 1
ATOM 1563 N N . TYR A 1 192 ? -14.039 8.438 1.706 1 50.19 192 TYR A N 1
ATOM 1564 C CA . TYR A 1 192 ? -15.406 8.094 2.076 1 50.19 192 TYR A CA 1
ATOM 1565 C C . TYR A 1 192 ? -16.359 8.312 0.91 1 50.19 192 TYR A C 1
ATOM 1567 O O . TYR A 1 192 ? -16.391 9.398 0.317 1 50.19 192 TYR A O 1
ATOM 1575 N N . GLU A 1 193 ? -16.531 7.148 0.065 1 46.47 193 GLU A N 1
ATOM 1576 C CA . GLU A 1 193 ? -17.594 7.359 -0.921 1 46.47 193 GLU A CA 1
ATOM 1577 C C . GLU A 1 193 ? -18.969 7.43 -0.257 1 46.47 193 GLU A C 1
ATOM 1579 O O . GLU A 1 193 ? -19.359 6.5 0.449 1 46.47 193 GLU A O 1
ATOM 1584 N N . GLY A 1 194 ? -19.828 8.273 -0.793 1 43 194 GLY A N 1
ATOM 1585 C CA . GLY A 1 194 ? -21.203 8.414 -0.324 1 43 194 GLY A CA 1
ATOM 1586 C C . GLY A 1 194 ? -21.297 8.555 1.183 1 43 194 GLY A C 1
ATOM 1587 O O . GLY A 1 194 ? -22.359 8.93 1.705 1 43 194 GLY A O 1
ATOM 1588 N N . HIS A 1 195 ? -20.484 7.555 1.743 1 42.09 195 HIS A N 1
ATOM 1589 C CA . HIS A 1 195 ? -20.719 7.258 3.15 1 42.09 195 HIS A CA 1
ATOM 1590 C C . HIS A 1 195 ? -20.141 8.344 4.051 1 42.09 195 HIS A C 1
ATOM 1592 O O . HIS A 1 195 ? -19.172 9.016 3.678 1 42.09 195 HIS A O 1
ATOM 1598 N N . VAL A 1 196 ? -20.922 8.75 4.848 1 41.78 196 VAL A N 1
ATOM 1599 C CA . VAL A 1 196 ? -20.797 9.703 5.941 1 41.78 196 VAL A CA 1
ATOM 1600 C C . VAL A 1 196 ? -19.516 9.414 6.73 1 41.78 196 VAL A C 1
ATOM 1602 O O . VAL A 1 196 ? -19.359 8.328 7.293 1 41.78 196 VAL A O 1
ATOM 1605 N N . ALA A 1 197 ? -18.375 9.906 6.066 1 50.56 197 ALA A N 1
ATOM 1606 C CA . ALA A 1 197 ? -17.312 9.938 7.07 1 50.56 197 ALA A CA 1
ATOM 1607 C C . ALA A 1 197 ? -17.875 10.188 8.461 1 50.56 197 ALA A C 1
ATOM 1609 O O . ALA A 1 197 ? -18.625 11.141 8.672 1 50.56 197 ALA A O 1
ATOM 1610 N N . PHE A 1 198 ? -18.094 9.109 9.258 1 51.81 198 PHE A N 1
ATOM 1611 C CA . PHE A 1 198 ? -18.5 9.344 10.633 1 51.81 198 PHE A CA 1
ATOM 1612 C C . PHE A 1 198 ? -17.656 10.438 11.273 1 51.81 198 PHE A C 1
ATOM 1614 O O . PHE A 1 198 ? -16.438 10.359 11.266 1 51.81 198 PHE A O 1
ATOM 1621 N N . LYS A 1 199 ? -18.109 11.586 11.102 1 54.53 199 LYS A N 1
ATOM 1622 C CA . LYS A 1 199 ? -17.5 12.734 11.773 1 54.53 199 LYS A CA 1
ATOM 1623 C C . LYS A 1 199 ? -18.25 13.078 13.055 1 54.53 199 LYS A C 1
ATOM 1625 O O . LYS A 1 199 ? -19.469 12.922 13.133 1 54.53 199 LYS A O 1
ATOM 1630 N N . ASN A 1 200 ? -17.391 12.945 14.047 1 63.91 200 ASN A N 1
ATOM 1631 C CA . ASN A 1 200 ? -17.875 13.484 15.32 1 63.91 200 ASN A CA 1
ATOM 1632 C C . ASN A 1 200 ? -17.109 14.75 15.711 1 63.91 200 ASN A C 1
ATOM 1634 O O . ASN A 1 200 ? -15.898 14.711 15.883 1 63.91 200 ASN A O 1
ATOM 1638 N N . VAL A 1 201 ? -17.812 15.82 15.68 1 68.19 201 VAL A N 1
ATOM 1639 C CA . VAL A 1 201 ? -17.188 17.109 15.953 1 68.19 201 VAL A CA 1
ATOM 1640 C C . VAL A 1 201 ? -16.344 17.031 17.219 1 68.19 201 VAL A C 1
ATOM 1642 O O . VAL A 1 201 ? -15.305 17.672 17.328 1 68.19 201 VAL A O 1
ATOM 1645 N N . ASP A 1 202 ? -16.672 16.125 17.984 1 74.81 202 ASP A N 1
ATOM 1646 C CA . ASP A 1 202 ? -15.953 16.047 19.25 1 74.81 202 ASP A CA 1
ATOM 1647 C C . ASP A 1 202 ? -14.711 15.164 19.125 1 74.81 202 ASP A C 1
ATOM 1649 O O . ASP A 1 202 ? -13.727 15.375 19.828 1 74.81 202 ASP A O 1
ATOM 1653 N N . MET A 1 203 ? -14.758 14.375 18.188 1 81.38 203 MET A N 1
ATOM 1654 C CA . MET A 1 203 ? -13.656 13.422 18.094 1 81.38 203 MET A CA 1
ATOM 1655 C C . MET A 1 203 ? -12.812 13.688 16.844 1 81.38 203 MET A C 1
ATOM 1657 O O . MET A 1 203 ? -11.656 13.266 16.766 1 81.38 203 MET A O 1
ATOM 1661 N N . GLY A 1 204 ? -13.398 14.438 15.977 1 86.44 204 GLY A N 1
ATOM 1662 C CA . GLY A 1 204 ? -12.75 14.586 14.68 1 86.44 204 GLY A CA 1
ATOM 1663 C C . GLY A 1 204 ? -13.18 13.531 13.672 1 86.44 204 GLY A C 1
ATOM 1664 O O . GLY A 1 204 ? -14.258 12.938 13.812 1 86.44 204 GLY A O 1
ATOM 1665 N N . SER A 1 205 ? -12.5 13.422 12.617 1 84.31 205 SER A N 1
ATOM 1666 C CA . SER A 1 205 ? -12.797 12.391 11.625 1 84.31 205 SER A CA 1
ATOM 1667 C C . SER A 1 205 ? -12.383 11.008 12.117 1 84.31 205 SER A C 1
ATOM 1669 O O . SER A 1 205 ? -11.406 10.875 12.852 1 84.31 205 SER A O 1
ATOM 1671 N N . TYR A 1 206 ? -13.078 10.055 11.664 1 83.88 206 TYR A N 1
ATOM 1672 C CA . TYR A 1 206 ? -12.891 8.695 12.156 1 83.88 206 TYR A CA 1
ATOM 1673 C C . TYR A 1 206 ? -11.484 8.195 11.852 1 83.88 206 TYR A C 1
ATOM 1675 O O . TYR A 1 206 ? -10.844 7.578 12.711 1 83.88 206 TYR A O 1
ATOM 1683 N N . PHE A 1 207 ? -11 8.461 10.727 1 88.25 207 PHE A N 1
ATOM 1684 C CA . PHE A 1 207 ? -9.672 7.996 10.336 1 88.25 207 PHE A CA 1
ATOM 1685 C C . PHE A 1 207 ? -8.594 8.633 11.195 1 88.25 207 PHE A C 1
ATOM 1687 O O . PHE A 1 207 ? -7.766 7.934 11.781 1 88.25 207 PHE A O 1
ATOM 1694 N N . ILE A 1 208 ? -8.609 9.953 11.305 1 92.44 208 ILE A N 1
ATOM 1695 C CA . ILE A 1 208 ? -7.574 10.664 12.039 1 92.44 208 ILE A CA 1
ATOM 1696 C C . ILE A 1 208 ? -7.652 10.305 13.523 1 92.44 208 ILE A C 1
ATOM 1698 O O . ILE A 1 208 ? -6.625 10.102 14.172 1 92.44 208 ILE A O 1
ATOM 1702 N N . TYR A 1 209 ? -8.883 10.211 14 1 90.75 209 TYR A N 1
ATOM 1703 C CA . TYR A 1 209 ? -9.047 9.82 15.398 1 90.75 209 TYR A CA 1
ATOM 1704 C C . TYR A 1 209 ? -8.453 8.445 15.656 1 90.75 209 TYR A C 1
ATOM 1706 O O . TYR A 1 209 ? -7.672 8.266 16.594 1 90.75 209 TYR A O 1
ATOM 1714 N N . THR A 1 210 ? -8.812 7.512 14.82 1 90.75 210 THR A N 1
ATOM 1715 C CA . THR A 1 210 ? -8.336 6.141 14.977 1 90.75 210 THR A CA 1
ATOM 1716 C C . THR A 1 210 ? -6.82 6.074 14.82 1 90.75 210 THR A C 1
ATOM 1718 O O . THR A 1 210 ? -6.141 5.402 15.594 1 90.75 210 THR A O 1
ATOM 1721 N N . LEU A 1 211 ? -6.301 6.754 13.828 1 94.25 211 LEU A N 1
ATOM 1722 C CA . LEU A 1 211 ? -4.859 6.809 13.602 1 94.25 211 LEU A CA 1
ATOM 1723 C C . LEU A 1 211 ? -4.133 7.305 14.844 1 94.25 211 LEU A C 1
ATOM 1725 O O . LEU A 1 211 ? -3.166 6.684 15.297 1 94.25 211 LEU A O 1
ATOM 1729 N N . CYS A 1 212 ? -4.602 8.375 15.445 1 94.75 212 CYS A N 1
ATOM 1730 C CA . CYS A 1 212 ? -3.959 8.961 16.609 1 94.75 212 CYS A CA 1
ATOM 1731 C C . CYS A 1 212 ? -4.02 8.023 17.812 1 94.75 212 CYS A C 1
ATOM 1733 O O . CYS A 1 212 ? -3.043 7.875 18.547 1 94.75 212 CYS A O 1
ATOM 1735 N N . GLN A 1 213 ? -5.16 7.309 17.922 1 92.94 213 GLN A N 1
ATOM 1736 C CA . GLN A 1 213 ? -5.289 6.363 19.031 1 92.94 213 GLN A CA 1
ATOM 1737 C C . GLN A 1 213 ? -4.316 5.199 18.875 1 92.94 213 GLN A C 1
ATOM 1739 O O . GLN A 1 213 ? -3.674 4.785 19.844 1 92.94 213 GLN A O 1
ATOM 1744 N N . VAL A 1 214 ? -4.223 4.719 17.703 1 93.62 214 VAL A N 1
ATOM 1745 C CA . VAL A 1 214 ? -3.338 3.588 17.438 1 93.62 214 VAL A CA 1
ATOM 1746 C C . VAL A 1 214 ? -1.883 4.016 17.641 1 93.62 214 VAL A C 1
ATOM 1748 O O . VAL A 1 214 ? -1.087 3.277 18.219 1 93.62 214 VAL A O 1
ATOM 1751 N N . LEU A 1 215 ? -1.523 5.199 17.188 1 93.19 215 LEU A N 1
ATOM 1752 C CA . LEU A 1 215 ? -0.176 5.719 17.391 1 93.19 215 LEU A CA 1
ATOM 1753 C C . LEU A 1 215 ? 0.148 5.832 18.875 1 93.19 215 LEU A C 1
ATOM 1755 O O . LEU A 1 215 ? 1.219 5.41 19.312 1 93.19 215 LEU A O 1
ATOM 1759 N N . GLU A 1 216 ? -0.766 6.32 19.578 1 92.38 216 GLU A N 1
ATOM 1760 C CA . GLU A 1 216 ? -0.557 6.52 21.016 1 92.38 216 GLU A CA 1
ATOM 1761 C C . GLU A 1 216 ? -0.344 5.191 21.734 1 92.38 216 GLU A C 1
ATOM 1763 O O . GLU A 1 216 ? 0.508 5.086 22.625 1 92.38 216 GLU A O 1
ATOM 1768 N N . LYS A 1 217 ? -1.022 4.258 21.281 1 90.88 217 LYS A N 1
ATOM 1769 C CA . LYS A 1 217 ? -1.027 2.99 22 1 90.88 217 LYS A CA 1
ATOM 1770 C C . LYS A 1 217 ? 0.117 2.092 21.547 1 90.88 217 LYS A C 1
ATOM 1772 O O . LYS A 1 217 ? 0.685 1.343 22.344 1 90.88 217 LYS A O 1
ATOM 1777 N N . HIS A 1 218 ? 0.499 2.188 20.234 1 90.62 218 HIS A N 1
ATOM 1778 C CA . HIS A 1 218 ? 1.274 1.07 19.703 1 90.62 218 HIS A CA 1
ATOM 1779 C C . HIS A 1 218 ? 2.561 1.558 19.047 1 90.62 218 HIS A C 1
ATOM 1781 O O . HIS A 1 218 ? 3.414 0.75 18.672 1 90.62 218 HIS A O 1
ATOM 1787 N N . SER A 1 219 ? 2.869 2.805 18.969 1 89.19 219 SER A N 1
ATOM 1788 C CA . SER A 1 219 ? 3.975 3.301 18.156 1 89.19 219 SER A CA 1
ATOM 1789 C C . SER A 1 219 ? 5.32 2.91 18.75 1 89.19 219 SER A C 1
ATOM 1791 O O . SER A 1 219 ? 6.344 2.932 18.062 1 89.19 219 SER A O 1
ATOM 1793 N N . GLU A 1 220 ? 5.355 2.547 19.969 1 86.62 220 GLU A N 1
ATOM 1794 C CA . GLU A 1 220 ? 6.598 2.148 20.625 1 86.62 220 GLU A CA 1
ATOM 1795 C C . GLU A 1 220 ? 7.059 0.776 20.141 1 86.62 220 GLU A C 1
ATOM 1797 O O . GLU A 1 220 ? 8.258 0.494 20.109 1 86.62 220 GLU A O 1
ATOM 1802 N N . THR A 1 221 ? 6.102 -0.02 19.703 1 87.38 221 THR A N 1
ATOM 1803 C CA . THR A 1 221 ? 6.469 -1.411 19.453 1 87.38 221 THR A CA 1
ATOM 1804 C C . THR A 1 221 ? 6.156 -1.81 18.016 1 87.38 221 THR A C 1
ATOM 1806 O O . THR A 1 221 ? 6.695 -2.795 17.516 1 87.38 221 THR A O 1
ATOM 1809 N N . LEU A 1 222 ? 5.297 -1.06 17.391 1 89.69 222 LEU A N 1
ATOM 1810 C CA . LEU A 1 222 ? 4.891 -1.45 16.047 1 89.69 222 LEU A CA 1
ATOM 1811 C C . LEU A 1 222 ? 5.359 -0.426 15.023 1 89.69 222 LEU A C 1
ATOM 1813 O O . LEU A 1 222 ? 5.352 0.778 15.289 1 89.69 222 LEU A O 1
ATOM 1817 N N . ASP A 1 223 ? 5.75 -0.953 13.836 1 90.62 223 ASP A N 1
ATOM 1818 C CA . ASP A 1 223 ? 6.066 -0.043 12.734 1 90.62 223 ASP A CA 1
ATOM 1819 C C . ASP A 1 223 ? 4.797 0.545 12.125 1 90.62 223 ASP A C 1
ATOM 1821 O O . ASP A 1 223 ? 3.691 0.067 12.398 1 90.62 223 ASP A O 1
ATOM 1825 N N . VAL A 1 224 ? 4.953 1.529 11.289 1 93.25 224 VAL A N 1
ATOM 1826 C CA . VAL A 1 224 ? 3.836 2.318 10.781 1 93.25 224 VAL A CA 1
ATOM 1827 C C . VAL A 1 224 ? 2.932 1.438 9.922 1 93.25 224 VAL A C 1
ATOM 1829 O O . VAL A 1 224 ? 1.707 1.589 9.938 1 93.25 224 VAL A O 1
ATOM 1832 N N . MET A 1 225 ? 3.502 0.482 9.164 1 92.75 225 MET A N 1
ATOM 1833 C CA . MET A 1 225 ? 2.697 -0.373 8.297 1 92.75 225 MET A CA 1
ATOM 1834 C C . MET A 1 225 ? 1.767 -1.26 9.117 1 92.75 225 MET A C 1
ATOM 1836 O O . MET A 1 225 ? 0.591 -1.412 8.781 1 92.75 225 MET A O 1
ATOM 1840 N N . ARG A 1 226 ? 2.252 -1.794 10.117 1 91.25 226 ARG A N 1
ATOM 1841 C CA . ARG A 1 226 ? 1.438 -2.623 11 1 91.25 226 ARG A CA 1
ATOM 1842 C C . ARG A 1 226 ? 0.357 -1.796 11.688 1 91.25 226 ARG A C 1
ATOM 1844 O O . ARG A 1 226 ? -0.792 -2.23 11.789 1 91.25 226 ARG A O 1
ATOM 1851 N N . MET A 1 227 ? 0.709 -0.65 12.094 1 92.88 227 MET A N 1
ATOM 1852 C CA . MET A 1 227 ? -0.269 0.215 12.75 1 92.88 227 MET A CA 1
ATOM 1853 C C . MET A 1 227 ? -1.393 0.587 11.789 1 92.88 227 MET A C 1
ATOM 1855 O O . MET A 1 227 ? -2.559 0.646 12.188 1 92.88 227 MET A O 1
ATOM 1859 N N . LEU A 1 228 ? -1.03 0.823 10.578 1 94.06 228 LEU A N 1
ATOM 1860 C CA . LEU A 1 228 ? -2.051 1.195 9.602 1 94.06 228 LEU A CA 1
ATOM 1861 C C . LEU A 1 228 ? -2.982 0.024 9.312 1 94.06 228 LEU A C 1
ATOM 1863 O O . LEU A 1 228 ? -4.176 0.22 9.062 1 94.06 228 LEU A O 1
ATOM 1867 N N . THR A 1 229 ? -2.48 -1.203 9.352 1 92 229 THR A N 1
ATOM 1868 C CA . THR A 1 229 ? -3.344 -2.373 9.242 1 92 229 THR A CA 1
ATOM 1869 C C . THR A 1 229 ? -4.34 -2.424 10.398 1 92 229 THR A C 1
ATOM 1871 O O . THR A 1 229 ? -5.52 -2.721 10.195 1 92 229 THR A O 1
ATOM 1874 N N . ILE A 1 230 ? -3.879 -2.082 11.57 1 90.94 230 ILE A N 1
ATOM 1875 C CA . ILE A 1 230 ? -4.742 -2.033 12.75 1 90.94 230 ILE A CA 1
ATOM 1876 C C . ILE A 1 230 ? -5.793 -0.938 12.57 1 90.94 230 ILE A C 1
ATOM 1878 O O . ILE A 1 230 ? -6.969 -1.146 12.867 1 90.94 230 ILE A O 1
ATOM 1882 N N . VAL A 1 231 ? -5.367 0.224 12.125 1 91.81 231 VAL A N 1
ATOM 1883 C CA . VAL A 1 231 ? -6.293 1.324 11.875 1 91.81 231 VAL A CA 1
ATOM 1884 C C . VAL A 1 231 ? -7.398 0.865 10.93 1 91.81 231 VAL A C 1
ATOM 1886 O O . VAL A 1 231 ? -8.586 1.078 11.203 1 91.81 231 VAL A O 1
ATOM 1889 N N . ALA A 1 232 ? -7.016 0.196 9.859 1 88.56 232 ALA A N 1
ATOM 1890 C CA . ALA A 1 232 ? -7.984 -0.314 8.891 1 88.56 232 ALA A CA 1
ATOM 1891 C C . ALA A 1 232 ? -8.938 -1.309 9.547 1 88.56 232 ALA A C 1
ATOM 1893 O O . ALA A 1 232 ? -10.148 -1.275 9.289 1 88.56 232 ALA A O 1
ATOM 1894 N N . GLY A 1 233 ? -8.422 -2.145 10.383 1 86.31 233 GLY A N 1
ATOM 1895 C CA . GLY A 1 233 ? -9.234 -3.125 11.086 1 86.31 233 GLY A CA 1
ATOM 1896 C C . GLY A 1 233 ? -10.234 -2.496 12.039 1 86.31 233 GLY A C 1
ATOM 1897 O O . GLY A 1 233 ? -11.398 -2.896 12.078 1 86.31 233 GLY A O 1
ATOM 1898 N N . VAL A 1 234 ? -9.758 -1.531 12.781 1 86.19 234 VAL A N 1
ATOM 1899 C CA . VAL A 1 234 ? -10.609 -0.831 13.734 1 86.19 234 VAL A CA 1
ATOM 1900 C C . VAL A 1 234 ? -11.734 -0.113 12.992 1 86.19 234 VAL A C 1
ATOM 1902 O O . VAL A 1 234 ? -12.898 -0.178 13.406 1 86.19 234 VAL A O 1
ATOM 1905 N N . MET A 1 235 ? -11.414 0.514 11.961 1 84 235 MET A N 1
ATOM 1906 C CA . MET A 1 235 ? -12.414 1.24 11.188 1 84 235 MET A CA 1
ATOM 1907 C C . MET A 1 235 ? -13.422 0.281 10.57 1 84 235 MET A C 1
ATOM 1909 O O . MET A 1 235 ? -14.625 0.554 10.57 1 84 235 MET A O 1
ATOM 1913 N N . ALA A 1 236 ? -12.953 -0.825 10.047 1 79.94 236 ALA A N 1
ATOM 1914 C CA . ALA A 1 236 ? -13.836 -1.82 9.453 1 79.94 236 ALA A CA 1
ATOM 1915 C C . ALA A 1 236 ? -14.828 -2.359 10.477 1 79.94 236 ALA A C 1
ATOM 1917 O O . ALA A 1 236 ? -16.016 -2.527 10.172 1 79.94 236 ALA A O 1
ATOM 1918 N N . GLU A 1 237 ? -14.359 -2.588 11.641 1 76.94 237 GLU A N 1
ATOM 1919 C CA . GLU A 1 237 ? -15.211 -3.094 12.711 1 76.94 237 GLU A CA 1
ATOM 1920 C C . GLU A 1 237 ? -16.203 -2.033 13.18 1 76.94 237 GLU A C 1
ATOM 1922 O O . GLU A 1 237 ? -17.344 -2.35 13.523 1 76.94 237 GLU A O 1
ATOM 1927 N N . GLY A 1 238 ? -15.734 -0.853 13.305 1 71.94 238 GLY A N 1
ATOM 1928 C CA . GLY A 1 238 ? -16.609 0.243 13.695 1 71.94 238 GLY A CA 1
ATOM 1929 C C . GLY A 1 238 ? -17.766 0.46 12.742 1 71.94 238 GLY A C 1
ATOM 1930 O O . GLY A 1 238 ? -18.891 0.741 13.172 1 71.94 238 GLY A O 1
ATOM 1931 N N . PHE A 1 239 ? -17.547 0.283 11.531 1 66.38 239 PHE A N 1
ATOM 1932 C CA . PHE A 1 239 ? -18.594 0.462 10.516 1 66.38 239 PHE A CA 1
ATOM 1933 C C . PHE A 1 239 ? -19.609 -0.668 10.586 1 66.38 239 PHE A C 1
ATOM 1935 O O . PHE A 1 239 ? -20.797 -0.45 10.359 1 66.38 239 PHE A O 1
ATOM 1942 N N . LYS A 1 240 ? -19.172 -1.837 10.844 1 63.41 240 LYS A N 1
ATOM 1943 C CA . LYS A 1 240 ? -20.078 -2.977 10.969 1 63.41 240 LYS A CA 1
ATOM 1944 C C . LYS A 1 240 ? -21.062 -2.781 12.117 1 63.41 240 LYS A C 1
ATOM 1946 O O . LYS A 1 240 ? -22.234 -3.141 12.008 1 63.41 240 LYS A O 1
ATOM 1951 N N . SER A 1 241 ? -20.578 -2.314 13.125 1 55.25 241 SER A N 1
ATOM 1952 C CA . SER A 1 241 ? -21.391 -2.18 14.336 1 55.25 241 SER A CA 1
ATOM 1953 C C . SER A 1 241 ? -22.453 -1.108 14.164 1 55.25 241 SER A C 1
ATOM 1955 O O . SER A 1 241 ? -23.484 -1.144 14.844 1 55.25 241 SER A O 1
ATOM 1957 N N . ARG A 1 242 ? -22.297 -0.222 13.352 1 53.78 242 ARG A N 1
ATOM 1958 C CA . ARG A 1 242 ? -23.219 0.907 13.289 1 53.78 242 ARG A CA 1
ATOM 1959 C C . ARG A 1 242 ? -24.25 0.717 12.18 1 53.78 242 ARG A C 1
ATOM 1961 O O . ARG A 1 242 ? -25.266 1.413 12.141 1 53.78 242 ARG A O 1
ATOM 1968 N N . SER A 1 243 ? -23.859 0.052 11.07 1 51.22 243 SER A N 1
ATOM 1969 C CA . SER A 1 243 ? -24.828 -0.01 9.977 1 51.22 243 SER A CA 1
ATOM 1970 C C . SER A 1 243 ? -25.938 -1.012 10.273 1 51.22 243 SER A C 1
ATOM 1972 O O . SER A 1 243 ? -25.703 -2.223 10.281 1 51.22 243 SER A O 1
ATOM 1974 N N . LEU A 1 244 ? -26.844 -0.584 11.047 1 46.03 244 LEU A N 1
ATOM 1975 C CA . LEU A 1 244 ? -28.078 -1.333 11.195 1 46.03 244 LEU A CA 1
ATOM 1976 C C . LEU A 1 244 ? -28.625 -1.752 9.836 1 46.03 244 LEU A C 1
ATOM 1978 O O . LEU A 1 244 ? -29.516 -2.602 9.758 1 46.03 244 LEU A O 1
ATOM 1982 N N . ASP A 1 245 ? -28.422 -0.998 8.781 1 44.19 245 ASP A N 1
ATOM 1983 C CA . ASP A 1 245 ? -28.938 -1.346 7.461 1 44.19 245 ASP A CA 1
ATOM 1984 C C . ASP A 1 245 ? -27.844 -1.961 6.59 1 44.19 245 ASP A C 1
ATOM 1986 O O . ASP A 1 245 ? -26.859 -1.294 6.254 1 44.19 245 ASP A O 1
ATOM 1990 N N . PRO A 1 246 ? -27.859 -3.238 6.457 1 44.66 246 PRO A N 1
ATOM 1991 C CA . PRO A 1 246 ? -26.844 -4.012 5.734 1 44.66 246 PRO A CA 1
ATOM 1992 C C . PRO A 1 246 ? -26.5 -3.41 4.379 1 44.66 246 PRO A C 1
ATOM 1994 O O . PRO A 1 246 ? -25.406 -3.643 3.857 1 44.66 246 PRO A O 1
ATOM 1997 N N . ARG A 1 247 ? -27.422 -2.797 3.77 1 42.62 247 ARG A N 1
ATOM 1998 C CA . ARG A 1 247 ? -27.297 -2.273 2.414 1 42.62 247 ARG A CA 1
ATOM 1999 C C . ARG A 1 247 ? -26.359 -1.073 2.377 1 42.62 247 ARG A C 1
ATOM 2001 O O . ARG A 1 247 ? -25.906 -0.669 1.305 1 42.62 247 ARG A O 1
ATOM 2008 N N . LYS A 1 248 ? -26.344 -0.42 3.396 1 44.62 248 LYS A N 1
ATOM 2009 C CA . LYS A 1 248 ? -25.531 0.794 3.486 1 44.62 248 LYS A CA 1
ATOM 2010 C C . LYS A 1 248 ? -24.062 0.463 3.723 1 44.62 248 LYS A C 1
ATOM 2012 O O . LYS A 1 248 ? -23.25 1.361 3.928 1 44.62 248 LYS A O 1
ATOM 2017 N N . HIS A 1 249 ? -23.844 -0.752 3.807 1 45 249 HIS A N 1
ATOM 2018 C CA . HIS A 1 249 ? -22.516 -1.313 4.008 1 45 249 HIS A CA 1
ATOM 2019 C C . HIS A 1 249 ? -21.594 -0.97 2.846 1 45 249 HIS A C 1
ATOM 2021 O O . HIS A 1 249 ? -20.359 -1.003 2.992 1 45 249 HIS A O 1
ATOM 2027 N N . LYS A 1 250 ? -22.25 -0.661 1.754 1 44.72 250 LYS A N 1
ATOM 2028 C CA . LYS A 1 250 ? -21.516 -0.628 0.49 1 44.72 250 LYS A CA 1
ATOM 2029 C C . LYS A 1 250 ? -20.578 0.57 0.431 1 44.72 250 LYS A C 1
ATOM 2031 O O . LYS A 1 250 ? -19.734 0.661 -0.466 1 44.72 250 LYS A O 1
ATOM 2036 N N . LYS A 1 251 ? -20.875 1.478 1.446 1 46.66 251 LYS A N 1
ATOM 2037 C CA . LYS A 1 251 ? -20.094 2.699 1.256 1 46.66 251 LYS A CA 1
ATOM 2038 C C . LYS A 1 251 ? -18.969 2.799 2.281 1 46.66 251 LYS A C 1
ATOM 2040 O O . LYS A 1 251 ? -18.719 3.873 2.832 1 46.66 251 LYS A O 1
ATOM 2045 N N . LYS A 1 252 ? -18.516 1.527 2.676 1 52.69 252 LYS A N 1
ATOM 2046 C CA . LYS A 1 252 ? -17.562 1.467 3.77 1 52.69 252 LYS A CA 1
ATOM 2047 C C . LYS A 1 252 ? -16.188 1.982 3.326 1 52.69 252 LYS A C 1
ATOM 2049 O O . LYS A 1 252 ? -15.742 1.687 2.217 1 52.69 252 LYS A O 1
ATOM 2054 N N . GLN A 1 253 ? -15.719 3.152 3.959 1 56.59 253 GLN A N 1
ATOM 2055 C CA . GLN A 1 253 ? -14.438 3.832 3.789 1 56.59 253 GLN A CA 1
ATOM 2056 C C . GLN A 1 253 ? -13.281 2.967 4.293 1 56.59 253 GLN A C 1
ATOM 2058 O O . GLN A 1 253 ? -13.258 2.584 5.465 1 56.59 253 GLN A O 1
ATOM 2063 N N . MET A 1 254 ? -12.562 2.338 3.473 1 72.44 254 MET A N 1
ATOM 2064 C CA . MET A 1 254 ? -11.375 1.649 3.957 1 72.44 254 MET A CA 1
ATOM 2065 C C . MET A 1 254 ? -10.109 2.402 3.553 1 72.44 254 MET A C 1
ATOM 2067 O O . MET A 1 254 ? -10.023 2.93 2.443 1 72.44 254 MET A O 1
ATOM 2071 N N . PRO A 1 255 ? -9.258 2.611 4.621 1 83.94 255 PRO A N 1
ATOM 2072 C CA . PRO A 1 255 ? -7.969 3.178 4.219 1 83.94 255 PRO A CA 1
ATOM 2073 C C . PRO A 1 255 ? -7.211 2.291 3.232 1 83.94 255 PRO A C 1
ATOM 2075 O O . PRO A 1 255 ? -7.258 1.062 3.342 1 83.94 255 PRO A O 1
ATOM 2078 N N . THR A 1 256 ? -6.77 2.904 2.201 1 88.19 256 THR A N 1
ATOM 2079 C CA . THR A 1 256 ? -5.855 2.242 1.28 1 88.19 256 THR A CA 1
ATOM 2080 C C . THR A 1 256 ? -4.414 2.674 1.542 1 88.19 256 THR A C 1
ATOM 2082 O O . THR A 1 256 ? -4.133 3.869 1.661 1 88.19 256 THR A O 1
ATOM 2085 N N . ILE A 1 257 ? -3.547 1.687 1.66 1 92.69 257 ILE A N 1
ATOM 2086 C CA . ILE A 1 257 ? -2.137 1.952 1.922 1 92.69 257 ILE A CA 1
ATOM 2087 C C . ILE A 1 257 ? -1.321 1.712 0.654 1 92.69 257 ILE A C 1
ATOM 2089 O O . ILE A 1 257 ? -1.482 0.685 -0.009 1 92.69 257 ILE A O 1
ATOM 2093 N N . ARG A 1 258 ? -0.565 2.711 0.316 1 91.12 258 ARG A N 1
ATOM 2094 C CA . ARG A 1 258 ? 0.445 2.578 -0.73 1 91.12 258 ARG A CA 1
ATOM 2095 C C . ARG A 1 258 ? 1.843 2.836 -0.177 1 91.12 258 ARG A C 1
ATOM 2097 O O . ARG A 1 258 ? 2.088 3.867 0.452 1 91.12 258 ARG A O 1
ATOM 2104 N N . SER A 1 259 ? 2.771 1.87 -0.469 1 93.19 259 SER A N 1
ATOM 2105 C CA . SER A 1 259 ? 4.066 2.021 0.184 1 93.19 259 SER A CA 1
ATOM 2106 C C . SER A 1 259 ? 5.203 1.586 -0.735 1 93.19 259 SER A C 1
ATOM 2108 O O . SER A 1 259 ? 5.09 0.582 -1.441 1 93.19 259 SER A O 1
ATOM 2110 N N . THR A 1 260 ? 6.25 2.359 -0.693 1 90.5 260 THR A N 1
ATOM 2111 C CA . THR A 1 260 ? 7.539 1.998 -1.27 1 90.5 260 THR A CA 1
ATOM 2112 C C . THR A 1 260 ? 8.633 2.035 -0.208 1 90.5 260 THR A C 1
ATOM 2114 O O . THR A 1 260 ? 9.805 2.262 -0.525 1 90.5 260 THR A O 1
ATOM 2117 N N . LEU A 1 261 ? 8.242 1.834 1.052 1 91.62 261 LEU A N 1
ATOM 2118 C CA . LEU A 1 261 ? 9.211 1.814 2.146 1 91.62 261 LEU A CA 1
ATOM 2119 C C . LEU A 1 261 ? 10.188 0.65 1.992 1 91.62 261 LEU A C 1
ATOM 2121 O O . LEU A 1 261 ? 9.781 -0.46 1.64 1 91.62 261 LEU A O 1
ATOM 2125 N N . ILE A 1 262 ? 11.414 0.942 2.328 1 88.56 262 ILE A N 1
ATOM 2126 C CA . ILE A 1 262 ? 12.422 -0.106 2.209 1 88.56 262 ILE A CA 1
ATOM 2127 C C . ILE A 1 262 ? 12.922 -0.502 3.596 1 88.56 262 ILE A C 1
ATOM 2129 O O . ILE A 1 262 ? 13.805 -1.359 3.725 1 88.56 262 ILE A O 1
ATOM 2133 N N . ARG A 1 263 ? 12.336 0.138 4.547 1 89 263 ARG A N 1
ATOM 2134 C CA . ARG A 1 263 ? 12.609 -0.173 5.949 1 89 263 ARG A CA 1
ATOM 2135 C C . ARG A 1 263 ? 11.359 0.022 6.801 1 89 263 ARG A C 1
ATOM 2137 O O . ARG A 1 263 ? 10.469 0.792 6.438 1 89 263 ARG A O 1
ATOM 2144 N N . GLU A 1 264 ? 11.367 -0.737 7.93 1 90.5 264 GLU A N 1
ATOM 2145 C CA . GLU A 1 264 ? 10.305 -0.483 8.898 1 90.5 264 GLU A CA 1
ATOM 2146 C C . GLU A 1 264 ? 10.477 0.885 9.555 1 90.5 264 GLU A C 1
ATOM 2148 O O . GLU A 1 264 ? 11.594 1.288 9.891 1 90.5 264 GLU A O 1
ATOM 2153 N N . VAL A 1 265 ? 9.398 1.588 9.695 1 91.38 265 VAL A N 1
ATOM 2154 C CA . VAL A 1 265 ? 9.43 2.918 10.297 1 91.38 265 VAL A CA 1
ATOM 2155 C C . VAL A 1 265 ? 8.711 2.898 11.641 1 91.38 265 VAL A C 1
ATOM 2157 O O . VAL A 1 265 ? 7.52 2.586 11.711 1 91.38 265 VAL A O 1
ATOM 2160 N N . TYR A 1 266 ? 9.461 3.211 12.664 1 90.19 266 TYR A N 1
ATOM 2161 C CA . TYR A 1 266 ? 8.898 3.307 14.008 1 90.19 266 TYR A CA 1
ATOM 2162 C C . TYR A 1 266 ? 8.812 4.758 14.461 1 90.19 266 TYR A C 1
ATOM 2164 O O . TYR A 1 266 ? 9.789 5.512 14.336 1 90.19 266 TYR A O 1
ATOM 2172 N N . LEU A 1 267 ? 7.652 5.113 14.938 1 90.19 267 LEU A N 1
ATOM 2173 C CA . LEU A 1 267 ? 7.438 6.461 15.461 1 90.19 267 LEU A CA 1
ATOM 2174 C C . LEU A 1 267 ? 7.398 6.449 16.984 1 90.19 267 LEU A C 1
ATOM 2176 O O . LEU A 1 267 ? 6.371 6.77 17.578 1 90.19 267 LEU A O 1
ATOM 2180 N N . LYS A 1 268 ? 8.516 6.18 17.547 1 85.5 268 LYS A N 1
ATOM 2181 C CA . LYS A 1 268 ? 8.594 6.047 19 1 85.5 268 LYS A CA 1
ATOM 2182 C C . LYS A 1 268 ? 8.523 7.41 19.688 1 85.5 268 LYS A C 1
ATOM 2184 O O . LYS A 1 268 ? 9.031 8.398 19.156 1 85.5 268 LYS A O 1
ATOM 2189 N N . PRO A 1 269 ? 7.902 7.371 20.906 1 80.81 269 PRO A N 1
ATOM 2190 C CA . PRO A 1 269 ? 7.883 8.625 21.672 1 80.81 269 PRO A CA 1
ATOM 2191 C C . PRO A 1 269 ? 9.266 9.055 22.141 1 80.81 269 PRO A C 1
ATOM 2193 O O . PRO A 1 269 ? 10.172 8.219 22.25 1 80.81 269 PRO A O 1
ATOM 2196 N N . LYS A 1 270 ? 9.453 10.391 22.234 1 72.94 270 LYS A N 1
ATOM 2197 C CA . LYS A 1 270 ? 10.695 10.898 22.812 1 72.94 270 LYS A CA 1
ATOM 2198 C C . LYS A 1 270 ? 10.914 10.344 24.219 1 72.94 270 LYS A C 1
ATOM 2200 O O . LYS A 1 270 ? 9.977 10.242 25.016 1 72.94 270 LYS A O 1
ATOM 2205 N N . PRO A 1 271 ? 12.188 9.734 24.344 1 63.03 271 PRO A N 1
ATOM 2206 C CA . PRO A 1 271 ? 12.453 9.336 25.734 1 63.03 271 PRO A CA 1
ATOM 2207 C C . PRO A 1 271 ? 12.273 10.477 26.719 1 63.03 271 PRO A C 1
ATOM 2209 O O . PRO A 1 271 ? 12.562 11.633 26.406 1 63.03 271 PRO A O 1
ATOM 2212 N N . GLN A 1 272 ? 11.242 10.461 27.578 1 52.84 272 GLN A N 1
ATOM 2213 C CA . GLN A 1 272 ? 11.125 11.445 28.641 1 52.84 272 GLN A CA 1
ATOM 2214 C C . GLN A 1 272 ? 12.43 11.594 29.422 1 52.84 272 GLN A C 1
ATOM 2216 O O . GLN A 1 272 ? 12.961 10.609 29.938 1 52.84 272 GLN A O 1
ATOM 2221 N N . THR A 1 273 ? 13.367 12.258 28.812 1 43.41 273 THR A N 1
ATOM 2222 C CA . THR A 1 273 ? 14.461 12.57 29.734 1 43.41 273 THR A CA 1
ATOM 2223 C C . THR A 1 273 ? 13.977 13.492 30.844 1 43.41 273 THR A C 1
ATOM 2225 O O . THR A 1 273 ? 13.164 14.391 30.609 1 43.41 273 THR A O 1
ATOM 2228 N N . PRO B 1 1 ? -21.281 8.266 22.359 1 44.28 1 PRO B N 1
ATOM 2229 C CA . PRO B 1 1 ? -20.484 8.555 21.156 1 44.28 1 PRO B CA 1
ATOM 2230 C C . PRO B 1 1 ? -19.562 7.398 20.766 1 44.28 1 PRO B C 1
ATOM 2232 O O . PRO B 1 1 ? -19.062 6.688 21.625 1 44.28 1 PRO B O 1
ATOM 2235 N N . TRP B 1 2 ? -19.797 6.93 19.672 1 52.25 2 TRP B N 1
ATOM 2236 C CA . TRP B 1 2 ? -19.031 5.758 19.266 1 52.25 2 TRP B CA 1
ATOM 2237 C C . TRP B 1 2 ? -17.531 6.059 19.25 1 52.25 2 TRP B C 1
ATOM 2239 O O . TRP B 1 2 ? -17.125 7.148 18.859 1 52.25 2 TRP B O 1
ATOM 2249 N N . GLU B 1 3 ? -16.812 5.34 20.156 1 67.62 3 GLU B N 1
ATOM 2250 C CA . GLU B 1 3 ? -15.359 5.41 20.156 1 67.62 3 GLU B CA 1
ATOM 2251 C C . GLU B 1 3 ? -14.742 4.137 19.578 1 67.62 3 GLU B C 1
ATOM 2253 O O . GLU B 1 3 ? -15.219 3.035 19.859 1 67.62 3 GLU B O 1
ATOM 2258 N N . PRO B 1 4 ? -13.836 4.355 18.703 1 72.06 4 PRO B N 1
ATOM 2259 C CA . PRO B 1 4 ? -13.164 3.16 18.203 1 72.06 4 PRO B CA 1
ATOM 2260 C C . PRO B 1 4 ? -12.508 2.34 19.312 1 72.06 4 PRO B C 1
ATOM 2262 O O . PRO B 1 4 ? -11.969 2.906 20.266 1 72.06 4 PRO B O 1
ATOM 2265 N N . LYS B 1 5 ? -12.789 1.064 19.234 1 70.81 5 LYS B N 1
ATOM 2266 C CA . LYS B 1 5 ? -12.125 0.158 20.172 1 70.81 5 LYS B CA 1
ATOM 2267 C C . LYS B 1 5 ? -10.75 -0.255 19.641 1 70.81 5 LYS B C 1
ATOM 2269 O O . LYS B 1 5 ? -10.656 -1.001 18.656 1 70.81 5 LYS B O 1
ATOM 2274 N N . ILE B 1 6 ? -9.781 0.352 20.297 1 75.19 6 ILE B N 1
ATOM 2275 C CA . ILE B 1 6 ? -8.422 0.014 19.891 1 75.19 6 ILE B CA 1
ATOM 2276 C C . ILE B 1 6 ? -7.945 -1.217 20.656 1 75.19 6 ILE B C 1
ATOM 2278 O O . ILE B 1 6 ? -7.934 -1.221 21.891 1 75.19 6 ILE B O 1
ATOM 2282 N N . PRO B 1 7 ? -7.648 -2.289 19.969 1 70.25 7 PRO B N 1
ATOM 2283 C CA . PRO B 1 7 ? -7.219 -3.504 20.656 1 70.25 7 PRO B CA 1
ATOM 2284 C C . PRO B 1 7 ? -5.945 -3.293 21.484 1 70.25 7 PRO B C 1
ATOM 2286 O O . PRO B 1 7 ? -5.066 -2.525 21.078 1 70.25 7 PRO B O 1
ATOM 2289 N N . GLU B 1 8 ? -5.969 -3.811 22.734 1 67.62 8 GLU B N 1
ATOM 2290 C CA . GLU B 1 8 ? -4.785 -3.732 23.578 1 67.62 8 GLU B CA 1
ATOM 2291 C C . GLU B 1 8 ? -3.637 -4.559 23.016 1 67.62 8 GLU B C 1
ATOM 2293 O O . GLU B 1 8 ? -2.484 -4.125 23.016 1 67.62 8 GLU B O 1
ATOM 2298 N N . LYS B 1 9 ? -4.082 -5.926 22.609 1 60.62 9 LYS B N 1
ATOM 2299 C CA . LYS B 1 9 ? -3.084 -6.805 22 1 60.62 9 LYS B CA 1
ATOM 2300 C C . LYS B 1 9 ? -3.416 -7.098 20.547 1 60.62 9 LYS B C 1
ATOM 2302 O O . LYS B 1 9 ? -4.578 -7.328 20.203 1 60.62 9 LYS B O 1
ATOM 2307 N N . LEU B 1 10 ? -2.365 -6.902 19.766 1 56.81 10 LEU B N 1
ATOM 2308 C CA . LEU B 1 10 ? -2.512 -7.16 18.328 1 56.81 10 LEU B CA 1
ATOM 2309 C C . LEU B 1 10 ? -3.062 -8.562 18.094 1 56.81 10 LEU B C 1
ATOM 2311 O O . LEU B 1 10 ? -3.836 -8.766 17.156 1 56.81 10 LEU B O 1
ATOM 2315 N N . GLU B 1 11 ? -2.508 -9.539 18.844 1 54 11 GLU B N 1
ATOM 2316 C CA . GLU B 1 11 ? -2.824 -10.953 18.656 1 54 11 GLU B CA 1
ATOM 2317 C C . GLU B 1 11 ? -4.332 -11.195 18.719 1 54 11 GLU B C 1
ATOM 2319 O O . GLU B 1 11 ? -4.848 -12.117 18.094 1 54 11 GLU B O 1
ATOM 2324 N N . SER B 1 12 ? -4.922 -10.57 19.547 1 47.38 12 SER B N 1
ATOM 2325 C CA . SER B 1 12 ? -6.344 -10.844 19.75 1 47.38 12 SER B CA 1
ATOM 2326 C C . SER B 1 12 ? -7.156 -10.445 18.516 1 47.38 12 SER B C 1
ATOM 2328 O O . SER B 1 12 ? -8.234 -10.984 18.281 1 47.38 12 SER B O 1
ATOM 2330 N N . TYR B 1 13 ? -6.918 -9.609 17.875 1 48.72 13 TYR B N 1
ATOM 2331 C CA . TYR B 1 13 ? -7.809 -9.117 16.844 1 48.72 13 TYR B CA 1
ATOM 2332 C C . TYR B 1 13 ? -7.293 -9.5 15.453 1 48.72 13 TYR B C 1
ATOM 2334 O O . TYR B 1 13 ? -8.078 -9.844 14.562 1 48.72 13 TYR B O 1
ATOM 2342 N N . PHE B 1 14 ? -5.996 -9.477 15.219 1 50.41 14 PHE B N 1
ATOM 2343 C CA . PHE B 1 14 ? -5.637 -9.211 13.836 1 50.41 14 PHE B CA 1
ATOM 2344 C C . PHE B 1 14 ? -4.883 -10.391 13.234 1 50.41 14 PHE B C 1
ATOM 2346 O O . PHE B 1 14 ? -4.402 -10.312 12.102 1 50.41 14 PHE B O 1
ATOM 2353 N N . THR B 1 15 ? -4.695 -11.43 14.094 1 47.47 15 THR B N 1
ATOM 2354 C CA . THR B 1 15 ? -3.859 -12.414 13.422 1 47.47 15 THR B CA 1
ATOM 2355 C C . THR B 1 15 ? -4.719 -13.484 12.75 1 47.47 15 THR B C 1
ATOM 2357 O O . THR B 1 15 ? -5.57 -14.102 13.391 1 47.47 15 THR B O 1
ATOM 2360 N N . THR B 1 16 ? -5.258 -13.281 11.594 1 45.88 16 THR B N 1
ATOM 2361 C CA . THR B 1 16 ? -5.832 -14.445 10.93 1 45.88 16 THR B CA 1
ATOM 2362 C C . THR B 1 16 ? -4.77 -15.516 10.703 1 45.88 16 THR B C 1
ATOM 2364 O O . THR B 1 16 ? -3.771 -15.273 10.023 1 45.88 16 THR B O 1
ATOM 2367 N N . GLU B 1 17 ? -4.695 -16.484 11.672 1 46.22 17 GLU B N 1
ATOM 2368 C CA . GLU B 1 17 ? -3.84 -17.625 11.398 1 46.22 17 GLU B CA 1
ATOM 2369 C C . GLU B 1 17 ? -4.359 -18.438 10.211 1 46.22 17 GLU B C 1
ATOM 2371 O O . GLU B 1 17 ? -5.496 -18.906 10.227 1 46.22 17 GLU B O 1
ATOM 2376 N N . VAL B 1 18 ? -4.012 -18.219 8.992 1 45.06 18 VAL B N 1
ATOM 2377 C CA . VAL B 1 18 ? -4.383 -19 7.809 1 45.06 18 VAL B CA 1
ATOM 2378 C C . VAL B 1 18 ? -4.129 -20.484 8.062 1 45.06 18 VAL B C 1
ATOM 2380 O O . VAL B 1 18 ? -4.625 -21.328 7.328 1 45.06 18 VAL B O 1
ATOM 2383 N N . GLY B 1 19 ? -3.609 -21.094 9.086 1 43.91 19 GLY B N 1
ATOM 2384 C CA . GLY B 1 19 ? -3.035 -22.422 9.07 1 43.91 19 GLY B CA 1
ATOM 2385 C C . GLY B 1 19 ? -4.008 -23.5 9.523 1 43.91 19 GLY B C 1
ATOM 2386 O O . GLY B 1 19 ? -3.627 -24.672 9.68 1 43.91 19 GLY B O 1
ATOM 2387 N N . THR B 1 20 ? -5.113 -23.359 10.039 1 44.75 20 THR B N 1
ATOM 2388 C CA . THR B 1 20 ? -5.633 -24.625 10.57 1 44.75 20 THR B CA 1
ATOM 2389 C C . THR B 1 20 ? -5.914 -25.609 9.438 1 44.75 20 THR B C 1
ATOM 2391 O O . THR B 1 20 ? -5.559 -26.781 9.539 1 44.75 20 THR B O 1
ATOM 2394 N N . LYS B 1 21 ? -7.012 -25.625 8.609 1 46.84 21 LYS B N 1
ATOM 2395 C CA . LYS B 1 21 ? -7.414 -26.562 7.559 1 46.84 21 LYS B CA 1
ATOM 2396 C C . LYS B 1 21 ? -6.805 -26.172 6.215 1 46.84 21 LYS B C 1
ATOM 2398 O O . LYS B 1 21 ? -6.164 -25.125 6.098 1 46.84 21 LYS B O 1
ATOM 2403 N N . ALA B 1 22 ? -7.188 -26.734 5.008 1 52.28 22 ALA B N 1
ATOM 2404 C CA . ALA B 1 22 ? -6.633 -26.438 3.691 1 52.28 22 ALA B CA 1
ATOM 2405 C C . ALA B 1 22 ? -6.402 -24.938 3.529 1 52.28 22 ALA B C 1
ATOM 2407 O O . ALA B 1 22 ? -7.34 -24.141 3.648 1 52.28 22 ALA B O 1
ATOM 2408 N N . ARG B 1 23 ? -5.152 -24.281 3.771 1 69.19 23 ARG B N 1
ATOM 2409 C CA . ARG B 1 23 ? -4.758 -22.922 4.129 1 69.19 23 ARG B CA 1
ATOM 2410 C C . ARG B 1 23 ? -5.09 -21.938 3.008 1 69.19 23 ARG B C 1
ATOM 2412 O O . ARG B 1 23 ? -5.695 -20.891 3.25 1 69.19 23 ARG B O 1
ATOM 2419 N N . GLY B 1 24 ? -4.551 -22.062 1.858 1 86.12 24 GLY B N 1
ATOM 2420 C CA . GLY B 1 24 ? -4.766 -21.047 0.84 1 86.12 24 GLY B CA 1
ATOM 2421 C C . GLY B 1 24 ? -4.637 -21.578 -0.573 1 86.12 24 GLY B C 1
ATOM 2422 O O . GLY B 1 24 ? -4.246 -22.734 -0.773 1 86.12 24 GLY B O 1
ATOM 2423 N N . TRP B 1 25 ? -5.344 -21.094 -1.514 1 93.19 25 TRP B N 1
ATOM 2424 C CA . TRP B 1 25 ? -5.234 -21.344 -2.947 1 93.19 25 TRP B CA 1
ATOM 2425 C C . TRP B 1 25 ? -4.32 -20.328 -3.611 1 93.19 25 TRP B C 1
ATOM 2427 O O . TRP B 1 25 ? -4.469 -19.109 -3.4 1 93.19 25 TRP B O 1
ATOM 2437 N N . ALA B 1 26 ? -3.244 -20.891 -4.309 1 96.94 26 ALA B N 1
ATOM 2438 C CA . ALA B 1 26 ? -2.311 -20.016 -5.02 1 96.94 26 ALA B CA 1
ATOM 2439 C C . ALA B 1 26 ? -2.365 -20.266 -6.523 1 96.94 26 ALA B C 1
ATOM 2441 O O . ALA B 1 26 ? -2.139 -21.391 -6.98 1 96.94 26 ALA B O 1
ATOM 2442 N N . ILE B 1 27 ? -2.664 -19.203 -7.281 1 97.94 27 ILE B N 1
ATOM 2443 C CA . ILE B 1 27 ? -2.744 -19.25 -8.734 1 97.94 27 ILE B CA 1
ATOM 2444 C C . ILE B 1 27 ? -1.579 -18.469 -9.344 1 97.94 27 ILE B C 1
ATOM 2446 O O . ILE B 1 27 ? -1.383 -17.297 -9.031 1 97.94 27 ILE B O 1
ATOM 2450 N N . VAL B 1 28 ? -0.803 -19.172 -10.211 1 98.56 28 VAL B N 1
ATOM 2451 C CA . VAL B 1 28 ? 0.343 -18.516 -10.836 1 98.56 28 VAL B CA 1
ATOM 2452 C C . VAL B 1 28 ? 0.15 -18.469 -12.352 1 98.56 28 VAL B C 1
ATOM 2454 O O . VAL B 1 28 ? 0.132 -19.5 -13.016 1 98.56 28 VAL B O 1
ATOM 2457 N N . PHE B 1 29 ? -0.065 -17.234 -12.867 1 98.62 29 PHE B N 1
ATOM 2458 C CA . PHE B 1 29 ? 0.043 -17.016 -14.305 1 98.62 29 PHE B CA 1
ATOM 2459 C C . PHE B 1 29 ? 1.457 -16.594 -14.688 1 98.62 29 PHE B C 1
ATOM 2461 O O . PHE B 1 29 ? 1.984 -15.625 -14.133 1 98.62 29 PHE B O 1
ATOM 2468 N N . TYR B 1 30 ? 2.068 -17.328 -15.578 1 97.62 30 TYR B N 1
ATOM 2469 C CA . TYR B 1 30 ? 3.412 -16.938 -15.984 1 97.62 30 TYR B CA 1
ATOM 2470 C C . TYR B 1 30 ? 3.576 -17.047 -17.5 1 97.62 30 TYR B C 1
ATOM 2472 O O . TYR B 1 30 ? 3.068 -17.984 -18.125 1 97.62 30 TYR B O 1
ATOM 2480 N N . HIS B 1 31 ? 4.168 -16.047 -18.031 1 97.06 31 HIS B N 1
ATOM 2481 C CA . HIS B 1 31 ? 4.305 -15.938 -19.469 1 97.06 31 HIS B CA 1
ATOM 2482 C C . HIS B 1 31 ? 5.773 -15.953 -19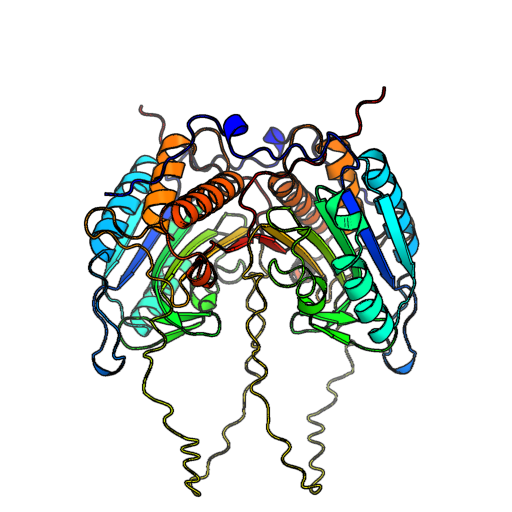.891 1 97.06 31 HIS B C 1
ATOM 2484 O O . HIS B 1 31 ? 6.57 -15.148 -19.406 1 97.06 31 HIS B O 1
ATOM 2490 N N . GLU B 1 32 ? 6.125 -16.859 -20.672 1 95.31 32 GLU B N 1
ATOM 2491 C CA . GLU B 1 32 ? 7.469 -17 -21.234 1 95.31 32 GLU B CA 1
ATOM 2492 C C . GLU B 1 32 ? 7.496 -16.562 -22.688 1 95.31 32 GLU B C 1
ATOM 2494 O O . GLU B 1 32 ? 8.438 -15.898 -23.141 1 95.31 32 GLU B O 1
ATOM 2499 N N . GLN B 1 33 ? 6.52 -16.969 -23.391 1 96.75 33 GLN B N 1
ATOM 2500 C CA . GLN B 1 33 ? 6.406 -16.656 -24.812 1 96.75 33 GLN B CA 1
ATOM 2501 C C . GLN B 1 33 ? 5.207 -15.75 -25.078 1 96.75 33 GLN B C 1
ATOM 2503 O O . GLN B 1 33 ? 4.18 -15.852 -24.406 1 96.75 33 GLN B O 1
ATOM 2508 N N . PHE B 1 34 ? 5.355 -14.898 -26.094 1 96.56 34 PHE B N 1
ATOM 2509 C CA . PHE B 1 34 ? 4.324 -13.93 -26.453 1 96.56 34 PHE B CA 1
ATOM 2510 C C . PHE B 1 34 ? 4.047 -13.969 -27.953 1 96.56 34 PHE B C 1
ATOM 2512 O O . PHE B 1 34 ? 4.895 -14.398 -28.734 1 96.56 34 PHE B O 1
ATOM 2519 N N . ASP B 1 35 ? 2.852 -13.555 -28.25 1 97.06 35 ASP B N 1
ATOM 2520 C CA . ASP B 1 35 ? 2.518 -13.406 -29.672 1 97.06 35 ASP B CA 1
ATOM 2521 C C . ASP B 1 35 ? 3.525 -12.508 -30.375 1 97.06 35 ASP B C 1
ATOM 2523 O O . ASP B 1 35 ? 3.912 -11.461 -29.859 1 97.06 35 ASP B O 1
ATOM 2527 N N . ALA B 1 36 ? 3.887 -12.898 -31.594 1 94.25 36 ALA B N 1
ATOM 2528 C CA . ALA B 1 36 ? 4.906 -12.195 -32.375 1 94.25 36 ALA B CA 1
ATOM 2529 C C . ALA B 1 36 ? 4.5 -10.75 -32.625 1 94.25 36 ALA B C 1
ATOM 2531 O O . ALA B 1 36 ? 5.352 -9.859 -32.688 1 94.25 36 ALA B O 1
ATOM 2532 N N . ASN B 1 37 ? 3.264 -10.484 -32.688 1 94.31 37 ASN B N 1
ATOM 2533 C CA . ASN B 1 37 ? 2.76 -9.148 -33 1 94.31 37 ASN B CA 1
ATOM 2534 C C . ASN B 1 37 ? 3.047 -8.172 -31.875 1 94.31 37 ASN B C 1
ATOM 2536 O O . ASN B 1 37 ? 2.998 -6.953 -32.062 1 94.31 37 ASN B O 1
ATOM 2540 N N . LEU B 1 38 ? 3.342 -8.727 -30.703 1 92.25 38 LEU B N 1
ATOM 2541 C CA . LEU B 1 38 ? 3.566 -7.867 -29.547 1 92.25 38 LEU B CA 1
ATOM 2542 C C . LEU B 1 38 ? 5.023 -7.426 -29.469 1 92.25 38 LEU B C 1
ATOM 2544 O O . LEU B 1 38 ? 5.359 -6.5 -28.734 1 92.25 38 LEU B O 1
ATOM 2548 N N . HIS B 1 39 ? 5.914 -8.078 -30.172 1 91.5 39 HIS B N 1
ATOM 2549 C CA . HIS B 1 39 ? 7.332 -7.746 -30.234 1 91.5 39 HIS B CA 1
ATOM 2550 C C . HIS B 1 39 ? 7.945 -7.68 -28.844 1 91.5 39 HIS B C 1
ATOM 2552 O O . HIS B 1 39 ? 8.703 -6.754 -28.531 1 91.5 39 HIS B O 1
ATOM 2558 N N . LEU B 1 40 ? 7.555 -8.609 -28 1 89.69 40 LEU B N 1
ATOM 2559 C CA . LEU B 1 40 ? 8.102 -8.695 -26.641 1 89.69 40 LEU B CA 1
ATOM 2560 C C . LEU B 1 40 ? 9.148 -9.805 -26.547 1 89.69 40 LEU B C 1
ATOM 2562 O O . LEU B 1 40 ? 8.977 -10.875 -27.141 1 89.69 40 LEU B O 1
ATOM 2566 N N . PRO B 1 41 ? 10.219 -9.508 -25.859 1 88.06 41 PRO B N 1
ATOM 2567 C CA . PRO B 1 41 ? 11.195 -10.578 -25.656 1 88.06 41 PRO B CA 1
ATOM 2568 C C . PRO B 1 41 ? 10.664 -11.703 -24.766 1 88.06 41 PRO B C 1
ATOM 2570 O O . PRO B 1 41 ? 9.844 -11.453 -23.875 1 88.06 41 PRO B O 1
ATOM 2573 N N . PRO B 1 42 ? 11.141 -12.953 -25.062 1 91.56 42 PRO B N 1
ATOM 2574 C CA . PRO B 1 42 ? 10.766 -14.047 -24.156 1 91.56 42 PRO B CA 1
ATOM 2575 C C . PRO B 1 42 ? 11.328 -13.875 -22.75 1 91.56 42 PRO B C 1
ATOM 2577 O O . PRO B 1 42 ? 12.359 -13.227 -22.578 1 91.56 42 PRO B O 1
ATOM 2580 N N . ARG B 1 43 ? 10.633 -14.367 -21.797 1 90.06 43 ARG B N 1
ATOM 2581 C CA . ARG B 1 43 ? 11.07 -14.367 -20.406 1 90.06 43 ARG B CA 1
ATOM 2582 C C . ARG B 1 43 ? 11.617 -15.727 -20 1 90.06 43 ARG B C 1
ATOM 2584 O O . ARG B 1 43 ? 10.891 -16.562 -19.453 1 90.06 43 ARG B O 1
ATOM 2591 N N . LYS B 1 44 ? 12.859 -15.914 -20.141 1 87.56 44 LYS B N 1
ATOM 2592 C CA . LYS B 1 44 ? 13.492 -17.219 -19.938 1 87.56 44 LYS B CA 1
ATOM 2593 C C . LYS B 1 44 ? 13.539 -17.578 -18.453 1 87.56 44 LYS B C 1
ATOM 2595 O O . LYS B 1 44 ? 13.703 -18.75 -18.094 1 87.56 44 LYS B O 1
ATOM 2600 N N . GLU B 1 45 ? 13.375 -16.594 -17.594 1 86.94 45 GLU B N 1
ATOM 2601 C CA . GLU B 1 45 ? 13.445 -16.797 -16.156 1 86.94 45 GLU B CA 1
ATOM 2602 C C . GLU B 1 45 ? 12.102 -17.234 -15.586 1 86.94 45 GLU B C 1
ATOM 2604 O O . GLU B 1 45 ? 12.008 -17.641 -14.422 1 86.94 45 GLU B O 1
ATOM 2609 N N . ALA B 1 46 ? 11.023 -17.281 -16.391 1 91.06 46 ALA B N 1
ATOM 2610 C CA . ALA B 1 46 ? 9.656 -17.469 -15.922 1 91.06 46 ALA B CA 1
ATOM 2611 C C . ALA B 1 46 ? 9.492 -18.828 -15.258 1 91.06 46 ALA B C 1
ATOM 2613 O O . ALA B 1 46 ? 8.828 -18.953 -14.219 1 91.06 46 ALA B O 1
ATOM 2614 N N . GLN B 1 47 ? 10.117 -19.797 -15.867 1 94.12 47 GLN B N 1
ATOM 2615 C CA . GLN B 1 47 ? 9.992 -21.141 -15.328 1 94.12 47 GLN B CA 1
ATOM 2616 C C . GLN B 1 47 ? 10.617 -21.234 -13.938 1 94.12 47 GLN B C 1
ATOM 2618 O O . GLN B 1 47 ? 10.078 -21.906 -13.047 1 94.12 47 GLN B O 1
ATOM 2623 N N . LYS B 1 48 ? 11.734 -20.656 -13.781 1 94 48 LYS B N 1
ATOM 2624 C CA . LYS B 1 48 ? 12.391 -20.672 -12.477 1 94 48 LYS B CA 1
ATOM 2625 C C . LYS B 1 48 ? 11.555 -19.922 -11.43 1 94 48 LYS B C 1
ATOM 2627 O O . LYS B 1 48 ? 11.5 -20.344 -10.273 1 94 48 LYS B O 1
ATOM 2632 N N . ASP B 1 49 ? 10.906 -18.859 -11.797 1 94.44 49 ASP B N 1
ATOM 2633 C CA . ASP B 1 49 ? 10.008 -18.141 -10.906 1 94.44 49 ASP B CA 1
ATOM 2634 C C . ASP B 1 49 ? 8.883 -19.031 -10.398 1 94.44 49 ASP B C 1
ATOM 2636 O O . ASP B 1 49 ? 8.594 -19.062 -9.203 1 94.44 49 ASP B O 1
ATOM 2640 N N . VAL B 1 50 ? 8.352 -19.797 -11.281 1 97.06 50 VAL B N 1
ATOM 2641 C CA . VAL B 1 50 ? 7.242 -20.672 -10.922 1 97.06 50 VAL B CA 1
ATOM 2642 C C . VAL B 1 50 ? 7.73 -21.766 -9.977 1 97.06 50 VAL B C 1
ATOM 2644 O O . VAL B 1 50 ? 7.043 -22.125 -9.023 1 97.06 50 VAL B O 1
ATOM 2647 N N . GLU B 1 51 ? 8.828 -22.266 -10.289 1 97.12 51 GLU B N 1
ATOM 2648 C CA . GLU B 1 51 ? 9.406 -23.297 -9.43 1 97.12 51 GLU B CA 1
ATOM 2649 C C . GLU B 1 51 ? 9.633 -22.781 -8.016 1 97.12 51 GLU B C 1
ATOM 2651 O O . GLU B 1 51 ? 9.289 -23.453 -7.039 1 97.12 51 GLU B O 1
ATOM 2656 N N . ASN B 1 52 ? 10.172 -21.641 -7.945 1 96.06 52 ASN B N 1
ATOM 2657 C CA . ASN B 1 52 ? 10.406 -21.016 -6.645 1 96.06 52 ASN B CA 1
ATOM 2658 C C . ASN B 1 52 ? 9.102 -20.797 -5.883 1 96.06 52 ASN B C 1
ATOM 2660 O O . ASN B 1 52 ? 8.992 -21.172 -4.715 1 96.06 52 ASN B O 1
ATOM 2664 N N . LEU B 1 53 ? 8.156 -20.234 -6.539 1 97.81 53 LEU B N 1
ATOM 2665 C CA . LEU B 1 53 ? 6.867 -19.938 -5.914 1 97.81 53 LEU B CA 1
ATOM 2666 C C . LEU B 1 53 ? 6.168 -21.219 -5.477 1 97.81 53 LEU B C 1
ATOM 2668 O O . LEU B 1 53 ? 5.641 -21.297 -4.367 1 97.81 53 LEU B O 1
ATOM 2672 N N . THR B 1 54 ? 6.199 -22.188 -6.379 1 97.56 54 THR B N 1
ATOM 2673 C CA . THR B 1 54 ? 5.531 -23.438 -6.082 1 97.56 54 THR B CA 1
ATOM 2674 C C . THR B 1 54 ? 6.137 -24.094 -4.844 1 97.56 54 THR B C 1
ATOM 2676 O O . THR B 1 54 ? 5.41 -24.531 -3.943 1 97.56 54 THR B O 1
ATOM 2679 N N . ARG B 1 55 ? 7.387 -24.094 -4.77 1 96.25 55 ARG B N 1
ATOM 2680 C CA . ARG B 1 55 ? 8.078 -24.703 -3.641 1 96.25 55 ARG B CA 1
ATOM 2681 C C . ARG B 1 55 ? 7.715 -24.016 -2.332 1 96.25 55 ARG B C 1
ATOM 2683 O O . ARG B 1 55 ? 7.273 -24.656 -1.382 1 96.25 55 ARG B O 1
ATOM 2690 N N . VAL B 1 56 ? 7.797 -22.766 -2.303 1 95.62 56 VAL B N 1
ATOM 2691 C CA . VAL B 1 56 ? 7.648 -22 -1.065 1 95.62 56 VAL B CA 1
ATOM 2692 C C . VAL B 1 56 ? 6.184 -22 -0.628 1 95.62 56 VAL B C 1
ATOM 2694 O O . VAL B 1 56 ? 5.887 -22.156 0.559 1 95.62 56 VAL B O 1
ATOM 2697 N N . LEU B 1 57 ? 5.258 -21.875 -1.518 1 95.75 57 LEU B N 1
ATOM 2698 C CA . LEU B 1 57 ? 3.844 -21.781 -1.178 1 95.75 57 LEU B CA 1
ATOM 2699 C C . LEU B 1 57 ? 3.281 -23.141 -0.801 1 95.75 57 LEU B C 1
ATOM 2701 O O . LEU B 1 57 ? 2.441 -23.25 0.095 1 95.75 57 LEU B O 1
ATOM 2705 N N . LYS B 1 58 ? 3.762 -24.203 -1.466 1 94.81 58 LYS B N 1
ATOM 2706 C CA . LYS B 1 58 ? 3.35 -25.547 -1.061 1 94.81 58 LYS B CA 1
ATOM 2707 C C . LYS B 1 58 ? 3.816 -25.859 0.358 1 94.81 58 LYS B C 1
ATOM 2709 O O . LYS B 1 58 ? 3.074 -26.453 1.146 1 94.81 58 LYS B O 1
ATOM 2714 N N . ASP B 1 59 ? 5 -25.422 0.617 1 92 59 ASP B N 1
ATOM 2715 C CA . ASP B 1 59 ? 5.551 -25.609 1.955 1 92 59 ASP B CA 1
ATOM 2716 C C . ASP B 1 59 ? 4.688 -24.922 3.008 1 92 59 ASP B C 1
ATOM 2718 O O . ASP B 1 59 ? 4.723 -25.281 4.184 1 92 59 ASP B O 1
ATOM 2722 N N . ARG B 1 60 ? 3.896 -24.016 2.594 1 91.19 60 ARG B N 1
ATOM 2723 C CA . ARG B 1 60 ? 3.059 -23.25 3.506 1 91.19 60 ARG B CA 1
ATOM 2724 C C . ARG B 1 60 ? 1.599 -23.672 3.398 1 91.19 60 ARG B C 1
ATOM 2726 O O . ARG B 1 60 ? 0.708 -22.984 3.898 1 91.19 60 ARG B O 1
ATOM 2733 N N . GLY B 1 61 ? 1.367 -24.734 2.689 1 89.94 61 GLY B N 1
ATOM 2734 C CA . GLY B 1 61 ? 0.059 -25.359 2.705 1 89.94 61 GLY B CA 1
ATOM 2735 C C . GLY B 1 61 ? -0.854 -24.875 1.596 1 89.94 61 GLY B C 1
ATOM 2736 O O . GLY B 1 61 ? -2.051 -25.172 1.594 1 89.94 61 GLY B O 1
ATOM 2737 N N . PHE B 1 62 ? -0.313 -24.156 0.617 1 93.56 62 PHE B N 1
ATOM 2738 C CA . PHE B 1 62 ? -1.151 -23.688 -0.478 1 93.56 62 PHE B CA 1
ATOM 2739 C C . PHE B 1 62 ? -1.292 -24.75 -1.554 1 93.56 62 PHE B C 1
ATOM 2741 O O . PHE B 1 62 ? -0.338 -25.484 -1.842 1 93.56 62 PHE B O 1
ATOM 2748 N N . LEU B 1 63 ? -2.521 -24.859 -2.018 1 94 63 LEU B N 1
ATOM 2749 C CA . LEU B 1 63 ? -2.699 -25.531 -3.299 1 94 63 LEU B CA 1
ATOM 2750 C C . LEU B 1 63 ? -2.27 -24.641 -4.453 1 94 63 LEU B C 1
ATOM 2752 O O . LEU B 1 63 ? -2.904 -23.609 -4.719 1 94 63 LEU B O 1
ATOM 2756 N N . VAL B 1 64 ? -1.174 -25.078 -5.164 1 96.88 64 VAL B N 1
ATOM 2757 C CA . VAL B 1 64 ? -0.59 -24.203 -6.18 1 96.88 64 VAL B CA 1
ATOM 2758 C C . VAL B 1 64 ? -0.954 -24.719 -7.57 1 96.88 64 VAL B C 1
ATOM 2760 O O . VAL B 1 64 ? -0.762 -25.891 -7.875 1 96.88 64 VAL B O 1
ATOM 2763 N N . LYS B 1 65 ? -1.548 -23.875 -8.391 1 97.25 65 LYS B N 1
ATOM 2764 C CA . LYS B 1 65 ? -1.799 -24.141 -9.805 1 97.25 65 LYS B CA 1
ATOM 2765 C C . LYS B 1 65 ? -1.129 -23.094 -10.688 1 97.25 65 LYS B C 1
ATOM 2767 O O . LYS B 1 65 ? -1.285 -21.891 -10.461 1 97.25 65 LYS B O 1
ATOM 2772 N N . ALA B 1 66 ? -0.38 -23.578 -11.633 1 98.44 66 ALA B N 1
ATOM 2773 C CA . ALA B 1 66 ? 0.339 -22.688 -12.531 1 98.44 66 ALA B CA 1
ATOM 2774 C C . ALA B 1 66 ? -0.186 -22.797 -13.961 1 98.44 66 ALA B C 1
ATOM 2776 O O . ALA B 1 66 ? -0.499 -23.891 -14.43 1 98.44 66 ALA B O 1
ATOM 2777 N N . PHE B 1 67 ? -0.293 -21.688 -14.641 1 98.69 67 PHE B N 1
ATOM 2778 C CA . PHE B 1 67 ? -0.799 -21.625 -16 1 98.69 67 PHE B CA 1
ATOM 2779 C C . PHE B 1 67 ? 0.174 -20.875 -16.906 1 98.69 67 PHE B C 1
ATOM 2781 O O . PHE B 1 67 ? 0.436 -19.688 -16.719 1 98.69 67 PHE B O 1
ATOM 2788 N N . LYS B 1 68 ? 0.68 -21.547 -17.859 1 98.44 68 LYS B N 1
ATOM 2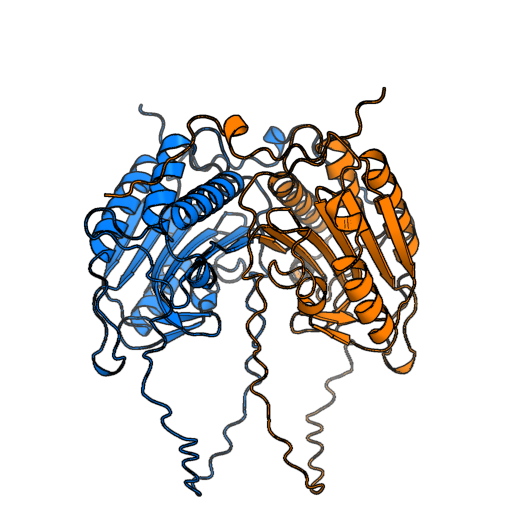789 C CA . LYS B 1 68 ? 1.736 -21.047 -18.734 1 98.44 68 LYS B CA 1
ATOM 2790 C C . LYS B 1 68 ? 1.151 -20.391 -19.984 1 98.44 68 LYS B C 1
ATOM 2792 O O . LYS B 1 68 ? 0.324 -21 -20.672 1 98.44 68 LYS B O 1
ATOM 2797 N N . ASP B 1 69 ? 1.509 -19.172 -20.297 1 98.44 69 ASP B N 1
ATOM 2798 C CA . ASP B 1 69 ? 1.313 -18.5 -21.562 1 98.44 69 ASP B CA 1
ATOM 2799 C C . ASP B 1 69 ? -0.164 -18.453 -21.953 1 98.44 69 ASP B C 1
ATOM 2801 O O . ASP B 1 69 ? -0.523 -18.781 -23.094 1 98.44 69 ASP B O 1
ATOM 2805 N N . PHE B 1 70 ? -1.013 -18.141 -20.953 1 98.69 70 PHE B N 1
ATOM 2806 C CA . PHE B 1 70 ? -2.439 -18 -21.219 1 98.69 70 PHE B CA 1
ATOM 2807 C C . PHE B 1 70 ? -2.719 -16.719 -22 1 98.69 70 PHE B C 1
ATOM 2809 O O . PHE B 1 70 ? -2.131 -15.672 -21.719 1 98.69 70 PHE B O 1
ATOM 2816 N N . LYS B 1 71 ? -3.584 -16.859 -23.031 1 98.56 71 LYS B N 1
ATOM 2817 C CA . LYS B 1 71 ? -4.148 -15.68 -23.672 1 98.56 71 LYS B CA 1
ATOM 2818 C C . LYS B 1 71 ? -5.082 -14.93 -22.719 1 98.56 71 LYS B C 1
ATOM 2820 O O . LYS B 1 71 ? -5.508 -15.484 -21.703 1 98.56 71 LYS B O 1
ATOM 2825 N N . TYR B 1 72 ? -5.355 -13.703 -23.047 1 98.12 72 TYR B N 1
ATOM 2826 C CA . TYR B 1 72 ? -6.121 -12.867 -22.125 1 98.12 72 TYR B CA 1
ATOM 2827 C C . TYR B 1 72 ? -7.484 -13.477 -21.844 1 98.12 72 TYR B C 1
ATOM 2829 O O . TYR B 1 72 ? -7.914 -13.539 -20.688 1 98.12 72 TYR B O 1
ATOM 2837 N N . GLU B 1 73 ? -8.156 -13.961 -22.844 1 98.19 73 GLU B N 1
ATOM 2838 C CA . GLU B 1 73 ? -9.492 -14.531 -22.656 1 98.19 73 GLU B CA 1
ATOM 2839 C C . GLU B 1 73 ? -9.445 -15.734 -21.719 1 98.19 73 GLU B C 1
ATOM 2841 O O . GLU B 1 73 ? -10.352 -15.922 -20.906 1 98.19 73 GLU B O 1
ATOM 2846 N N . ARG B 1 74 ? -8.469 -16.516 -21.797 1 98.5 74 ARG B N 1
ATOM 2847 C CA . ARG B 1 74 ? -8.344 -17.688 -20.938 1 98.5 74 ARG B CA 1
ATOM 2848 C C . ARG B 1 74 ? -8.047 -17.281 -19.5 1 98.5 74 ARG B C 1
ATOM 2850 O O . ARG B 1 74 ? -8.508 -17.922 -18.547 1 98.5 74 ARG B O 1
ATOM 2857 N N . ILE B 1 75 ? -7.223 -16.219 -19.297 1 98.5 75 ILE B N 1
ATOM 2858 C CA . ILE B 1 75 ? -6.973 -15.68 -17.969 1 98.5 75 ILE B CA 1
ATOM 2859 C C . ILE B 1 75 ? -8.289 -15.242 -17.328 1 98.5 75 ILE B C 1
ATOM 2861 O O . ILE B 1 75 ? -8.586 -15.609 -16.188 1 98.5 75 ILE B O 1
ATOM 2865 N N . LYS B 1 76 ? -9.031 -14.523 -18.125 1 97.44 76 LYS B N 1
ATOM 2866 C CA . LYS B 1 76 ? -10.328 -14.039 -17.656 1 97.44 76 LYS B CA 1
ATOM 2867 C C . LYS B 1 76 ? -11.234 -15.188 -17.234 1 97.44 76 LYS B C 1
ATOM 2869 O O . LYS B 1 76 ? -11.844 -15.156 -16.172 1 97.44 76 LYS B O 1
ATOM 2874 N N . GLU B 1 77 ? -11.281 -16.172 -18.062 1 97.75 77 GLU B N 1
ATOM 2875 C CA . GLU B 1 77 ? -12.109 -17.344 -17.797 1 97.75 77 GLU B CA 1
ATOM 2876 C C . GLU B 1 77 ? -11.648 -18.062 -16.531 1 97.75 77 GLU B C 1
ATOM 2878 O O . GLU B 1 77 ? -12.469 -18.453 -15.711 1 97.75 77 GLU B O 1
ATOM 2883 N N . LYS B 1 78 ? -10.391 -18.219 -16.453 1 97.75 78 LYS B N 1
ATOM 2884 C CA . LYS B 1 78 ? -9.844 -18.953 -15.312 1 97.75 78 LYS B CA 1
ATOM 2885 C C . LYS B 1 78 ? -10.094 -18.203 -14 1 97.75 78 LYS B C 1
ATOM 2887 O O . LYS B 1 78 ? -10.461 -18.812 -13 1 97.75 78 LYS B O 1
ATOM 2892 N N . LEU B 1 79 ? -9.914 -16.922 -13.984 1 96.75 79 LEU B N 1
ATOM 2893 C CA . LEU B 1 79 ? -10.188 -16.109 -12.805 1 96.75 79 LEU B CA 1
ATOM 2894 C C . LEU B 1 79 ? -11.656 -16.203 -12.414 1 96.75 79 LEU B C 1
ATOM 2896 O O . LEU B 1 79 ? -11.977 -16.312 -11.227 1 96.75 79 LEU B O 1
ATOM 2900 N N . HIS B 1 80 ? -12.484 -16.203 -13.398 1 94.62 80 HIS B N 1
ATOM 2901 C CA . HIS B 1 80 ? -13.914 -16.344 -13.141 1 94.62 80 HIS B CA 1
ATOM 2902 C C . HIS B 1 80 ? -14.234 -17.703 -12.547 1 94.62 80 HIS B C 1
ATOM 2904 O O . HIS B 1 80 ? -15.016 -17.812 -11.602 1 94.62 80 HIS B O 1
ATOM 2910 N N . GLU B 1 81 ? -13.625 -18.703 -13.133 1 95.19 81 GLU B N 1
ATOM 2911 C CA . GLU B 1 81 ? -13.797 -20.062 -12.625 1 95.19 81 GLU B CA 1
ATOM 2912 C C . GLU B 1 81 ? -13.375 -20.156 -11.164 1 95.19 81 GLU B C 1
ATOM 2914 O O . GLU B 1 81 ? -14.086 -20.75 -10.344 1 95.19 81 GLU B O 1
ATOM 2919 N N . ILE B 1 82 ? -12.297 -19.594 -10.844 1 94 82 ILE B N 1
ATOM 2920 C CA . ILE B 1 82 ? -11.758 -19.656 -9.492 1 94 82 ILE B CA 1
ATOM 2921 C C . ILE B 1 82 ? -12.68 -18.891 -8.539 1 94 82 ILE B C 1
ATOM 2923 O O . ILE B 1 82 ? -13.039 -19.391 -7.469 1 94 82 ILE B O 1
ATOM 2927 N N . ALA B 1 83 ? -13.078 -17.688 -8.938 1 92.62 83 ALA B N 1
ATOM 2928 C CA . ALA B 1 83 ? -13.914 -16.828 -8.094 1 92.62 83 ALA B CA 1
ATOM 2929 C C . ALA B 1 83 ? -15.234 -17.516 -7.762 1 92.62 83 ALA B C 1
ATOM 2931 O O . ALA B 1 83 ? -15.852 -17.219 -6.738 1 92.62 83 ALA B O 1
ATOM 2932 N N . HIS B 1 84 ? -15.617 -18.453 -8.602 1 91.69 84 HIS B N 1
ATOM 2933 C CA . HIS B 1 84 ? -16.922 -19.094 -8.422 1 91.69 84 HIS B CA 1
ATOM 2934 C C . HIS B 1 84 ? -16.75 -20.562 -8.039 1 91.69 84 HIS B C 1
ATOM 2936 O O . HIS B 1 84 ? -17.734 -21.312 -8.008 1 91.69 84 HIS B O 1
ATOM 2942 N N . SER B 1 85 ? -15.555 -20.922 -7.812 1 91.31 85 SER B N 1
ATOM 2943 C CA . SER B 1 85 ? -15.305 -22.312 -7.414 1 91.31 85 SER B CA 1
ATOM 2944 C C . SER B 1 85 ? -15.812 -22.578 -6.004 1 91.31 85 SER B C 1
ATOM 2946 O O . SER B 1 85 ? -15.508 -21.828 -5.074 1 91.31 85 SER B O 1
ATOM 2948 N N . PRO B 1 86 ? -16.5 -23.625 -5.801 1 86.44 86 PRO B N 1
ATOM 2949 C CA . PRO B 1 86 ? -16.953 -23.984 -4.453 1 86.44 86 PRO B CA 1
ATOM 2950 C C . PRO B 1 86 ? -15.789 -24.344 -3.521 1 86.44 86 PRO B C 1
ATOM 2952 O O . PRO B 1 86 ? -15.93 -24.25 -2.299 1 86.44 86 PRO B O 1
ATOM 2955 N N . GLU B 1 87 ? -14.688 -24.672 -4.133 1 85.88 87 GLU B N 1
ATOM 2956 C CA . GLU B 1 87 ? -13.516 -25.047 -3.346 1 85.88 87 GLU B CA 1
ATOM 2957 C C . GLU B 1 87 ? -12.938 -23.828 -2.619 1 85.88 87 GLU B C 1
ATOM 2959 O O . GLU B 1 87 ? -12.211 -23.984 -1.633 1 85.88 87 GLU B O 1
ATOM 2964 N N . LEU B 1 88 ? -13.281 -22.688 -3.076 1 87.19 88 LEU B N 1
ATOM 2965 C CA . LEU B 1 88 ? -12.688 -21.469 -2.559 1 87.19 88 LEU B CA 1
ATOM 2966 C C . LEU B 1 88 ? -13.117 -21.219 -1.116 1 87.19 88 LEU B C 1
ATOM 2968 O O . LEU B 1 88 ? -12.352 -20.656 -0.323 1 87.19 88 LEU B O 1
ATOM 2972 N N . ALA B 1 89 ? -14.312 -21.656 -0.855 1 83.88 89 ALA B N 1
ATOM 2973 C CA . ALA B 1 89 ? -14.875 -21.438 0.476 1 83.88 89 ALA B CA 1
ATOM 2974 C C . ALA B 1 89 ? -14.016 -22.109 1.547 1 83.88 89 ALA B C 1
ATOM 2976 O O . ALA B 1 89 ? -13.953 -21.641 2.686 1 83.88 89 ALA B O 1
ATOM 2977 N N . ASP B 1 90 ? -13.305 -23.094 1.122 1 85.06 90 ASP B N 1
ATOM 2978 C CA . ASP B 1 90 ? -12.531 -23.891 2.072 1 85.06 90 ASP B CA 1
ATOM 2979 C C . ASP B 1 90 ? -11.117 -23.312 2.232 1 85.06 90 ASP B C 1
ATOM 2981 O O . ASP B 1 90 ? -10.328 -23.828 3.025 1 85.06 90 ASP B O 1
ATOM 2985 N N . HIS B 1 91 ? -10.867 -22.312 1.522 1 87.25 91 HIS B N 1
ATOM 2986 C CA . HIS B 1 91 ? -9.539 -21.719 1.593 1 87.25 91 HIS B CA 1
ATOM 2987 C C . HIS B 1 91 ? -9.57 -20.375 2.33 1 87.25 91 HIS B C 1
ATOM 2989 O O . HIS B 1 91 ? -10.477 -19.578 2.123 1 87.25 91 HIS B O 1
ATOM 2995 N N . ASP B 1 92 ? -8.562 -20.156 3.15 1 87.5 92 ASP B N 1
ATOM 2996 C CA . ASP B 1 92 ? -8.531 -18.984 4.035 1 87.5 92 ASP B CA 1
ATOM 2997 C C . ASP B 1 92 ? -7.848 -17.797 3.359 1 87.5 92 ASP B C 1
ATOM 2999 O O . ASP B 1 92 ? -7.945 -16.672 3.838 1 87.5 92 ASP B O 1
ATOM 3003 N N . CYS B 1 93 ? -7.207 -18.109 2.285 1 92.31 93 CYS B N 1
ATOM 3004 C CA . CYS B 1 93 ? -6.434 -17.078 1.607 1 92.31 93 CYS B CA 1
ATOM 3005 C C . CYS B 1 93 ? -6.285 -17.391 0.123 1 92.31 93 CYS B C 1
ATOM 3007 O O . CYS B 1 93 ? -6.137 -18.547 -0.258 1 92.31 93 CYS B O 1
ATOM 3009 N N . LEU B 1 94 ? -6.395 -16.391 -0.659 1 94.88 94 LEU B N 1
ATOM 3010 C CA . LEU B 1 94 ? -6.109 -16.5 -2.086 1 94.88 94 LEU B CA 1
ATOM 3011 C C . LEU B 1 94 ? -4.844 -15.727 -2.451 1 94.88 94 LEU B C 1
ATOM 3013 O O . LEU B 1 94 ? -4.68 -14.57 -2.055 1 94.88 94 LEU B O 1
ATOM 3017 N N . ILE B 1 95 ? -3.949 -16.422 -3.131 1 97.06 95 ILE B N 1
ATOM 3018 C CA . ILE B 1 95 ? -2.787 -15.758 -3.715 1 97.06 95 ILE B CA 1
ATOM 3019 C C . ILE B 1 95 ? -2.842 -15.859 -5.238 1 97.06 95 ILE B C 1
ATOM 3021 O O . ILE B 1 95 ? -3.102 -16.938 -5.781 1 97.06 95 ILE B O 1
ATOM 3025 N N . VAL B 1 96 ? -2.719 -14.742 -5.938 1 97.88 96 VAL B N 1
ATOM 3026 C CA . VAL B 1 96 ? -2.566 -14.742 -7.391 1 97.88 96 VAL B CA 1
ATOM 3027 C C . VAL B 1 96 ? -1.235 -14.094 -7.766 1 97.88 96 VAL B C 1
ATOM 3029 O O . VAL B 1 96 ? -0.969 -12.945 -7.398 1 97.88 96 VAL B O 1
ATOM 3032 N N . CYS B 1 97 ? -0.373 -14.859 -8.445 1 98.06 97 CYS B N 1
ATOM 3033 C CA . CYS B 1 97 ? 0.869 -14.344 -9.008 1 98.06 97 CYS B CA 1
ATOM 3034 C C . CYS B 1 97 ? 0.754 -14.164 -10.516 1 98.06 97 CYS B C 1
ATOM 3036 O O . CYS B 1 97 ? 0.261 -15.055 -11.211 1 98.06 97 CYS B O 1
ATOM 3038 N N . PHE B 1 98 ? 1.141 -13 -10.953 1 97.25 98 PHE B N 1
ATOM 3039 C CA . PHE B 1 98 ? 1.151 -12.719 -12.383 1 97.25 98 PHE B CA 1
ATOM 3040 C C . PHE B 1 98 ? 2.539 -12.289 -12.844 1 97.25 98 PHE B C 1
ATOM 3042 O O . PHE B 1 98 ? 3.006 -11.203 -12.484 1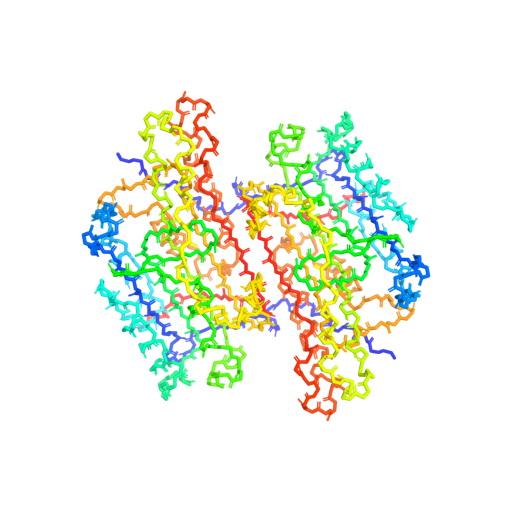 97.25 98 PHE B O 1
ATOM 3049 N N . LEU B 1 99 ? 3.168 -13.156 -13.641 1 95.69 99 LEU B N 1
ATOM 3050 C CA . LEU B 1 99 ? 4.551 -12.969 -14.062 1 95.69 99 LEU B CA 1
ATOM 3051 C C . LEU B 1 99 ? 4.641 -12.766 -15.57 1 95.69 99 LEU B C 1
ATOM 3053 O O . LEU B 1 99 ? 4.504 -13.727 -16.344 1 95.69 99 LEU B O 1
ATOM 3057 N N . SER B 1 100 ? 4.824 -11.5 -15.992 1 94.12 100 SER B N 1
ATOM 3058 C CA . SER B 1 100 ? 4.832 -11.18 -17.422 1 94.12 100 SER B CA 1
ATOM 3059 C C . SER B 1 100 ? 5.551 -9.859 -17.688 1 94.12 100 SER B C 1
ATOM 3061 O O . SER B 1 100 ? 6.508 -9.516 -16.984 1 94.12 100 SER B O 1
ATOM 3063 N N . HIS B 1 101 ? 5.254 -9.227 -18.828 1 89.94 101 HIS B N 1
ATOM 3064 C CA . HIS B 1 101 ? 5.652 -7.859 -19.156 1 89.94 101 HIS B CA 1
ATOM 3065 C C . HIS B 1 101 ? 4.543 -6.867 -18.828 1 89.94 101 HIS B C 1
ATOM 3067 O O . HIS B 1 101 ? 3.375 -7.25 -18.719 1 89.94 101 HIS B O 1
ATOM 3073 N N . GLY B 1 102 ? 5.02 -5.723 -18.562 1 87.38 102 GLY B N 1
ATOM 3074 C CA . GLY B 1 102 ? 4.082 -4.648 -18.297 1 87.38 102 GLY B CA 1
ATOM 3075 C C . GLY B 1 102 ? 4.164 -3.51 -19.281 1 87.38 102 GLY B C 1
ATOM 3076 O O . GLY B 1 102 ? 5.156 -3.385 -20.016 1 87.38 102 GLY B O 1
ATOM 3077 N N . ARG B 1 103 ? 3.062 -2.824 -19.359 1 78.81 103 ARG B N 1
ATOM 3078 C CA . ARG B 1 103 ? 2.967 -1.61 -20.156 1 78.81 103 ARG B CA 1
ATOM 3079 C C . ARG B 1 103 ? 2.619 -0.405 -19.297 1 78.81 103 ARG B C 1
ATOM 3081 O O . ARG B 1 103 ? 2.281 -0.557 -18.109 1 78.81 103 ARG B O 1
ATOM 3088 N N . GLU B 1 104 ? 2.834 0.708 -19.844 1 72.31 104 GLU B N 1
ATOM 3089 C CA . GLU B 1 104 ? 2.484 1.93 -19.125 1 72.31 104 GLU B CA 1
ATOM 3090 C C . GLU B 1 104 ? 1.013 1.935 -18.734 1 72.31 104 GLU B C 1
ATOM 3092 O O . GLU B 1 104 ? 0.176 1.346 -19.422 1 72.31 104 GLU B O 1
ATOM 3097 N N . GLY B 1 105 ? 0.725 2.512 -17.594 1 68.94 105 GLY B N 1
ATOM 3098 C CA . GLY B 1 105 ? -0.656 2.678 -17.156 1 68.94 105 GLY B CA 1
ATOM 3099 C C . GLY B 1 105 ? -1.201 1.476 -16.422 1 68.94 105 GLY B C 1
ATOM 3100 O O . GLY B 1 105 ? -2.395 1.177 -16.5 1 68.94 105 GLY B O 1
ATOM 3101 N N . GLY B 1 106 ? -0.327 0.649 -15.844 1 77.44 106 GLY B N 1
ATOM 3102 C CA . GLY B 1 106 ? -0.808 -0.474 -15.055 1 77.44 106 GLY B CA 1
ATOM 3103 C C . GLY B 1 106 ? -1.374 -1.599 -15.898 1 77.44 106 GLY B C 1
ATOM 3104 O O . GLY B 1 106 ? -2.365 -2.227 -15.523 1 77.44 106 GLY B O 1
ATOM 3105 N N . ARG B 1 107 ? -0.813 -1.716 -17.031 1 87.62 107 ARG B N 1
ATOM 3106 C CA . ARG B 1 107 ? -1.273 -2.781 -17.922 1 87.62 107 ARG B CA 1
ATOM 3107 C C . ARG B 1 107 ? -0.273 -3.932 -17.953 1 87.62 107 ARG B C 1
ATOM 3109 O O . ARG B 1 107 ? 0.938 -3.711 -17.891 1 87.62 107 ARG B O 1
ATOM 3116 N N . LEU B 1 108 ? -0.851 -5.129 -18.047 1 93.38 108 LEU B N 1
ATOM 3117 C CA . LEU B 1 108 ? -0.074 -6.363 -18.078 1 93.38 108 LEU B CA 1
ATOM 3118 C C . LEU B 1 108 ? -0.275 -7.113 -19.391 1 93.38 108 LEU B C 1
ATOM 3120 O O . LEU B 1 108 ? -1.379 -7.125 -19.938 1 93.38 108 LEU B O 1
ATOM 3124 N N . TYR B 1 109 ? 0.781 -7.707 -19.812 1 94 109 TYR B N 1
ATOM 3125 C CA . TYR B 1 109 ? 0.673 -8.461 -21.047 1 94 109 TYR B CA 1
ATOM 3126 C C . TYR B 1 109 ? 0.296 -9.914 -20.766 1 94 109 TYR B C 1
ATOM 3128 O O . TYR B 1 109 ? 0.925 -10.578 -19.938 1 94 109 TYR B O 1
ATOM 3136 N N . ALA B 1 110 ? -0.769 -10.328 -21.438 1 97.75 110 ALA B N 1
ATOM 3137 C CA . ALA B 1 110 ? -0.985 -11.758 -21.656 1 97.75 110 ALA B CA 1
ATOM 3138 C C . ALA B 1 110 ? -0.185 -12.258 -22.844 1 97.75 110 ALA B C 1
ATOM 3140 O O . ALA B 1 110 ? 0.718 -11.57 -23.328 1 97.75 110 ALA B O 1
ATOM 3141 N N . GLN B 1 111 ? -0.407 -13.43 -23.203 1 98 111 GLN B N 1
ATOM 3142 C CA . GLN B 1 111 ? 0.345 -13.984 -24.328 1 98 111 GLN B CA 1
ATOM 3143 C C . GLN B 1 111 ? 0.042 -13.227 -25.625 1 98 111 GLN B C 1
ATOM 3145 O O . GLN B 1 111 ? 0.923 -13.055 -26.469 1 98 111 GLN B O 1
ATOM 3150 N N . ASP B 1 112 ? -1.173 -12.703 -25.797 1 97.81 112 ASP B N 1
ATOM 3151 C CA . ASP B 1 112 ? -1.631 -12.195 -27.094 1 97.81 112 ASP B CA 1
ATOM 3152 C C . ASP B 1 112 ? -1.965 -10.711 -27 1 97.81 112 ASP B C 1
ATOM 3154 O O . ASP B 1 112 ? -2.094 -10.039 -28.031 1 97.81 112 ASP B O 1
ATOM 3158 N N . ASP B 1 113 ? -2.234 -10.234 -25.844 1 96.38 113 ASP B N 1
ATOM 3159 C CA . ASP B 1 113 ? -2.732 -8.867 -25.656 1 96.38 113 ASP B CA 1
ATOM 3160 C C . ASP B 1 113 ? -2.352 -8.32 -24.281 1 96.38 113 ASP B C 1
ATOM 3162 O O . ASP B 1 113 ? -1.591 -8.953 -23.547 1 96.38 113 ASP B O 1
ATOM 3166 N N . TYR B 1 114 ? -2.803 -7.082 -24.078 1 93.81 114 TYR B N 1
ATOM 3167 C CA . TYR B 1 114 ? -2.607 -6.508 -22.75 1 93.81 114 TYR B CA 1
ATOM 3168 C C . TYR B 1 114 ? -3.945 -6.176 -22.109 1 93.81 114 TYR B C 1
ATOM 3170 O O . TYR B 1 114 ? -4.984 -6.168 -22.766 1 93.81 114 TYR B O 1
ATOM 3178 N N . PHE B 1 115 ? -3.969 -6.059 -20.812 1 93.75 115 PHE B N 1
ATOM 3179 C CA . PHE B 1 115 ? -5.172 -5.754 -20.047 1 93.75 115 PHE B CA 1
ATOM 3180 C C . PHE B 1 115 ? -4.824 -4.98 -18.781 1 93.75 115 PHE B C 1
ATOM 3182 O O . PHE B 1 115 ? -3.662 -4.941 -18.375 1 93.75 115 PHE B O 1
ATOM 3189 N N . GLU B 1 116 ? -5.797 -4.355 -18.172 1 90.19 116 GLU B N 1
ATOM 3190 C CA . GLU B 1 116 ? -5.605 -3.625 -16.922 1 90.19 116 GLU B CA 1
ATOM 3191 C C . GLU B 1 116 ? -5.355 -4.582 -15.766 1 90.19 116 GLU B C 1
ATOM 3193 O O . GLU B 1 116 ? -6.086 -5.559 -15.594 1 90.19 116 GLU B O 1
ATOM 3198 N N . GLU B 1 117 ? -4.418 -4.234 -14.938 1 91.38 117 GLU B N 1
ATOM 3199 C CA . GLU B 1 117 ? -4.043 -5.141 -13.852 1 91.38 117 GLU B CA 1
ATOM 3200 C C . GLU B 1 117 ? -5.199 -5.348 -12.883 1 91.38 117 GLU B C 1
ATOM 3202 O O . GLU B 1 117 ? -5.289 -6.387 -12.227 1 91.38 117 GLU B O 1
ATOM 3207 N N . SER B 1 118 ? -6.125 -4.371 -12.805 1 89.12 118 SER B N 1
ATOM 3208 C CA . SER B 1 118 ? -7.258 -4.48 -11.891 1 89.12 118 SER B CA 1
ATOM 3209 C C . SER B 1 118 ? -8.125 -5.691 -12.227 1 89.12 118 SER B C 1
ATOM 3211 O O . SER B 1 118 ? -8.859 -6.188 -11.375 1 89.12 118 SER B O 1
ATOM 3213 N N . ARG B 1 119 ? -8.031 -6.195 -13.43 1 92.81 119 ARG B N 1
ATOM 3214 C CA . ARG B 1 119 ? -8.812 -7.355 -13.844 1 92.81 119 ARG B CA 1
ATOM 3215 C C . ARG B 1 119 ? -8.375 -8.609 -13.094 1 92.81 119 ARG B C 1
ATOM 3217 O O . ARG B 1 119 ? -9.094 -9.609 -13.078 1 92.81 119 ARG B O 1
ATOM 3224 N N . LEU B 1 120 ? -7.281 -8.531 -12.445 1 94.69 120 LEU B N 1
ATOM 3225 C CA . LEU B 1 120 ? -6.797 -9.672 -11.672 1 94.69 120 LEU B CA 1
ATOM 3226 C C . LEU B 1 120 ? -7.578 -9.812 -10.375 1 94.69 120 LEU B C 1
ATOM 3228 O O . LEU B 1 120 ? -7.734 -10.922 -9.852 1 94.69 120 LEU B O 1
ATOM 3232 N N . TRP B 1 121 ? -8.062 -8.672 -9.828 1 92.88 121 TRP B N 1
ATOM 3233 C CA . TRP B 1 121 ? -8.656 -8.797 -8.5 1 92.88 121 TRP B CA 1
ATOM 3234 C C . TRP B 1 121 ? -10.125 -8.398 -8.523 1 92.88 121 TRP B C 1
ATOM 3236 O O . TRP B 1 121 ? -10.867 -8.695 -7.582 1 92.88 121 TRP B O 1
ATOM 3246 N N . VAL B 1 122 ? -10.633 -7.883 -9.594 1 89.12 122 VAL B N 1
ATOM 3247 C CA . VAL B 1 122 ? -12.023 -7.453 -9.688 1 89.12 122 VAL B CA 1
ATOM 3248 C C . VAL B 1 122 ? -12.953 -8.648 -9.492 1 89.12 122 VAL B C 1
ATOM 3250 O O . VAL B 1 122 ? -13.961 -8.555 -8.789 1 89.12 122 VAL B O 1
ATOM 3253 N N . PRO B 1 123 ? -12.664 -9.828 -9.992 1 91.12 123 PRO B N 1
ATOM 3254 C CA . PRO B 1 123 ? -13.547 -10.984 -9.797 1 91.12 123 PRO B CA 1
ATOM 3255 C C . PRO B 1 123 ? -13.641 -11.414 -8.344 1 91.12 123 PRO B C 1
ATOM 3257 O O . PRO B 1 123 ? -14.523 -12.203 -7.984 1 91.12 123 PRO B O 1
ATOM 3260 N N . PHE B 1 124 ? -12.773 -10.938 -7.504 1 90.56 124 PHE B N 1
ATOM 3261 C CA . PHE B 1 124 ? -12.711 -11.43 -6.137 1 90.56 124 PHE B CA 1
ATOM 3262 C C . PHE B 1 124 ? -13.219 -10.383 -5.156 1 90.56 124 PHE B C 1
ATOM 3264 O O . PHE B 1 124 ? -13.023 -10.508 -3.945 1 90.56 124 PHE B O 1
ATOM 3271 N N . TYR B 1 125 ? -13.766 -9.312 -5.758 1 81.75 125 TYR B N 1
ATOM 3272 C CA . TYR B 1 125 ? -14.406 -8.344 -4.875 1 81.75 125 TYR B CA 1
ATOM 3273 C C . TYR B 1 125 ? -15.578 -8.977 -4.137 1 81.75 125 TYR B C 1
ATOM 3275 O O . TYR B 1 125 ? -16.188 -9.93 -4.625 1 81.75 125 TYR B O 1
ATOM 3283 N N . GLY B 1 126 ? -15.82 -8.656 -2.857 1 67.5 126 GLY B N 1
ATOM 3284 C CA . GLY B 1 126 ? -16.766 -9.258 -1.929 1 67.5 126 GLY B CA 1
ATOM 3285 C C . GLY B 1 126 ? -18.125 -9.516 -2.549 1 67.5 126 GLY B C 1
ATOM 3286 O O . GLY B 1 126 ? -18.703 -10.586 -2.363 1 67.5 126 GLY B O 1
ATOM 3287 N N . ASP B 1 127 ? -18.516 -8.648 -3.373 1 65.75 127 ASP B N 1
ATOM 3288 C CA . ASP B 1 127 ? -19.844 -8.859 -3.959 1 65.75 127 ASP B CA 1
ATOM 3289 C C . ASP B 1 127 ? -19.797 -9.898 -5.074 1 65.75 127 ASP B C 1
ATOM 3291 O O . ASP B 1 127 ? -20.766 -10.609 -5.316 1 65.75 127 ASP B O 1
ATOM 3295 N N . GLU B 1 128 ? -18.641 -10.039 -5.625 1 72.19 128 GLU B N 1
ATOM 3296 C CA . GLU B 1 128 ? -18.484 -10.953 -6.75 1 72.19 128 GLU B CA 1
ATOM 3297 C C . GLU B 1 128 ? -18.016 -12.328 -6.281 1 72.19 128 GLU B C 1
ATOM 3299 O O . GLU B 1 128 ? -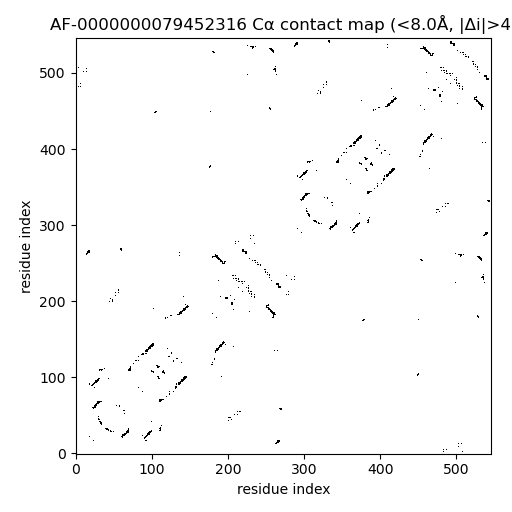18.125 -13.312 -7.012 1 72.19 128 GLU B O 1
ATOM 3304 N N . CYS B 1 129 ? -17.422 -12.281 -5.078 1 79.12 129 CYS B N 1
ATOM 3305 C CA . CYS B 1 129 ? -16.891 -13.531 -4.543 1 79.12 129 CYS B CA 1
ATOM 3306 C C . CYS B 1 129 ? -17.172 -13.648 -3.051 1 79.12 129 CYS B C 1
ATOM 3308 O O . CYS B 1 129 ? -16.312 -13.32 -2.229 1 79.12 129 CYS B O 1
ATOM 3310 N N . ARG B 1 130 ? -18.234 -14.18 -2.664 1 78.62 130 ARG B N 1
ATOM 3311 C CA . ARG B 1 130 ? -18.719 -14.227 -1.289 1 78.62 130 ARG B CA 1
ATOM 3312 C C . ARG B 1 130 ? -17.891 -15.18 -0.447 1 78.62 130 ARG B C 1
ATOM 3314 O O . ARG B 1 130 ? -17.703 -14.969 0.752 1 78.62 130 ARG B O 1
ATOM 3321 N N . ASP B 1 131 ? -17.375 -16.141 -1.162 1 82.12 131 ASP B N 1
ATOM 3322 C CA . ASP B 1 131 ? -16.641 -17.172 -0.442 1 82.12 131 ASP B CA 1
ATOM 3323 C C . ASP B 1 131 ? -15.336 -16.641 0.134 1 82.12 131 ASP B C 1
ATOM 3325 O O . ASP B 1 131 ? -14.766 -17.219 1.057 1 82.12 131 ASP B O 1
ATOM 3329 N N . LEU B 1 132 ? -14.906 -15.484 -0.379 1 84 132 LEU B N 1
ATOM 3330 C CA . LEU B 1 132 ? -13.664 -14.898 0.112 1 84 132 LEU B CA 1
ATOM 3331 C C . LEU B 1 132 ? -13.938 -13.617 0.886 1 84 132 LEU B C 1
ATOM 3333 O O . LEU B 1 132 ? -13.008 -12.875 1.219 1 84 132 LEU B O 1
ATOM 3337 N N . ALA B 1 133 ? -15.188 -13.453 1.179 1 78.94 133 ALA B N 1
ATOM 3338 C CA . ALA B 1 133 ? -15.516 -12.281 1.981 1 78.94 133 ALA B CA 1
ATOM 3339 C C . ALA B 1 133 ? -14.789 -12.312 3.324 1 78.94 133 ALA B C 1
ATOM 3341 O O . ALA B 1 133 ? -14.82 -13.328 4.027 1 78.94 133 ALA B O 1
ATOM 3342 N N . GLY B 1 134 ? -14.055 -11.305 3.574 1 81.44 134 GLY B N 1
ATOM 3343 C CA . GLY B 1 134 ? -13.352 -11.188 4.84 1 81.44 134 GLY B CA 1
ATOM 3344 C C . GLY B 1 134 ? -12.008 -11.891 4.84 1 81.44 134 GLY B C 1
ATOM 3345 O O . GLY B 1 134 ? -11.258 -11.82 5.816 1 81.44 134 GLY B O 1
ATOM 3346 N N . LYS B 1 135 ? -11.773 -12.547 3.723 1 88.75 135 LYS B N 1
ATOM 3347 C CA . LYS B 1 135 ? -10.523 -13.297 3.625 1 88.75 135 LYS B CA 1
ATOM 3348 C C . LYS B 1 135 ? -9.492 -12.539 2.795 1 88.75 135 LYS B C 1
ATOM 3350 O O . LYS B 1 135 ? -9.844 -11.852 1.836 1 88.75 135 LYS B O 1
ATOM 3355 N N . PRO B 1 136 ? -8.195 -12.695 3.191 1 92.81 136 PRO B N 1
ATOM 3356 C CA . PRO B 1 136 ? -7.164 -11.961 2.461 1 92.81 136 PRO B CA 1
ATOM 3357 C C . PRO B 1 136 ? -6.938 -12.492 1.049 1 92.81 136 PRO B C 1
ATOM 3359 O O . PRO B 1 136 ? -6.953 -13.711 0.837 1 92.81 136 PRO B O 1
ATOM 3362 N N . LYS B 1 137 ? -6.879 -11.641 0.137 1 94.38 137 LYS B N 1
ATOM 3363 C CA . LYS B 1 137 ? -6.473 -11.891 -1.243 1 94.38 137 LYS B CA 1
ATOM 3364 C C . LYS B 1 137 ? -5.18 -11.156 -1.579 1 94.38 137 LYS B C 1
ATOM 3366 O O . LYS B 1 137 ? -5.141 -9.922 -1.562 1 94.38 137 LYS B O 1
ATOM 3371 N N . LEU B 1 138 ? -4.117 -11.891 -1.881 1 96.44 138 LEU B N 1
ATOM 3372 C CA . LEU B 1 138 ? -2.789 -11.336 -2.109 1 96.44 138 LEU B CA 1
ATOM 3373 C C . LEU B 1 138 ? -2.389 -11.469 -3.576 1 96.44 138 LEU B C 1
ATOM 3375 O O . LEU B 1 138 ? -2.443 -12.562 -4.141 1 96.44 138 LEU B O 1
ATOM 3379 N N . PHE B 1 139 ? -2.01 -10.352 -4.188 1 96.56 139 PHE B N 1
ATOM 3380 C CA . PHE B 1 139 ? -1.593 -10.336 -5.582 1 96.56 139 PHE B CA 1
ATOM 3381 C C . PHE B 1 139 ? -0.132 -9.922 -5.707 1 96.56 139 PHE B C 1
ATOM 3383 O O . PHE B 1 139 ? 0.256 -8.852 -5.242 1 96.56 139 PHE B O 1
ATOM 3390 N N . PHE B 1 140 ? 0.685 -10.75 -6.273 1 96.5 140 PHE B N 1
ATOM 3391 C CA . PHE B 1 140 ? 2.086 -10.469 -6.559 1 96.5 140 PHE B CA 1
ATOM 3392 C C . PHE B 1 140 ? 2.324 -10.352 -8.062 1 96.5 140 PHE B C 1
ATOM 3394 O O . PHE B 1 140 ? 2.207 -11.344 -8.789 1 96.5 140 PHE B O 1
ATOM 3401 N N . ILE B 1 141 ? 2.637 -9.141 -8.453 1 93.88 141 ILE B N 1
ATOM 3402 C CA . ILE B 1 141 ? 2.758 -8.867 -9.883 1 93.88 141 ILE B CA 1
ATOM 3403 C C . ILE B 1 141 ? 4.207 -8.523 -10.219 1 93.88 141 ILE B C 1
ATOM 3405 O O . ILE B 1 141 ? 4.785 -7.602 -9.641 1 93.88 141 ILE B O 1
ATOM 3409 N N . GLN B 1 142 ? 4.758 -9.305 -11.031 1 89.38 142 GLN B N 1
ATOM 3410 C CA . GLN B 1 142 ? 6.062 -9.023 -11.625 1 89.38 142 GLN B CA 1
ATOM 3411 C C . GLN B 1 142 ? 5.934 -8.727 -13.117 1 89.38 142 GLN B C 1
ATOM 3413 O O . GLN B 1 142 ? 5.637 -9.617 -13.914 1 89.38 142 GLN B O 1
ATOM 3418 N N . ALA B 1 143 ? 5.996 -7.453 -13.43 1 84.88 143 ALA B N 1
ATOM 3419 C CA . ALA B 1 143 ? 5.863 -7.062 -14.836 1 84.88 143 ALA B CA 1
ATOM 3420 C C . ALA B 1 143 ? 6.996 -6.125 -15.25 1 84.88 143 ALA B C 1
ATOM 3422 O O . ALA B 1 143 ? 7.184 -5.062 -14.648 1 84.88 143 ALA B O 1
ATOM 3423 N N . CYS B 1 144 ? 7.84 -6.555 -16.031 1 66.69 144 CYS B N 1
ATOM 3424 C CA . CYS B 1 144 ? 8.945 -5.758 -16.547 1 66.69 144 CYS B CA 1
ATOM 3425 C C . CYS B 1 144 ? 8.492 -4.863 -17.688 1 66.69 144 CYS B C 1
ATOM 3427 O O . CYS B 1 144 ? 7.789 -5.316 -18.594 1 66.69 144 CYS B O 1
ATOM 3429 N N . ARG B 1 145 ? 8.547 -3.475 -17.578 1 58.03 145 ARG B N 1
ATOM 3430 C CA . ARG B 1 145 ? 8.203 -2.576 -18.672 1 58.03 145 ARG B CA 1
ATOM 3431 C C . ARG B 1 145 ? 9.312 -2.533 -19.719 1 58.03 145 ARG B C 1
ATOM 3433 O O . ARG B 1 145 ? 10.492 -2.527 -19.359 1 58.03 145 ARG B O 1
ATOM 3440 N N . GLY B 1 146 ? 9.18 -3.32 -20.766 1 46.78 146 GLY B N 1
ATOM 3441 C CA . GLY B 1 146 ? 10.211 -3.391 -21.781 1 46.78 146 GLY B CA 1
ATOM 3442 C C . GLY B 1 146 ? 11.047 -2.127 -21.875 1 46.78 146 GLY B C 1
ATOM 3443 O O . GLY B 1 146 ? 10.648 -1.075 -21.375 1 46.78 146 GLY B O 1
ATOM 3444 N N . ALA B 1 147 ? 12.281 -2.252 -22.359 1 38.47 147 ALA B N 1
ATOM 3445 C CA . ALA B 1 147 ? 13.203 -1.216 -22.812 1 38.47 147 ALA B CA 1
ATOM 3446 C C . ALA B 1 147 ? 12.461 -0.149 -23.625 1 38.47 147 ALA B C 1
ATOM 3448 O O . ALA B 1 147 ? 11.578 -0.466 -24.422 1 38.47 147 ALA B O 1
ATOM 3449 N N . CYS B 1 148 ? 12.336 1.045 -23.25 1 34.38 148 CYS B N 1
ATOM 3450 C CA . CYS B 1 148 ? 12.344 1.975 -24.375 1 34.38 148 CYS B CA 1
ATOM 3451 C C . CYS B 1 148 ? 13.25 1.475 -25.5 1 34.38 148 CYS B C 1
ATOM 3453 O O . CYS B 1 148 ? 14.469 1.372 -25.312 1 34.38 148 CYS B O 1
ATOM 3455 N N . PHE B 1 149 ? 12.977 0.58 -26.359 1 31.17 149 PHE B N 1
ATOM 3456 C CA . PHE B 1 149 ? 13.734 0.617 -27.609 1 31.17 149 PHE B CA 1
ATOM 3457 C C . PHE B 1 149 ? 14.117 2.049 -27.969 1 31.17 149 PHE B C 1
ATOM 3459 O O . PHE B 1 149 ? 13.25 2.908 -28.125 1 31.17 149 PHE B O 1
ATOM 3466 N N . ASP B 1 150 ? 15.172 2.475 -27.688 1 29.03 150 ASP B N 1
ATOM 3467 C CA . ASP B 1 150 ? 15.812 3.582 -28.375 1 29.03 150 ASP B CA 1
ATOM 3468 C C . ASP B 1 150 ? 15.586 3.479 -29.891 1 29.03 150 ASP B C 1
ATOM 3470 O O . ASP B 1 150 ? 16.312 2.754 -30.578 1 29.03 150 ASP B O 1
ATOM 3474 N N . GLU B 1 151 ? 14.609 3.344 -30.703 1 28.67 151 GLU B N 1
ATOM 3475 C CA . GLU B 1 151 ? 14.781 4.004 -31.984 1 28.67 151 GLU B CA 1
ATOM 3476 C C . GLU B 1 151 ? 15.562 5.309 -31.844 1 28.67 151 GLU B C 1
ATOM 3478 O O . GLU B 1 151 ? 15.617 5.887 -30.75 1 28.67 151 GLU B O 1
ATOM 3483 N N . GLY B 1 152 ? 16.531 5.828 -32.969 1 24.69 152 GLY B N 1
ATOM 3484 C CA . GLY B 1 152 ? 16.672 7.234 -33.312 1 24.69 152 GLY B CA 1
ATOM 3485 C C . GLY B 1 152 ? 15.516 8.086 -32.812 1 24.69 152 GLY B C 1
ATOM 3486 O O . GLY B 1 152 ? 14.469 7.559 -32.438 1 24.69 152 GLY B O 1
ATOM 3487 N N . VAL B 1 153 ? 15.695 9.469 -32.969 1 23.84 153 VAL B N 1
ATOM 3488 C CA . VAL B 1 153 ? 14.797 10.617 -33.094 1 23.84 153 VAL B CA 1
ATOM 3489 C C . VAL B 1 153 ? 13.594 10.242 -33.938 1 23.84 153 VAL B C 1
ATOM 3491 O O . VAL B 1 153 ? 13.586 10.492 -35.156 1 23.84 153 VAL B O 1
ATOM 3494 N N . ILE B 1 154 ? 13.227 9.125 -34.312 1 23.3 154 ILE B N 1
ATOM 3495 C CA . ILE B 1 154 ? 12.203 9.32 -35.312 1 23.3 154 ILE B CA 1
ATOM 3496 C C . ILE B 1 154 ? 11.18 10.352 -34.844 1 23.3 154 ILE B C 1
ATOM 3498 O O . ILE B 1 154 ? 10.703 10.273 -33.688 1 23.3 154 ILE B O 1
ATOM 3502 N N . GLY B 1 155 ? 11.039 11.555 -35.656 1 21.78 155 GLY B N 1
ATOM 3503 C CA . GLY B 1 155 ? 10.047 12.602 -35.844 1 21.78 155 GLY B CA 1
ATOM 3504 C C . GLY B 1 155 ? 8.641 12.164 -35.469 1 21.78 155 GLY B C 1
ATOM 3505 O O . GLY B 1 155 ? 8.367 10.969 -35.375 1 21.78 155 GLY B O 1
ATOM 3506 N N . LYS B 1 156 ? 7.77 13.219 -35.375 1 23.66 156 LYS B N 1
ATOM 3507 C CA . LYS B 1 156 ? 6.348 13.523 -35.25 1 23.66 156 LYS B CA 1
ATOM 3508 C C . LYS B 1 156 ? 5.508 12.633 -36.156 1 23.66 156 LYS B C 1
ATOM 3510 O O . LYS B 1 156 ? 5.121 13.039 -37.25 1 23.66 156 LYS B O 1
ATOM 3515 N N . ILE B 1 157 ? 5.871 11.391 -36.562 1 20.75 157 ILE B N 1
ATOM 3516 C CA . ILE B 1 157 ? 4.891 11.102 -37.625 1 20.75 157 ILE B CA 1
ATOM 3517 C C . ILE B 1 157 ? 3.484 11.133 -37.031 1 20.75 157 ILE B C 1
ATOM 3519 O O . ILE B 1 157 ? 3.146 10.312 -36.156 1 20.75 157 ILE B O 1
ATOM 3523 N N . PHE B 1 158 ? 2.877 12.438 -36.938 1 21.67 158 PHE B N 1
ATOM 3524 C CA . PHE B 1 158 ? 1.493 12.875 -37.062 1 21.67 158 PHE B CA 1
ATOM 3525 C C . PHE B 1 158 ? 0.749 12.07 -38.125 1 21.67 158 PHE B C 1
ATOM 3527 O O . PHE B 1 158 ? 0.874 12.336 -39.312 1 21.67 158 PHE B O 1
ATOM 3534 N N . ILE B 1 159 ? 0.81 10.82 -38.219 1 21.34 159 ILE B N 1
ATOM 3535 C CA . ILE B 1 159 ? -0.084 10.414 -39.312 1 21.34 159 ILE B CA 1
ATOM 3536 C C . ILE B 1 159 ? -1.486 10.961 -39.062 1 21.34 159 ILE B C 1
ATOM 3538 O O . ILE B 1 159 ? -2.082 10.688 -38 1 21.34 159 ILE B O 1
ATOM 3542 N N . ASP B 1 160 ? -1.951 12.109 -39.844 1 21.95 160 ASP B N 1
ATOM 3543 C CA . ASP B 1 160 ? -3.158 12.828 -40.219 1 21.95 160 ASP B CA 1
ATOM 3544 C C . ASP B 1 160 ? -4.27 11.859 -40.625 1 21.95 160 ASP B C 1
ATOM 3546 O O . ASP B 1 160 ? -5.281 12.273 -41.188 1 21.95 160 ASP B O 1
ATOM 3550 N N . GLY B 1 161 ? -4.066 10.594 -41.031 1 22.19 161 GLY B N 1
ATOM 3551 C CA . GLY B 1 161 ? -5.164 10.219 -41.906 1 22.19 161 GLY B CA 1
ATOM 3552 C C . GLY B 1 161 ? -6.527 10.469 -41.312 1 22.19 161 GLY B C 1
ATOM 3553 O O . GLY B 1 161 ? -6.68 10.445 -40.094 1 22.19 161 GLY B O 1
ATOM 3554 N N . ASP B 1 162 ? -7.504 11.148 -42.156 1 22.02 162 ASP B N 1
ATOM 3555 C CA . ASP B 1 162 ? -8.844 11.711 -42.281 1 22.02 162 ASP B CA 1
ATOM 3556 C C . ASP B 1 162 ? -9.891 10.82 -41.625 1 22.02 162 ASP B C 1
ATOM 3558 O O . ASP B 1 162 ? -10.711 11.312 -40.844 1 22.02 162 ASP B O 1
ATOM 3562 N N . ASP B 1 163 ? -10.414 9.742 -42.344 1 21.89 163 ASP B N 1
ATOM 3563 C CA . ASP B 1 163 ? -11.836 9.602 -42.656 1 21.89 163 ASP B CA 1
ATOM 3564 C C . ASP B 1 163 ? -12.586 8.945 -41.531 1 21.89 163 ASP B C 1
ATOM 3566 O O . ASP B 1 163 ? -13.812 9.07 -41.406 1 21.89 163 ASP B O 1
ATOM 3570 N N . SER B 1 164 ? -12.367 7.57 -41.188 1 22.34 164 SER B N 1
ATOM 3571 C CA . SER B 1 164 ? -13.641 6.879 -41.062 1 22.34 164 SER B CA 1
ATOM 3572 C C . SER B 1 164 ? -14.375 7.281 -39.781 1 22.34 164 SER B C 1
ATOM 3574 O O . SER B 1 164 ? -13.75 7.695 -38.812 1 22.34 164 SER B O 1
ATOM 3576 N N . PRO B 1 165 ? -15.797 7.09 -39.688 1 24.45 165 PRO B N 1
ATOM 3577 C CA . PRO B 1 165 ? -17.031 7.562 -39.062 1 24.45 165 PRO B CA 1
ATOM 3578 C C . PRO B 1 165 ? -17.062 7.309 -37.562 1 24.45 165 PRO B C 1
ATOM 3580 O O . PRO B 1 165 ? -17.391 8.211 -36.781 1 24.45 165 PRO B O 1
ATOM 3583 N N . ASP B 1 166 ? -17.312 6.027 -37.125 1 24.72 166 ASP B N 1
ATOM 3584 C CA . ASP B 1 166 ? -18.391 5.809 -36.156 1 24.72 166 ASP B CA 1
ATOM 3585 C C . ASP B 1 166 ? -17.891 6.062 -34.75 1 24.72 166 ASP B C 1
ATOM 3587 O O . ASP B 1 166 ? -16.891 5.5 -34.312 1 24.72 166 ASP B O 1
ATOM 3591 N N . HIS B 1 167 ? -18.031 7.258 -34.125 1 25.59 167 HIS B N 1
ATOM 3592 C CA . HIS B 1 167 ? -18.016 7.918 -32.812 1 25.59 167 HIS B CA 1
ATOM 3593 C C . HIS B 1 167 ? -18.547 7 -31.734 1 25.59 167 HIS B C 1
ATOM 3595 O O . HIS B 1 167 ? -19.656 7.223 -31.219 1 25.59 167 HIS B O 1
ATOM 3601 N N . HIS B 1 168 ? -18.344 5.703 -31.828 1 25.33 168 HIS B N 1
ATOM 3602 C CA . HIS B 1 168 ? -19.047 5.035 -30.75 1 25.33 168 HIS B CA 1
ATOM 3603 C C . HIS B 1 168 ? -18.703 5.66 -29.406 1 25.33 168 HIS B C 1
ATOM 3605 O O . HIS B 1 168 ? -17.656 6.297 -29.25 1 25.33 168 HIS B O 1
ATOM 3611 N N . GLY B 1 169 ? -19.672 5.746 -28.469 1 26.16 169 GLY B N 1
ATOM 3612 C CA . GLY B 1 169 ? -19.906 6.293 -27.141 1 26.16 169 GLY B CA 1
ATOM 3613 C C . GLY B 1 169 ? -18.766 6.02 -26.172 1 26.16 169 GLY B C 1
ATOM 3614 O O . GLY B 1 169 ? -18.328 4.875 -26.047 1 26.16 169 GLY B O 1
ATOM 3615 N N . LYS B 1 170 ? -17.812 6.91 -26.125 1 26.97 170 LYS B N 1
ATOM 3616 C CA . LYS B 1 170 ? -16.703 6.977 -25.172 1 26.97 170 LYS B CA 1
ATOM 3617 C C . LYS B 1 170 ? -17.156 6.641 -23.766 1 26.97 170 LYS B C 1
ATOM 3619 O O . LYS B 1 170 ? -17.812 7.453 -23.109 1 26.97 170 LYS B O 1
ATOM 3624 N N . LYS B 1 171 ? -17.625 5.449 -23.594 1 26.62 171 LYS B N 1
ATOM 3625 C CA . LYS B 1 171 ? -17.828 5.062 -22.203 1 26.62 171 LYS B CA 1
ATOM 3626 C C . LYS B 1 171 ? -16.703 5.559 -21.312 1 26.62 171 LYS B C 1
ATOM 3628 O O . LYS B 1 171 ? -15.531 5.555 -21.719 1 26.62 171 LYS B O 1
ATOM 3633 N N . ALA B 1 172 ? -17.016 6.512 -20.531 1 29.22 172 ALA B N 1
ATOM 3634 C CA . ALA B 1 172 ? -16.234 7.035 -19.422 1 29.22 172 ALA B CA 1
ATOM 3635 C C . ALA B 1 172 ? -15.289 5.977 -18.859 1 29.22 172 ALA B C 1
ATOM 3637 O O . ALA B 1 172 ? -15.727 4.938 -18.359 1 29.22 172 ALA B O 1
ATOM 3638 N N . ASP B 1 173 ? -14.234 5.645 -19.562 1 29.84 173 ASP B N 1
ATOM 3639 C CA . ASP B 1 173 ? -13.133 4.828 -19.047 1 29.84 173 ASP B CA 1
ATOM 3640 C C . ASP B 1 173 ? -12.867 5.145 -17.578 1 29.84 173 ASP B C 1
ATOM 3642 O O . ASP B 1 173 ? -12.469 6.262 -17.234 1 29.84 173 ASP B O 1
ATOM 3646 N N . ASP B 1 174 ? -13.766 4.816 -16.672 1 31.86 174 ASP B N 1
ATOM 3647 C CA . ASP B 1 174 ? -13.531 4.789 -15.234 1 31.86 174 ASP B CA 1
ATOM 3648 C C . ASP B 1 174 ? -12.062 4.504 -14.922 1 31.86 174 ASP B C 1
ATOM 3650 O O . ASP B 1 174 ? -11.648 3.344 -14.844 1 31.86 174 ASP B O 1
ATOM 3654 N N . ASP B 1 175 ? -11.234 5.066 -15.594 1 33.53 175 ASP B N 1
ATOM 3655 C CA . ASP B 1 175 ? -9.82 5.055 -15.25 1 33.53 175 ASP B CA 1
ATOM 3656 C C . ASP B 1 175 ? -9.617 5.102 -13.734 1 33.53 175 ASP B C 1
ATOM 3658 O O . ASP B 1 175 ? -9.102 6.086 -13.203 1 33.53 175 ASP B O 1
ATOM 3662 N N . GLU B 1 176 ? -10.703 4.926 -12.977 1 36.69 176 GLU B N 1
ATOM 3663 C CA . GLU B 1 176 ? -10.57 4.82 -11.531 1 36.69 176 GLU B CA 1
ATOM 3664 C C . GLU B 1 176 ? -9.25 4.156 -11.141 1 36.69 176 GLU B C 1
ATOM 3666 O O . GLU B 1 176 ? -8.938 3.068 -11.625 1 36.69 176 GLU B O 1
ATOM 3671 N N . TYR B 1 177 ? -8.281 4.898 -11.188 1 40.56 177 TYR B N 1
ATOM 3672 C CA . TYR B 1 177 ? -7.129 4.375 -10.469 1 40.56 177 TYR B CA 1
ATOM 3673 C C . TYR B 1 177 ? -7.543 3.264 -9.508 1 40.56 177 TYR B C 1
ATOM 3675 O O . TYR B 1 177 ? -8.328 3.49 -8.586 1 40.56 177 TYR B O 1
ATOM 3683 N N . HIS B 1 178 ? -7.742 2.061 -10.055 1 52.12 178 HIS B N 1
ATOM 3684 C CA . HIS B 1 178 ? -8.328 0.787 -9.648 1 52.12 178 HIS B CA 1
ATOM 3685 C C . HIS B 1 178 ? -7.707 0.292 -8.344 1 52.12 178 HIS B C 1
ATOM 3687 O O . HIS B 1 178 ? -6.785 -0.529 -8.359 1 52.12 178 HIS B O 1
ATOM 3693 N N . LEU B 1 179 ? -7.441 1.283 -7.504 1 56 179 LEU B N 1
ATOM 3694 C CA . LEU B 1 179 ? -7.105 0.779 -6.18 1 56 179 LEU B CA 1
ATOM 3695 C C . LEU B 1 179 ? -8.211 -0.127 -5.645 1 56 179 LEU B C 1
ATOM 3697 O O . LEU B 1 179 ? -9.391 0.076 -5.949 1 56 179 LEU B O 1
ATOM 3701 N N . PRO B 1 180 ? -7.684 -1.18 -5.152 1 54.88 180 PRO B N 1
ATOM 3702 C CA . PRO B 1 180 ? -8.703 -1.99 -4.48 1 54.88 180 PRO B CA 1
ATOM 3703 C C . PRO B 1 180 ? -9.57 -1.176 -3.523 1 54.88 180 PRO B C 1
ATOM 3705 O O . PRO B 1 180 ? -9.047 -0.354 -2.762 1 54.88 180 PRO B O 1
ATOM 3708 N N . THR B 1 181 ? -10.82 -1.061 -3.766 1 61.88 181 THR B N 1
ATOM 3709 C CA . THR B 1 181 ? -11.766 -0.337 -2.922 1 61.88 181 THR B CA 1
ATOM 3710 C C . THR B 1 181 ? -12.422 -1.276 -1.912 1 61.88 181 THR B C 1
ATOM 3712 O O . THR B 1 181 ? -13.133 -0.83 -1.012 1 61.88 181 THR B O 1
ATOM 3715 N N . HIS B 1 182 ? -11.984 -2.541 -2.039 1 73.56 182 HIS B N 1
ATOM 3716 C CA . HIS B 1 182 ? -12.547 -3.543 -1.146 1 73.56 182 HIS B CA 1
ATOM 3717 C C . HIS B 1 182 ? -11.531 -3.988 -0.101 1 73.56 182 HIS B C 1
ATOM 3719 O O . HIS B 1 182 ? -10.32 -3.922 -0.337 1 73.56 182 HIS B O 1
ATOM 3725 N N . ALA B 1 183 ? -12.078 -4.359 0.953 1 77.88 183 ALA B N 1
ATOM 3726 C CA . ALA B 1 183 ? -11.211 -4.758 2.061 1 77.88 183 ALA B CA 1
ATOM 3727 C C . ALA B 1 183 ? -10.469 -6.051 1.737 1 77.88 183 ALA B C 1
ATOM 3729 O O . ALA B 1 183 ? -10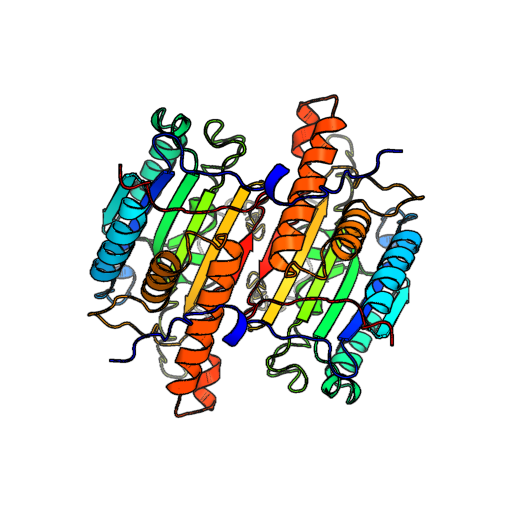.906 -6.832 0.894 1 77.88 183 ALA B O 1
ATOM 3730 N N . ASN B 1 184 ? -9.305 -6.258 2.338 1 89.88 184 ASN B N 1
ATOM 3731 C CA . ASN B 1 184 ? -8.539 -7.496 2.398 1 89.88 184 ASN B CA 1
ATOM 3732 C C . ASN B 1 184 ? -7.906 -7.832 1.05 1 89.88 184 ASN B C 1
ATOM 3734 O O . ASN B 1 184 ? -7.879 -8.992 0.645 1 89.88 184 ASN B O 1
ATOM 3738 N N . ILE B 1 185 ? -7.465 -6.809 0.407 1 92 185 ILE B N 1
ATOM 3739 C CA . ILE B 1 185 ? -6.691 -6.969 -0.82 1 92 185 ILE B CA 1
ATOM 3740 C C . ILE B 1 185 ? -5.293 -6.391 -0.628 1 92 185 ILE B C 1
ATOM 3742 O O . ILE B 1 185 ? -5.137 -5.305 -0.061 1 92 185 ILE B O 1
ATOM 3746 N N . LEU B 1 186 ? -4.312 -7.137 -1.009 1 95.12 186 LEU B N 1
ATOM 3747 C CA . LEU B 1 186 ? -2.938 -6.656 -1.063 1 95.12 186 LEU B CA 1
ATOM 3748 C C . LEU B 1 186 ? -2.332 -6.898 -2.441 1 95.12 186 LEU B C 1
ATOM 3750 O O . LEU B 1 186 ? -2.41 -8.008 -2.973 1 95.12 186 LEU B O 1
ATOM 3754 N N . VAL B 1 187 ? -1.813 -5.805 -3.035 1 93.81 187 VAL B N 1
ATOM 3755 C CA . VAL B 1 187 ? -1.14 -5.906 -4.324 1 93.81 187 VAL B CA 1
ATOM 3756 C C . VAL B 1 187 ? 0.311 -5.445 -4.188 1 93.81 187 VAL B C 1
ATOM 3758 O O . VAL B 1 187 ? 0.574 -4.309 -3.793 1 93.81 187 VAL B O 1
ATOM 3761 N N . ALA B 1 188 ? 1.212 -6.332 -4.395 1 94.12 188 ALA B N 1
ATOM 3762 C CA . ALA B 1 188 ? 2.621 -5.98 -4.539 1 94.12 188 ALA B CA 1
ATOM 3763 C C . ALA B 1 188 ? 3.053 -6.027 -6 1 94.12 188 ALA B C 1
ATOM 3765 O O . ALA B 1 188 ? 3.014 -7.082 -6.633 1 94.12 188 ALA B O 1
ATOM 3766 N N . HIS B 1 189 ? 3.361 -4.852 -6.504 1 88.88 189 HIS B N 1
ATOM 3767 C CA . HIS B 1 189 ? 3.662 -4.707 -7.926 1 88.88 189 HIS B CA 1
ATOM 3768 C C . HIS B 1 189 ? 5.09 -4.219 -8.141 1 88.88 189 HIS B C 1
ATOM 3770 O O . HIS B 1 189 ? 5.488 -3.188 -7.594 1 88.88 189 HIS B O 1
ATOM 3776 N N . THR B 1 190 ? 5.824 -4.969 -8.852 1 81.5 190 THR B N 1
ATOM 3777 C CA . THR B 1 190 ? 7.164 -4.523 -9.219 1 81.5 190 THR B CA 1
ATOM 3778 C C . THR B 1 190 ? 7.254 -4.254 -10.719 1 81.5 190 THR B C 1
ATOM 3780 O O . THR B 1 190 ? 6.797 -5.062 -11.531 1 81.5 190 THR B O 1
ATOM 3783 N N . THR B 1 191 ? 7.387 -2.891 -11.016 1 61.75 191 THR B N 1
ATOM 3784 C CA . THR B 1 191 ? 7.629 -2.551 -12.414 1 61.75 191 THR B CA 1
ATOM 3785 C C . THR B 1 191 ? 9.094 -2.213 -12.648 1 61.75 191 THR B C 1
ATOM 3787 O O . THR B 1 191 ? 9.758 -1.668 -11.766 1 61.75 191 THR B O 1
ATOM 3790 N N . TYR B 1 192 ? 9.734 -2.848 -13.57 1 50.5 192 TYR B N 1
ATOM 3791 C CA . TYR B 1 192 ? 11.094 -2.502 -13.961 1 50.5 192 TYR B CA 1
ATOM 3792 C C . TYR B 1 192 ? 11.094 -1.557 -15.156 1 50.5 192 TYR B C 1
ATOM 3794 O O . TYR B 1 192 ? 10.469 -1.841 -16.188 1 50.5 192 TYR B O 1
ATOM 3802 N N . GLU B 1 193 ? 11.055 -0.167 -14.789 1 46.47 193 GLU B N 1
ATOM 3803 C CA . GLU B 1 193 ? 11.219 0.692 -15.961 1 46.47 193 GLU B CA 1
ATOM 3804 C C . GLU B 1 193 ? 12.633 0.603 -16.516 1 46.47 193 GLU B C 1
ATOM 3806 O O . GLU B 1 193 ? 13.609 0.856 -15.805 1 46.47 193 GLU B O 1
ATOM 3811 N N . GLY B 1 194 ? 12.727 0.638 -17.828 1 43.41 194 GLY B N 1
ATOM 3812 C CA . GLY B 1 194 ? 14.016 0.665 -18.5 1 43.41 194 GLY B CA 1
ATOM 3813 C C . GLY B 1 194 ? 14.992 -0.369 -17.984 1 43.41 194 GLY B C 1
ATOM 3814 O O . GLY B 1 194 ? 16.031 -0.619 -18.594 1 43.41 194 GLY B O 1
ATOM 3815 N N . HIS B 1 195 ? 14.805 -0.498 -16.641 1 42.31 195 HIS B N 1
ATOM 3816 C CA . HIS B 1 195 ? 15.875 -1.191 -15.93 1 42.31 195 HIS B CA 1
ATOM 3817 C C . HIS B 1 195 ? 15.695 -2.703 -16.016 1 42.31 195 HIS B C 1
ATOM 3819 O O . HIS B 1 195 ? 14.578 -3.197 -16.172 1 42.31 195 HIS B O 1
ATOM 3825 N N . VAL B 1 196 ? 16.672 -3.264 -16.438 1 41.47 196 VAL B N 1
ATOM 3826 C CA . VAL B 1 196 ? 16.938 -4.691 -16.562 1 41.47 196 VAL B CA 1
ATOM 3827 C C . VAL B 1 196 ? 16.516 -5.418 -15.289 1 41.47 196 VAL B C 1
ATOM 3829 O O . VAL B 1 196 ? 17.016 -5.117 -14.203 1 41.47 196 VAL B O 1
ATOM 3832 N N . ALA B 1 197 ? 15.125 -5.637 -15.273 1 50.06 197 ALA B N 1
ATOM 3833 C CA . ALA B 1 197 ? 14.898 -6.66 -14.258 1 50.06 197 ALA B CA 1
ATOM 3834 C C . ALA B 1 197 ? 16.078 -7.625 -14.18 1 50.06 197 ALA B C 1
ATOM 3836 O O . ALA B 1 197 ? 16.516 -8.164 -15.195 1 50.06 197 ALA B O 1
ATOM 3837 N N . PHE B 1 198 ? 17.016 -7.379 -13.211 1 51.5 198 PHE B N 1
ATOM 3838 C CA . PHE B 1 198 ? 18.062 -8.375 -13.039 1 51.5 198 PHE B CA 1
ATOM 3839 C C . PHE B 1 198 ? 17.469 -9.789 -13.055 1 51.5 198 PHE B C 1
ATOM 3841 O O . PHE B 1 198 ? 16.562 -10.094 -12.281 1 51.5 198 PHE B O 1
ATOM 3848 N N . LYS B 1 199 ? 17.375 -10.273 -14.211 1 54.47 199 LYS B N 1
ATOM 3849 C CA . LYS B 1 199 ? 16.969 -11.664 -14.383 1 54.47 199 LYS B CA 1
ATOM 3850 C C . LYS B 1 199 ? 18.188 -12.586 -14.516 1 54.47 199 LYS B C 1
ATOM 3852 O O . LYS B 1 199 ? 19.203 -12.195 -15.07 1 54.47 199 LYS B O 1
ATOM 3857 N N . ASN B 1 200 ? 18.156 -13.43 -13.508 1 63 200 ASN B N 1
ATOM 3858 C CA . ASN B 1 200 ? 19.094 -14.531 -13.633 1 63 200 ASN B CA 1
ATOM 3859 C C . ASN B 1 200 ? 18.375 -15.852 -13.914 1 63 200 ASN B C 1
ATOM 3861 O O . ASN B 1 200 ? 17.547 -16.297 -13.125 1 63 200 ASN B O 1
ATOM 3865 N N . VAL B 1 201 ? 18.594 -16.344 -15.094 1 67.69 201 VAL B N 1
ATOM 3866 C CA . VAL B 1 201 ? 17.906 -17.562 -15.531 1 67.69 201 VAL B CA 1
ATOM 3867 C C . VAL B 1 201 ? 18.016 -18.641 -14.453 1 67.69 201 VAL B C 1
ATOM 3869 O O . VAL B 1 201 ? 17.109 -19.438 -14.266 1 67.69 201 VAL B O 1
ATOM 3872 N N . ASP B 1 202 ? 18.969 -18.5 -13.695 1 74.44 202 ASP B N 1
ATOM 3873 C CA . ASP B 1 202 ? 19.188 -19.531 -12.695 1 74.44 202 ASP B CA 1
ATOM 3874 C C . ASP B 1 202 ? 18.406 -19.234 -11.414 1 74.44 202 ASP B C 1
ATOM 3876 O O . ASP B 1 202 ? 18.016 -20.141 -10.695 1 74.44 202 ASP B O 1
ATOM 3880 N N . MET B 1 203 ? 18.109 -18.047 -11.281 1 81.19 203 MET B N 1
ATOM 3881 C CA . MET B 1 203 ? 17.484 -17.688 -10.016 1 81.19 203 MET B CA 1
ATOM 3882 C C . MET B 1 203 ? 16.047 -17.219 -10.227 1 81.19 203 MET B C 1
ATOM 3884 O O . MET B 1 203 ? 15.25 -17.219 -9.297 1 81.19 203 MET B O 1
ATOM 3888 N N . GLY B 1 204 ? 15.781 -16.938 -11.453 1 86.38 204 GLY B N 1
ATOM 3889 C CA . GLY B 1 204 ? 14.492 -16.297 -11.719 1 86.38 204 GLY B CA 1
ATOM 3890 C C . GLY B 1 204 ? 14.547 -14.789 -11.648 1 86.38 204 GLY B C 1
ATOM 3891 O O . GLY B 1 204 ? 15.609 -14.188 -11.805 1 86.38 204 GLY B O 1
ATOM 3892 N N . SER B 1 205 ? 13.445 -14.172 -11.617 1 84.06 205 SER B N 1
ATOM 3893 C CA . SER B 1 205 ? 13.391 -12.719 -11.484 1 84.06 205 SER B CA 1
ATOM 3894 C C . SER B 1 205 ? 13.758 -12.281 -10.07 1 84.06 205 SER B C 1
ATOM 3896 O O . SER B 1 205 ? 13.484 -12.984 -9.102 1 84.06 205 SER B O 1
ATOM 3898 N N . TYR B 1 206 ? 14.297 -11.133 -10 1 83.88 206 TYR B N 1
ATOM 3899 C CA . TYR B 1 206 ? 14.828 -10.633 -8.742 1 83.88 206 TYR B CA 1
ATOM 3900 C C . TYR B 1 206 ? 13.727 -10.5 -7.699 1 83.88 206 TYR B C 1
ATOM 3902 O O . TYR B 1 206 ? 13.906 -10.875 -6.539 1 83.88 206 TYR B O 1
ATOM 3910 N N . PHE B 1 207 ? 12.625 -10.031 -8.07 1 88.19 207 PHE B N 1
ATOM 3911 C CA . PHE B 1 207 ? 11.516 -9.828 -7.145 1 88.19 207 PHE B CA 1
ATOM 3912 C C . PHE B 1 207 ? 11.016 -11.156 -6.602 1 88.19 207 PHE B C 1
ATOM 3914 O O . PHE B 1 207 ? 10.922 -11.352 -5.387 1 88.19 207 PHE B O 1
ATOM 3921 N N . ILE B 1 208 ? 10.719 -12.086 -7.492 1 92.31 208 ILE B N 1
ATOM 3922 C CA . ILE B 1 208 ? 10.148 -13.367 -7.082 1 92.31 208 ILE B CA 1
ATOM 3923 C C . ILE B 1 208 ? 11.172 -14.148 -6.254 1 92.31 208 ILE B C 1
ATOM 3925 O O . ILE B 1 208 ? 10.82 -14.766 -5.246 1 92.31 208 ILE B O 1
ATOM 3929 N N . TYR B 1 209 ? 12.406 -14.07 -6.699 1 90.56 209 TYR B N 1
ATOM 3930 C CA . TYR B 1 209 ? 13.453 -14.75 -5.941 1 90.56 209 TYR B CA 1
ATOM 3931 C C . TYR B 1 209 ? 13.547 -14.203 -4.523 1 90.56 209 TYR B C 1
ATOM 3933 O O . TYR B 1 209 ? 13.539 -14.961 -3.553 1 90.56 209 TYR B O 1
ATOM 3941 N N . THR B 1 210 ? 13.602 -12.891 -4.426 1 90.62 210 THR B N 1
ATOM 3942 C CA . THR B 1 210 ? 13.719 -12.242 -3.127 1 90.62 210 THR B CA 1
ATOM 3943 C C . THR B 1 210 ? 12.484 -12.523 -2.27 1 90.62 210 THR B C 1
ATOM 3945 O O . THR B 1 210 ? 12.609 -12.82 -1.08 1 90.62 210 THR B O 1
ATOM 3948 N N . LEU B 1 211 ? 11.328 -12.43 -2.861 1 94.12 211 LEU B N 1
ATOM 3949 C CA . LEU B 1 211 ? 10.078 -12.719 -2.16 1 94.12 211 LEU B CA 1
ATOM 3950 C C . LEU B 1 211 ? 10.102 -14.125 -1.566 1 94.12 211 LEU B C 1
ATOM 3952 O O . LEU B 1 211 ? 9.805 -14.305 -0.384 1 94.12 211 LEU B O 1
ATOM 3956 N N . CYS B 1 212 ? 10.508 -15.102 -2.324 1 94.62 212 CYS B N 1
ATOM 3957 C CA . CYS B 1 212 ? 10.523 -16.484 -1.881 1 94.62 212 CYS B CA 1
ATOM 3958 C C . CYS B 1 212 ? 11.539 -16.688 -0.76 1 94.62 212 CYS B C 1
ATOM 3960 O O . CYS B 1 212 ? 11.258 -17.391 0.216 1 94.62 212 CYS B O 1
ATOM 3962 N N . GLN B 1 213 ? 12.672 -15.992 -0.874 1 92.75 213 GLN B N 1
ATOM 3963 C CA . GLN B 1 213 ? 13.688 -16.109 0.172 1 92.75 213 GLN B CA 1
ATOM 3964 C C . GLN B 1 213 ? 13.188 -15.516 1.488 1 92.75 213 GLN B C 1
ATOM 3966 O O . GLN B 1 213 ? 13.375 -16.109 2.553 1 92.75 213 GLN B O 1
ATOM 3971 N N . VAL B 1 214 ? 12.578 -14.406 1.389 1 93.44 214 VAL B N 1
ATOM 3972 C CA . VAL B 1 214 ? 12.07 -13.742 2.584 1 93.44 214 VAL B CA 1
ATOM 3973 C C . VAL B 1 214 ? 10.953 -14.57 3.209 1 93.44 214 VAL B C 1
ATOM 3975 O O . VAL B 1 214 ? 10.898 -14.727 4.43 1 93.44 214 VAL B O 1
ATOM 3978 N N . LEU B 1 215 ? 10.086 -15.133 2.402 1 93.06 215 LEU B N 1
ATOM 3979 C CA . LEU B 1 215 ? 9.031 -16 2.902 1 93.06 215 LEU B CA 1
ATOM 3980 C C . LEU B 1 215 ? 9.609 -17.203 3.629 1 93.06 215 LEU B C 1
ATOM 3982 O O . LEU B 1 215 ? 9.172 -17.547 4.73 1 93.06 215 LEU B O 1
ATOM 3986 N N . GLU B 1 216 ? 10.57 -17.766 3.045 1 92.19 216 GLU B N 1
ATOM 3987 C CA . GLU B 1 216 ? 11.188 -18.953 3.619 1 92.19 216 GLU B CA 1
ATOM 3988 C C . GLU B 1 216 ? 11.82 -18.656 4.977 1 92.19 216 GLU B C 1
ATOM 3990 O O . GLU B 1 216 ? 11.711 -19.453 5.906 1 92.19 216 GLU B O 1
ATOM 3995 N N . LYS B 1 217 ? 12.344 -17.531 5.059 1 90.69 217 LYS B N 1
ATOM 3996 C CA . LYS B 1 217 ? 13.125 -17.203 6.246 1 90.69 217 LYS B CA 1
ATOM 3997 C C . LYS B 1 217 ? 12.242 -16.625 7.344 1 90.69 217 LYS B C 1
ATOM 3999 O O . LYS B 1 217 ? 12.484 -16.859 8.531 1 90.69 217 LYS B O 1
ATOM 4004 N N . HIS B 1 218 ? 11.164 -15.883 6.957 1 90.44 218 HIS B N 1
ATOM 4005 C CA . HIS B 1 218 ? 10.586 -15 7.973 1 90.44 218 HIS B CA 1
ATOM 4006 C C . HIS B 1 218 ? 9.078 -15.227 8.102 1 90.44 218 HIS B C 1
ATOM 4008 O O . HIS B 1 218 ? 8.438 -14.68 9 1 90.44 218 HIS B O 1
ATOM 4014 N N . SER B 1 219 ? 8.438 -16.078 7.371 1 89 219 SER B N 1
ATOM 4015 C CA . SER B 1 219 ? 6.98 -16.141 7.324 1 89 219 SER B CA 1
ATOM 4016 C C . SER B 1 219 ? 6.414 -16.703 8.633 1 89 219 SER B C 1
ATOM 4018 O O . SER B 1 219 ? 5.23 -16.531 8.922 1 89 219 SER B O 1
ATOM 4020 N N . GLU B 1 220 ? 7.211 -17.312 9.422 1 86.25 220 GLU B N 1
ATOM 4021 C CA . GLU B 1 220 ? 6.754 -17.875 10.688 1 86.25 220 GLU B CA 1
ATOM 4022 C C . GLU B 1 220 ? 6.516 -16.766 11.719 1 86.25 220 GLU B C 1
ATOM 4024 O O . GLU B 1 220 ? 5.664 -16.906 12.602 1 86.25 220 GLU B O 1
ATOM 4029 N N . THR B 1 221 ? 7.203 -15.656 11.539 1 87.19 221 THR B N 1
ATOM 4030 C CA . THR B 1 221 ? 7.184 -14.672 12.617 1 87.19 221 THR B CA 1
ATOM 4031 C C . THR B 1 221 ? 6.703 -13.32 12.109 1 87.19 221 THR B C 1
ATOM 4033 O O . THR B 1 221 ? 6.273 -12.469 12.898 1 87.19 221 THR B O 1
ATOM 4036 N N . LEU B 1 222 ? 6.781 -13.133 10.836 1 89.56 222 LEU B N 1
ATOM 4037 C CA . LEU B 1 222 ? 6.43 -11.82 10.305 1 89.56 222 LEU B CA 1
ATOM 4038 C C . LEU B 1 222 ? 5.184 -11.898 9.43 1 89.56 222 LEU B C 1
ATOM 4040 O O . LEU B 1 222 ? 5 -12.875 8.695 1 89.56 222 LEU B O 1
ATOM 4044 N N . ASP B 1 223 ? 4.352 -10.844 9.531 1 90.5 223 ASP B N 1
ATOM 4045 C CA . ASP B 1 223 ? 3.213 -10.766 8.617 1 90.5 223 ASP B CA 1
ATOM 4046 C C . ASP B 1 223 ? 3.66 -10.359 7.215 1 90.5 223 ASP B C 1
ATOM 4048 O O . ASP B 1 223 ? 4.797 -9.93 7.02 1 90.5 223 ASP B O 1
ATOM 4052 N N . VAL B 1 224 ? 2.764 -10.445 6.27 1 93.19 224 VAL B N 1
ATOM 4053 C CA . VAL B 1 224 ? 3.094 -10.289 4.855 1 93.19 224 VAL B CA 1
ATOM 4054 C C . VAL B 1 224 ? 3.541 -8.852 4.59 1 93.19 224 VAL B C 1
ATOM 4056 O O . VAL B 1 224 ? 4.441 -8.617 3.779 1 93.19 224 VAL B O 1
ATOM 4059 N N . MET B 1 225 ? 2.943 -7.859 5.277 1 92.62 225 MET B N 1
ATOM 4060 C CA . MET B 1 225 ? 3.301 -6.461 5.047 1 92.62 225 MET B CA 1
ATOM 4061 C C . MET B 1 225 ? 4.742 -6.191 5.469 1 92.62 225 MET B C 1
ATOM 4063 O O . MET B 1 225 ? 5.484 -5.52 4.75 1 92.62 225 MET B O 1
ATOM 4067 N N . ARG B 1 226 ? 5.105 -6.68 6.535 1 91.25 226 ARG B N 1
ATOM 4068 C CA . ARG B 1 226 ? 6.477 -6.523 7.008 1 91.25 226 ARG B CA 1
ATOM 4069 C C . ARG B 1 226 ? 7.461 -7.238 6.09 1 91.25 226 ARG B C 1
ATOM 4071 O O . ARG B 1 226 ? 8.523 -6.703 5.773 1 91.25 226 ARG B O 1
ATOM 4078 N N . MET B 1 227 ? 7.102 -8.383 5.668 1 92.69 227 MET B N 1
ATOM 4079 C CA . MET B 1 227 ? 7.977 -9.125 4.766 1 92.69 227 MET B CA 1
ATOM 4080 C C . MET B 1 227 ? 8.164 -8.375 3.453 1 92.69 227 MET B C 1
ATOM 4082 O O . MET B 1 227 ? 9.266 -8.359 2.898 1 92.69 227 MET B O 1
ATOM 4086 N N . LEU B 1 228 ? 7.117 -7.785 2.994 1 93.94 228 LEU B N 1
ATOM 4087 C CA . LEU B 1 228 ? 7.223 -7.055 1.736 1 93.94 228 LEU B CA 1
ATOM 4088 C C . LEU B 1 228 ? 8.102 -5.82 1.896 1 93.94 228 LEU B C 1
ATOM 4090 O O . LEU B 1 228 ? 8.812 -5.43 0.963 1 93.94 228 LEU B O 1
ATOM 4094 N N . THR B 1 229 ? 8.102 -5.188 3.062 1 91.88 229 THR B N 1
ATOM 4095 C CA . THR B 1 229 ? 9.031 -4.094 3.334 1 91.88 229 THR B CA 1
ATOM 4096 C C . THR B 1 229 ? 10.477 -4.586 3.273 1 91.88 229 THR B C 1
ATOM 4098 O O . THR B 1 229 ? 11.344 -3.912 2.715 1 91.88 229 THR B O 1
ATOM 4101 N N . ILE B 1 230 ? 10.711 -5.762 3.791 1 90.81 230 ILE B N 1
ATOM 4102 C CA . ILE B 1 230 ? 12.031 -6.367 3.746 1 90.81 230 ILE B CA 1
ATOM 4103 C C . ILE B 1 230 ? 12.422 -6.66 2.297 1 90.81 230 ILE B C 1
ATOM 4105 O O . ILE B 1 230 ? 13.555 -6.391 1.885 1 90.81 230 ILE B O 1
ATOM 4109 N N . VAL B 1 231 ? 11.5 -7.227 1.547 1 91.62 231 VAL B N 1
ATOM 4110 C CA . VAL B 1 231 ? 11.742 -7.504 0.137 1 91.62 231 VAL B CA 1
ATOM 4111 C C . VAL B 1 231 ? 12.172 -6.227 -0.578 1 91.62 231 VAL B C 1
ATOM 4113 O O . VAL B 1 231 ? 13.172 -6.215 -1.3 1 91.62 231 VAL B O 1
ATOM 4116 N N . ALA B 1 232 ? 11.453 -5.145 -0.336 1 88.38 232 ALA B N 1
ATOM 4117 C CA . ALA B 1 232 ? 11.773 -3.857 -0.943 1 88.38 232 ALA B CA 1
ATOM 4118 C C . ALA B 1 232 ? 13.172 -3.391 -0.527 1 88.38 232 ALA B C 1
ATOM 4120 O O . ALA B 1 232 ? 13.938 -2.887 -1.354 1 88.38 232 ALA B O 1
ATOM 4121 N N . GLY B 1 233 ? 13.5 -3.578 0.717 1 86.06 233 GLY B N 1
ATOM 4122 C CA . GLY B 1 233 ? 14.805 -3.197 1.226 1 86.06 233 GLY B CA 1
ATOM 4123 C C . GLY B 1 233 ? 15.938 -3.99 0.605 1 86.06 233 GLY B C 1
ATOM 4124 O O . GLY B 1 233 ? 16.969 -3.424 0.228 1 86.06 233 GLY B O 1
ATOM 4125 N N . VAL B 1 234 ? 15.727 -5.27 0.507 1 85.88 234 VAL B N 1
ATOM 4126 C CA . VAL B 1 234 ? 16.734 -6.156 -0.077 1 85.88 234 VAL B CA 1
ATOM 4127 C C . VAL B 1 234 ? 16.953 -5.785 -1.541 1 85.88 234 VAL B C 1
ATOM 4129 O O . VAL B 1 234 ? 18.094 -5.699 -1.996 1 85.88 234 VAL B O 1
ATOM 4132 N N . MET B 1 235 ? 15.93 -5.559 -2.227 1 83.88 235 MET B N 1
ATOM 4133 C CA . MET B 1 235 ? 16.031 -5.207 -3.639 1 83.88 235 MET B CA 1
ATOM 4134 C C . MET B 1 235 ? 16.719 -3.855 -3.812 1 83.88 235 MET B C 1
ATOM 4136 O O . MET B 1 235 ? 17.562 -3.693 -4.699 1 83.88 235 MET B O 1
ATOM 4140 N N . ALA B 1 236 ? 16.375 -2.902 -2.984 1 79.81 236 ALA B N 1
ATOM 4141 C CA . ALA B 1 236 ? 16.984 -1.579 -3.051 1 79.81 236 ALA B CA 1
ATOM 4142 C C . ALA B 1 236 ? 18.484 -1.658 -2.822 1 79.81 236 ALA B C 1
ATOM 4144 O O . ALA B 1 236 ? 19.266 -0.997 -3.516 1 79.81 236 ALA B O 1
ATOM 4145 N N . GLU B 1 237 ? 18.875 -2.459 -1.9 1 76.88 237 GLU B N 1
ATOM 4146 C CA . GLU B 1 237 ? 20.297 -2.635 -1.595 1 76.88 237 GLU B CA 1
ATOM 4147 C C . GLU B 1 237 ? 21.016 -3.365 -2.723 1 76.88 237 GLU B C 1
ATOM 4149 O O . GLU B 1 237 ? 22.172 -3.066 -3.021 1 76.88 237 GLU B O 1
ATOM 4154 N N . GLY B 1 238 ? 20.391 -4.355 -3.229 1 71.88 238 GLY B N 1
ATOM 4155 C CA . GLY B 1 238 ? 20.969 -5.098 -4.34 1 71.88 238 GLY B CA 1
ATOM 4156 C C . GLY B 1 238 ? 21.234 -4.234 -5.559 1 71.88 238 GLY B C 1
ATOM 4157 O O . GLY B 1 238 ? 22.266 -4.387 -6.223 1 71.88 238 GLY B O 1
ATOM 4158 N N . PHE B 1 239 ? 20.422 -3.324 -5.809 1 66.38 239 PHE B N 1
ATOM 4159 C CA . PHE B 1 239 ? 20.562 -2.434 -6.953 1 66.38 239 PHE B CA 1
ATOM 4160 C C . PHE B 1 239 ? 21.703 -1.446 -6.727 1 66.38 239 PHE B C 1
ATOM 4162 O O . PHE B 1 239 ? 22.422 -1.081 -7.664 1 66.38 239 PHE B O 1
ATOM 4169 N N . LYS B 1 240 ? 21.859 -0.986 -5.551 1 63.56 240 LYS B N 1
ATOM 4170 C CA . LYS B 1 240 ? 22.953 -0.064 -5.227 1 63.56 240 LYS B CA 1
ATOM 4171 C C . LYS B 1 240 ? 24.312 -0.711 -5.453 1 63.56 240 LYS B C 1
ATOM 4173 O O . LYS B 1 240 ? 25.234 -0.059 -5.934 1 63.56 240 LYS B O 1
ATOM 4178 N N . SER B 1 241 ? 24.406 -1.848 -5.09 1 55.41 241 SER B N 1
ATOM 4179 C CA . SER B 1 241 ? 25.688 -2.547 -5.152 1 55.41 241 SER B CA 1
ATOM 4180 C C . SER B 1 241 ? 26.094 -2.814 -6.594 1 55.41 241 SER B C 1
ATOM 4182 O O . SER B 1 241 ? 27.281 -2.975 -6.883 1 55.41 241 SER B O 1
ATOM 4184 N N . ARG B 1 242 ? 25.25 -2.84 -7.461 1 54.03 242 ARG B N 1
ATOM 4185 C CA . ARG B 1 242 ? 25.594 -3.26 -8.812 1 54.03 242 ARG B CA 1
ATOM 4186 C C . ARG B 1 242 ? 25.766 -2.055 -9.734 1 54.03 242 ARG B C 1
ATOM 4188 O O . ARG B 1 242 ? 26.312 -2.18 -10.836 1 54.03 242 ARG B O 1
ATOM 4195 N N . SER B 1 243 ? 25.016 -0.969 -9.492 1 51.38 243 SER B N 1
ATOM 4196 C CA . SER B 1 243 ? 25.109 0.124 -10.453 1 51.38 243 SER B CA 1
ATOM 4197 C C . SER B 1 243 ? 26.422 0.884 -10.281 1 51.38 243 SER B C 1
ATOM 4199 O O . SER B 1 243 ? 26.625 1.578 -9.281 1 51.38 243 SER B O 1
ATOM 4201 N N . LEU B 1 244 ? 27.422 0.335 -10.812 1 46.06 244 LEU B N 1
ATOM 4202 C CA . LEU B 1 244 ? 28.672 1.078 -10.961 1 46.06 244 LEU B CA 1
ATOM 4203 C C . LEU B 1 244 ? 28.406 2.473 -11.523 1 46.06 244 LEU B C 1
ATOM 4205 O O . LEU B 1 244 ? 29.281 3.34 -11.469 1 46.06 244 LEU B O 1
ATOM 4209 N N . ASP B 1 245 ? 27.406 2.668 -12.359 1 43.84 245 ASP B N 1
ATOM 4210 C CA . ASP B 1 245 ? 27.125 3.979 -12.938 1 43.84 245 ASP B CA 1
ATOM 4211 C C . ASP B 1 245 ? 25.969 4.66 -12.219 1 43.84 245 ASP B C 1
ATOM 4213 O O . ASP B 1 245 ? 24.828 4.176 -12.266 1 43.84 245 ASP B O 1
ATOM 4217 N N . PRO B 1 246 ? 26.266 5.57 -11.375 1 44.59 246 PRO B N 1
ATOM 4218 C CA . PRO B 1 246 ? 25.297 6.277 -10.531 1 44.59 246 PRO B CA 1
ATOM 4219 C C . PRO B 1 246 ? 24.078 6.746 -11.312 1 44.59 246 PRO B C 1
ATOM 4221 O O . PRO B 1 246 ? 23 6.934 -10.727 1 44.59 246 PRO B O 1
ATOM 4224 N N . ARG B 1 247 ? 24.281 7.078 -12.523 1 42.44 247 ARG B N 1
ATOM 4225 C CA . ARG B 1 247 ? 23.25 7.664 -13.375 1 42.44 247 ARG B CA 1
ATOM 4226 C C . ARG B 1 247 ? 22.172 6.637 -13.719 1 42.44 247 ARG B C 1
ATOM 4228 O O . ARG B 1 247 ? 21.094 6.992 -14.18 1 42.44 247 ARG B O 1
ATOM 4235 N N . LYS B 1 248 ? 22.562 5.477 -13.75 1 44.97 248 LYS B N 1
ATOM 4236 C CA . LYS B 1 248 ? 21.656 4.395 -14.117 1 44.97 248 LYS B CA 1
ATOM 4237 C C . LYS B 1 248 ? 20.766 3.998 -12.945 1 44.97 248 LYS B C 1
ATOM 4239 O O . LYS B 1 248 ? 20.016 3.027 -13.031 1 44.97 248 LYS B O 1
ATOM 4244 N N . HIS B 1 249 ? 20.984 4.645 -11.914 1 45.16 249 HIS B N 1
ATOM 4245 C CA . HIS B 1 249 ? 20.25 4.465 -10.68 1 45.16 249 HIS B CA 1
ATOM 4246 C C . HIS B 1 249 ? 18.766 4.777 -10.875 1 45.16 249 HIS B C 1
ATOM 4248 O O . HIS B 1 249 ? 17.922 4.328 -10.094 1 45.16 249 HIS B O 1
ATOM 4254 N N . LYS B 1 250 ? 18.547 5.543 -11.922 1 44.81 250 LYS B N 1
ATOM 4255 C CA . LYS B 1 250 ? 17.234 6.191 -12.047 1 44.81 250 LYS B CA 1
ATOM 4256 C C . LYS B 1 250 ? 16.141 5.176 -12.359 1 44.81 250 LYS B C 1
ATOM 4258 O O . LYS B 1 250 ? 14.953 5.496 -12.312 1 44.81 250 LYS B O 1
ATOM 4263 N N . LYS B 1 251 ? 16.719 3.945 -12.758 1 46.81 251 LYS B N 1
ATOM 4264 C CA . LYS B 1 251 ? 15.672 3.051 -13.242 1 46.81 251 LYS B CA 1
ATOM 4265 C C . LYS B 1 251 ? 15.391 1.932 -12.242 1 46.81 251 LYS B C 1
ATOM 4267 O O . LYS B 1 251 ? 15.211 0.777 -12.633 1 46.81 251 LYS B O 1
ATOM 4272 N N . LYS B 1 252 ? 15.672 2.348 -10.938 1 52.88 252 LYS B N 1
ATOM 4273 C CA . LYS B 1 252 ? 15.594 1.324 -9.898 1 52.88 252 LYS B CA 1
ATOM 4274 C C . LYS B 1 252 ? 14.148 0.923 -9.625 1 52.88 252 LYS B C 1
ATOM 4276 O O . LYS B 1 252 ? 13.258 1.776 -9.578 1 52.88 252 LYS B O 1
ATOM 4281 N N . GLN B 1 253 ? 13.797 -0.419 -9.914 1 56.28 253 GLN B N 1
ATOM 4282 C CA . GLN B 1 253 ? 12.523 -1.099 -9.727 1 56.28 253 GLN B CA 1
ATOM 4283 C C . GLN B 1 253 ? 12.195 -1.244 -8.242 1 56.28 253 GLN B C 1
ATOM 4285 O O . GLN B 1 253 ? 12.969 -1.84 -7.484 1 56.28 253 GLN B O 1
ATOM 4290 N N . MET B 1 254 ? 11.359 -0.469 -7.707 1 72.44 254 MET B N 1
ATOM 4291 C CA . MET B 1 254 ? 10.93 -0.72 -6.332 1 72.44 254 MET B CA 1
ATOM 4292 C C . MET B 1 254 ? 9.523 -1.298 -6.293 1 72.44 254 MET B C 1
ATOM 4294 O O . MET B 1 254 ? 8.656 -0.892 -7.074 1 72.44 254 MET B O 1
ATOM 4298 N N . PRO B 1 255 ? 9.43 -2.414 -5.504 1 83.94 255 PRO B N 1
ATOM 4299 C CA . PRO B 1 255 ? 8.055 -2.877 -5.32 1 83.94 255 PRO B CA 1
ATOM 4300 C C . PRO B 1 255 ? 7.156 -1.822 -4.676 1 83.94 255 PRO B C 1
ATOM 4302 O O . PRO B 1 255 ? 7.605 -1.077 -3.799 1 83.94 255 PRO B O 1
ATOM 4305 N N . THR B 1 256 ? 6.043 -1.638 -5.277 1 88.25 256 THR B N 1
ATOM 4306 C CA . THR B 1 256 ? 5 -0.821 -4.668 1 88.25 256 THR B CA 1
ATOM 4307 C C . THR B 1 256 ? 3.926 -1.701 -4.031 1 88.25 256 THR B C 1
ATOM 4309 O O . THR B 1 256 ? 3.436 -2.643 -4.656 1 88.25 256 THR B O 1
ATOM 4312 N N . ILE B 1 257 ? 3.611 -1.381 -2.781 1 92.69 257 ILE B N 1
ATOM 4313 C CA . ILE B 1 257 ? 2.613 -2.145 -2.041 1 92.69 257 ILE B CA 1
ATOM 4314 C C . ILE B 1 257 ? 1.323 -1.336 -1.93 1 92.69 257 ILE B C 1
ATOM 4316 O O . ILE B 1 257 ? 1.353 -0.156 -1.573 1 92.69 257 ILE B O 1
ATOM 4320 N N . ARG B 1 258 ? 0.264 -1.969 -2.342 1 91.06 258 ARG B N 1
ATOM 4321 C CA . ARG B 1 258 ? -1.075 -1.442 -2.102 1 91.06 258 ARG B CA 1
ATOM 4322 C C . ARG B 1 258 ? -1.894 -2.398 -1.239 1 91.06 258 ARG B C 1
ATOM 4324 O O . ARG B 1 258 ? -2.008 -3.584 -1.558 1 91.06 258 ARG B O 1
ATOM 4331 N N . SER B 1 259 ? -2.494 -1.828 -0.141 1 93.19 259 SER B N 1
ATOM 4332 C CA . SER B 1 259 ? -3.146 -2.756 0.777 1 93.19 259 SER B CA 1
ATOM 4333 C C . SER B 1 259 ? -4.422 -2.152 1.357 1 93.19 259 SER B C 1
ATOM 4335 O O . SER B 1 259 ? -4.457 -0.968 1.695 1 93.19 259 SER B O 1
ATOM 4337 N N . THR B 1 260 ? -5.414 -2.992 1.438 1 90.44 260 THR B N 1
ATOM 4338 C CA . THR B 1 260 ? -6.629 -2.719 2.199 1 90.44 260 THR B CA 1
ATOM 4339 C C . THR B 1 260 ? -6.859 -3.799 3.254 1 90.44 260 THR B C 1
ATOM 4341 O O . THR B 1 260 ? -8 -4.055 3.646 1 90.44 260 THR B O 1
ATOM 4344 N N . LEU B 1 261 ? -5.773 -4.434 3.688 1 91.62 261 LEU B N 1
ATOM 4345 C CA . LEU B 1 261 ? -5.871 -5.461 4.719 1 91.62 261 LEU B CA 1
ATOM 4346 C C . LEU B 1 261 ? -6.367 -4.871 6.031 1 91.62 261 LEU B C 1
ATOM 4348 O O . LEU B 1 261 ? -5.949 -3.779 6.426 1 91.62 261 LEU B O 1
ATOM 4352 N N . ILE B 1 262 ? -7.188 -5.641 6.688 1 88.62 262 ILE B N 1
ATOM 4353 C CA . ILE B 1 262 ? -7.723 -5.16 7.953 1 88.62 262 ILE B CA 1
ATOM 4354 C C . ILE B 1 262 ? -7.188 -6.016 9.102 1 88.62 262 ILE B C 1
ATOM 4356 O O . ILE B 1 262 ? -7.531 -5.793 10.266 1 88.62 262 ILE B O 1
ATOM 4360 N N . ARG B 1 263 ? -6.383 -6.945 8.703 1 89.06 263 ARG B N 1
ATOM 4361 C CA . ARG B 1 263 ? -5.684 -7.797 9.664 1 89.06 263 ARG B CA 1
ATOM 4362 C C . ARG B 1 263 ? -4.293 -8.164 9.156 1 89.06 263 ARG B C 1
ATOM 4364 O O . ARG B 1 263 ? -4.043 -8.156 7.949 1 89.06 263 ARG B O 1
ATOM 4371 N N . GLU B 1 264 ? -3.432 -8.461 10.164 1 90.5 264 GLU B N 1
ATOM 4372 C CA . GLU B 1 264 ? -2.133 -9 9.773 1 90.5 264 GLU B CA 1
ATOM 4373 C C . GLU B 1 264 ? -2.271 -10.398 9.188 1 90.5 264 GLU B C 1
ATOM 4375 O O . GLU B 1 264 ? -3.043 -11.219 9.695 1 90.5 264 GLU B O 1
ATOM 4380 N N . VAL B 1 265 ? -1.563 -10.648 8.141 1 91.25 265 VAL B N 1
ATOM 4381 C CA . VAL B 1 265 ? -1.622 -11.953 7.477 1 91.25 265 VAL B CA 1
ATOM 4382 C C . VAL B 1 265 ? -0.286 -12.672 7.633 1 91.25 265 VAL B C 1
ATOM 4384 O O . VAL B 1 265 ? 0.752 -12.172 7.195 1 91.25 265 VAL B O 1
ATOM 4387 N N . TYR B 1 266 ? -0.362 -13.805 8.273 1 90.19 266 TYR B N 1
ATOM 4388 C CA . TYR B 1 266 ? 0.814 -14.648 8.445 1 90.19 266 TYR B CA 1
ATOM 4389 C C . TYR B 1 266 ? 0.725 -15.891 7.57 1 90.19 266 TYR B C 1
ATOM 4391 O O . TYR B 1 266 ? -0.3 -16.578 7.559 1 90.19 266 TYR B O 1
ATOM 4399 N N . LEU B 1 267 ? 1.782 -16.141 6.848 1 90.25 267 LEU B N 1
ATOM 4400 C CA . LEU B 1 267 ? 1.862 -17.312 5.996 1 90.25 267 LEU B CA 1
ATOM 4401 C C . LEU B 1 267 ? 2.771 -18.375 6.617 1 90.25 267 LEU B C 1
ATOM 4403 O O . LEU B 1 267 ? 3.812 -18.719 6.051 1 90.25 267 LEU B O 1
ATOM 4407 N N . LYS B 1 268 ? 2.328 -18.922 7.684 1 85.19 268 LYS B N 1
ATOM 4408 C CA . LYS B 1 268 ? 3.141 -19.875 8.438 1 85.19 268 LYS B CA 1
ATOM 4409 C C . LYS B 1 268 ? 3.211 -21.219 7.719 1 85.19 268 LYS B C 1
ATOM 4411 O O . LYS B 1 268 ? 2.236 -21.641 7.098 1 85.19 268 LYS B O 1
ATOM 4416 N N . PRO B 1 269 ? 4.398 -21.875 7.91 1 80.25 269 PRO B N 1
ATOM 4417 C CA . PRO B 1 269 ? 4.496 -23.219 7.34 1 80.25 269 PRO B CA 1
ATOM 4418 C C . PRO B 1 269 ? 3.586 -24.219 8.039 1 80.25 269 PRO B C 1
ATOM 4420 O O . PRO B 1 269 ? 3.191 -24 9.188 1 80.25 269 PRO B O 1
ATOM 4423 N N . LYS B 1 270 ? 3.146 -25.219 7.258 1 72.56 270 LYS B N 1
ATOM 4424 C CA . LYS B 1 270 ? 2.385 -26.312 7.863 1 72.56 270 LYS B CA 1
ATOM 4425 C C . LYS B 1 270 ? 3.184 -26.984 8.969 1 72.56 270 LYS B C 1
ATOM 4427 O O . LYS B 1 270 ? 4.387 -27.219 8.828 1 72.56 270 LYS B O 1
ATOM 4432 N N . PRO B 1 271 ? 2.447 -27.031 10.188 1 63.16 271 PRO B N 1
ATOM 4433 C CA . PRO B 1 271 ? 3.164 -27.812 11.203 1 63.16 271 PRO B CA 1
ATOM 4434 C C . PRO B 1 271 ? 3.543 -29.203 10.719 1 63.16 271 PRO B C 1
ATOM 4436 O O . PRO B 1 271 ? 2.797 -29.828 9.945 1 63.16 271 PRO B O 1
ATOM 4439 N N . GLN B 1 272 ? 4.824 -29.5 10.484 1 53 272 GLN B N 1
ATOM 4440 C CA . GLN B 1 272 ? 5.258 -30.859 10.172 1 53 272 GLN B CA 1
ATOM 4441 C C . GLN B 1 272 ? 4.668 -31.875 11.148 1 53 272 GLN B C 1
ATOM 4443 O O . GLN B 1 272 ? 4.844 -31.75 12.359 1 53 272 GLN B O 1
ATOM 4448 N N . THR B 1 273 ? 3.396 -32.156 10.969 1 43.38 273 THR B N 1
ATOM 4449 C CA . THR B 1 273 ? 3.02 -33.312 11.766 1 43.38 273 THR B CA 1
ATOM 4450 C C . THR B 1 273 ? 3.764 -34.562 11.289 1 43.38 273 THR B C 1
ATOM 4452 O O . THR B 1 273 ? 3.979 -34.75 10.086 1 43.38 273 THR B O 1
#

InterPro domains:
  IPR001309 Peptidase C14, p20 domain [PS50208] (22-146)
  IPR002138 Peptidase C14, caspase non-catalytic subunit p10 [PS50207] (175-269)
  IPR011600 Peptidase C14, caspase domain [PF00656] (23-266)
  IPR015917 Peptidase C14A, caspase catalytic domain [PR00376] (22-35)
  IPR015917 Peptidase C14A, caspase catalytic domain [PR00376] (43-61)
  IPR015917 Peptidase C14A, caspase catalytic domain [PR00376] (61-79)
  IPR015917 Peptidase C14A, caspase catalytic domain [PR00376] (94-102)
  IPR015917 Peptidase C14A, caspase catalytic domain [PR00376] (129-147)
  IPR015917 Peptidase C14A, caspase catalytic domain [PR00376] (197-208)
  IPR015917 Peptidase C14A, caspase catalytic domain [PR00376] (259-268)
  IPR015917 Peptidase C14A, caspase catalytic domain [SM00115] (15-269)
  IPR029030 Caspase-like domain superfamily [SSF52129] (17-269)
  IPR033139 Peptidase family C14A, cysteine active site [PS01122] (135-146)
  IPR052039 Caspase-related proteases and regulators [PTHR22576] (23-271)

Foldseek 3Di:
DDDDDDDPDQVVPFEPPLFDFQREEEEEEFEQAADVVVVDHGALLRVLLLVLCVVLLVQLRYDYDYDYQDAPVVLLVVLLCQLPPPVRLRYQEYEYEYHEAADPLQWGDGRYGIDHVLSNCVCNACVNRVSCVVGAYEYEYEHEHDAPPPDDPPDDPPVPDDDDDDPPDPPPPCSVPSAPPGARYKYKYWYQYNDDQPADSNQGGLLSSLLSVLSVVPLAPAFPVVSLVVSQVVQLVVLVVPCPPVVSNVRRTGIDMGHRYPHTYGSHGHDPD/DDDDDDDPDQVVPFEPPLFDFQREEEEEEFEQAADVVVVDHGALLRVLLLVLCCVLLVQLRYDYDYDYQDAPVVLLVVLLCQLPPPCLLRYQEYEYEYHAAAEPLQWGDGRYGIDHVLSNCVCNACVNRVSCVVGAYEYEYEHEHDAPPPDPPPDDPPVPDDDDDDPPDPPPPCSVPSQPPGARYKYKYWYQPNDPQPADSNQGGLLSSLLSVLSVVPLAPAFPVVSLVVSQVVQLVVLVVPCPPPVSNVRRTGIDMGHRYPHTYGSHGHDPD

Secondary structure (DSSP, 8-state):
-------S-HHHHHEEETTSSS-EEEEEEE-S---GGG-PPP-TTHHHHHHHHHHHHHTTTEEEEEEES--HHHHHHHHHHHHT-GGGGG-SEEEEEEEEEEETTTEEE-SS-EEEGGGGTGGGSTTT-GGGTTS-EEEEEEEEE------------------------------------SSSEEEEEEEE-SS---EETTTEEHHHHHHHHHHHHHTTTS-HHHHHHHHHHHHHHHHHHH-SSGGGGGG---EEEEE--SSEEE-PPP---/-------S-HHHHHEEETTSSS-EEEEEEE-S---GGG-PPP-TTHHHHHHHHHHHHHHTTEEEEEEES--HHHHHHHHHHHHT-GGGGG-SEEEEEEEEEEETTTEEE-SS-EEEGGGGTGGGSTTT-GGGTTS-EEEEEEEEE------------------------------------SSSEEEEEEEE-SS---EETTTEEHHHHHHHHHHHHHTTTS-HHHHHHHHHHHHHHHHHHH-SSGGGGGG---EEEEE--SSEEE-PPP---